Protein AF-A0A1D2I5P2-F1 (afdb_monomer_lite)

Foldseek 3Di:
DDDDDDDDDPDPDPDLDAAAAEAECLLALVDEQLVVLVLLLVLPHQAYEYEQDPSYQQLPDPCNVVSLLVVLVSCVVSNHAYEYEHLYQASPHVVGGVPPFLQDPDPVRNVVNLVSLLSSLVSCLSNVHLAYEDERAAHPPPDDLVSRLVSSLVSCVVSLVSCVVSVHAYAYEQPPRHSRNDPVSLVVSCVVNPNDPSYAHAAELQSCQADPPDASLVVLLVRLVRYRHYEYAAHEHNDPAGHQPPPHDHLQLSNLLSNSVSSDHHYHYYDDSPNNVVSSVSSSVRPVVNVVSPVVNVLVPPPDQLLRDDLVVLLVVLLVPADPQLNVLLVVLLVQLLVAAEDDDPAGSNNVVLVCQCVRSNPVSSLSSNLSSCLSSLYALVNLVVQLVVHDPSSLLSSLSNCNVRPPALSNVVSLLVLLPDLPLSSLLSSLAPSCVPHPDLVSNLSSCVSCQVSVNQCSSRPCLLVSLACQVVSLVVLVVVCVVCVVVVHDRDPSSVVSNVSNPHHDPDDDDDDDDPDDDDDDDDDDDDDDDDDDDDDDD

Radius of gyration: 32.84 Å; chains: 1; bounding box: 76×98×120 Å

Structure (mmCIF, N/CA/C/O backbone):
data_AF-A0A1D2I5P2-F1
#
_entry.id   AF-A0A1D2I5P2-F1
#
loop_
_atom_site.group_PDB
_atom_site.id
_atom_site.type_symbol
_atom_site.label_atom_id
_atom_site.label_alt_id
_atom_site.label_comp_id
_atom_site.label_asym_id
_atom_site.label_entity_id
_atom_site.label_seq_id
_atom_site.pdbx_PDB_ins_code
_atom_site.Cartn_x
_atom_site.Cartn_y
_atom_site.Cartn_z
_atom_site.occupancy
_atom_site.B_iso_or_equiv
_atom_site.auth_seq_id
_atom_site.auth_comp_id
_atom_site.auth_asym_id
_atom_site.auth_atom_id
_atom_site.pdbx_PDB_model_num
ATOM 1 N N . MET A 1 1 ? 30.745 -43.501 12.850 1.00 41.38 1 MET A N 1
ATOM 2 C CA . MET A 1 1 ? 29.811 -43.732 11.731 1.00 41.38 1 MET A CA 1
ATOM 3 C C . MET A 1 1 ? 28.472 -43.135 12.140 1.00 41.38 1 MET A C 1
ATOM 5 O O . MET A 1 1 ? 27.743 -43.776 12.873 1.00 41.38 1 MET A O 1
ATOM 9 N N . ASN A 1 2 ? 28.229 -41.867 11.802 1.00 30.00 2 ASN A N 1
ATOM 10 C CA . ASN A 1 2 ? 26.892 -41.270 11.752 1.00 30.00 2 ASN A CA 1
ATOM 11 C C . ASN A 1 2 ? 27.008 -39.972 10.952 1.00 30.00 2 ASN A C 1
ATOM 13 O O . ASN A 1 2 ? 27.636 -39.015 11.397 1.00 30.00 2 ASN A O 1
ATOM 17 N N . ARG A 1 3 ? 26.505 -40.022 9.717 1.00 31.83 3 ARG A N 1
ATOM 18 C CA . ARG A 1 3 ? 26.442 -38.900 8.782 1.00 31.83 3 ARG A CA 1
ATOM 19 C C . ARG A 1 3 ? 25.324 -37.964 9.238 1.00 31.83 3 ARG A C 1
ATOM 21 O O . ARG A 1 3 ? 24.196 -38.416 9.412 1.00 31.83 3 ARG A O 1
ATOM 28 N N . THR A 1 4 ? 25.634 -36.689 9.413 1.00 32.78 4 THR A N 1
ATOM 29 C CA . THR A 1 4 ? 24.643 -35.610 9.377 1.00 32.78 4 THR A CA 1
ATOM 30 C C . THR A 1 4 ? 24.091 -35.494 7.949 1.00 32.78 4 THR A C 1
ATOM 32 O O . THR A 1 4 ? 24.874 -35.638 7.006 1.00 32.78 4 THR A O 1
ATOM 35 N N . PRO A 1 5 ? 22.774 -35.304 7.753 1.00 38.53 5 PRO A N 1
ATOM 36 C CA . PRO A 1 5 ? 22.195 -35.197 6.423 1.00 38.53 5 PRO A CA 1
ATOM 37 C C . PRO A 1 5 ? 22.474 -33.816 5.821 1.00 38.53 5 PRO A C 1
ATOM 39 O O . PRO A 1 5 ? 22.460 -32.804 6.522 1.00 38.53 5 PRO A O 1
ATOM 42 N N . ASP A 1 6 ? 22.756 -33.835 4.520 1.00 35.59 6 ASP A N 1
ATOM 43 C CA . ASP A 1 6 ? 23.066 -32.701 3.656 1.00 35.59 6 ASP A CA 1
ATOM 44 C C . ASP A 1 6 ? 22.064 -31.550 3.773 1.00 35.59 6 ASP A C 1
ATOM 46 O O . ASP A 1 6 ? 20.845 -31.741 3.790 1.00 35.59 6 ASP A O 1
ATOM 50 N N . GLY A 1 7 ? 22.620 -30.337 3.788 1.00 33.53 7 GLY A N 1
ATOM 51 C CA . GLY A 1 7 ? 21.882 -29.095 3.641 1.00 33.53 7 GLY A CA 1
ATOM 52 C C . GLY A 1 7 ? 21.216 -29.030 2.272 1.00 33.53 7 GLY A C 1
ATOM 53 O O . GLY A 1 7 ? 21.883 -29.028 1.237 1.00 33.53 7 GLY A O 1
ATOM 54 N N . ALA A 1 8 ? 19.887 -28.954 2.279 1.00 30.64 8 ALA A N 1
ATOM 55 C CA . ALA A 1 8 ? 19.134 -28.538 1.111 1.00 30.64 8 ALA A CA 1
ATOM 56 C C . ALA A 1 8 ? 19.616 -27.138 0.673 1.00 30.64 8 ALA A C 1
ATOM 58 O O . ALA A 1 8 ? 19.864 -26.287 1.535 1.00 30.64 8 ALA A O 1
ATOM 59 N N . PRO A 1 9 ? 19.767 -26.878 -0.638 1.00 32.53 9 PRO A N 1
ATOM 60 C CA . PRO A 1 9 ? 20.081 -25.539 -1.117 1.00 32.53 9 PRO A CA 1
ATOM 61 C C . PRO A 1 9 ? 18.983 -24.568 -0.654 1.00 32.53 9 PRO A C 1
ATOM 63 O O . PRO A 1 9 ? 17.813 -24.964 -0.617 1.00 32.53 9 PRO A O 1
ATOM 66 N N . PRO A 1 10 ? 19.321 -23.316 -0.294 1.00 31.80 10 PRO A N 1
ATOM 67 C CA . PRO A 1 10 ? 18.310 -22.329 0.051 1.00 31.80 10 PRO A CA 1
ATOM 68 C C . PRO A 1 10 ? 17.340 -22.198 -1.124 1.00 31.80 10 PRO A C 1
ATOM 70 O O . PRO A 1 10 ? 17.752 -21.986 -2.268 1.00 31.80 10 PRO A O 1
ATOM 73 N N . LEU A 1 11 ? 16.052 -22.385 -0.835 1.00 28.47 11 LEU A N 1
ATOM 74 C CA . LEU A 1 11 ? 14.981 -22.157 -1.796 1.00 28.47 11 LEU A CA 1
ATOM 75 C C . LEU A 1 11 ? 15.104 -20.716 -2.322 1.00 28.47 11 LEU A C 1
ATOM 77 O O . LEU A 1 11 ? 15.433 -19.818 -1.540 1.00 28.47 11 LEU A O 1
ATOM 81 N N . PRO A 1 12 ? 14.875 -20.474 -3.625 1.00 30.97 12 PRO A N 1
ATOM 82 C CA . PRO A 1 12 ? 14.837 -19.115 -4.146 1.00 30.97 12 PRO A CA 1
ATOM 83 C C . PRO A 1 12 ? 13.832 -18.299 -3.328 1.00 30.97 12 PRO A C 1
ATOM 85 O O . PRO A 1 12 ? 12.730 -18.779 -3.052 1.00 30.97 12 PRO A O 1
ATOM 88 N N . LEU A 1 13 ? 14.231 -17.088 -2.920 1.00 31.64 13 LEU A N 1
ATOM 89 C CA . LEU A 1 13 ? 13.327 -16.134 -2.278 1.00 31.64 13 LEU A CA 1
ATOM 90 C C . LEU A 1 13 ? 12.063 -16.031 -3.148 1.00 31.64 13 LEU A C 1
ATOM 92 O O . LEU A 1 13 ? 12.204 -15.876 -4.368 1.00 31.64 13 LEU A O 1
ATOM 96 N N . PRO A 1 14 ? 10.854 -16.173 -2.575 1.00 30.97 14 PRO A N 1
ATOM 97 C CA . PRO A 1 14 ? 9.631 -16.052 -3.349 1.00 30.97 14 PRO A CA 1
ATOM 98 C C . PRO A 1 14 ? 9.646 -14.711 -4.084 1.00 30.97 14 PRO A C 1
ATOM 100 O O . PRO A 1 14 ? 10.043 -13.688 -3.520 1.00 30.97 14 PRO A O 1
ATOM 103 N N . LEU A 1 15 ? 9.254 -14.731 -5.361 1.00 37.06 15 LEU A N 1
ATOM 104 C CA . LEU A 1 15 ? 8.978 -13.502 -6.101 1.00 37.06 15 LEU A CA 1
ATOM 105 C C . LEU A 1 15 ? 8.035 -12.649 -5.238 1.00 37.06 15 LEU A C 1
ATOM 107 O O . LEU A 1 15 ? 7.106 -13.228 -4.666 1.00 37.06 15 LEU A O 1
ATOM 111 N N . PRO A 1 16 ? 8.261 -11.329 -5.102 1.00 48.78 16 PRO A N 1
ATOM 112 C CA . PRO A 1 16 ? 7.374 -10.491 -4.311 1.00 48.78 16 PRO A CA 1
ATOM 113 C C . PRO A 1 16 ? 5.952 -10.669 -4.845 1.00 48.78 16 PRO A C 1
ATOM 115 O O . PRO A 1 16 ? 5.682 -10.405 -6.019 1.00 48.78 16 PRO A O 1
ATOM 118 N N . LEU A 1 17 ? 5.075 -11.209 -3.997 1.00 56.72 17 LEU A N 1
ATOM 119 C CA . LEU A 1 17 ? 3.656 -11.322 -4.299 1.00 56.72 17 LEU A CA 1
ATOM 120 C C . LEU A 1 17 ? 3.100 -9.903 -4.502 1.00 56.72 17 LEU A C 1
ATOM 122 O O . LEU A 1 17 ? 3.583 -8.969 -3.852 1.00 56.72 17 LEU A O 1
ATOM 126 N N . PRO A 1 18 ? 2.136 -9.711 -5.417 1.00 79.88 18 PRO A N 1
ATOM 127 C CA . PRO A 1 18 ? 1.550 -8.396 -5.633 1.00 79.88 18 PRO A CA 1
ATOM 128 C C . PRO A 1 18 ? 0.927 -7.876 -4.330 1.00 79.88 18 PRO A C 1
ATOM 130 O O . PRO A 1 18 ? 0.287 -8.632 -3.599 1.00 79.88 18 PRO A O 1
ATOM 133 N N . LEU A 1 19 ? 1.140 -6.587 -4.042 1.00 93.06 19 LEU A N 1
ATOM 134 C CA . LEU A 1 19 ? 0.474 -5.900 -2.934 1.00 93.06 19 LEU A CA 1
ATOM 135 C C . LEU A 1 19 ? -1.043 -5.992 -3.107 1.00 93.06 19 LEU A C 1
ATOM 137 O O . LEU A 1 19 ? -1.537 -5.883 -4.229 1.00 93.06 19 LEU A O 1
ATOM 141 N N . ARG A 1 20 ? -1.756 -6.160 -1.992 1.00 97.25 20 ARG A N 1
ATOM 142 C CA . ARG A 1 20 ? -3.218 -6.220 -1.967 1.00 97.25 20 ARG A CA 1
ATOM 143 C C . ARG A 1 20 ? -3.782 -4.863 -1.583 1.00 97.25 20 ARG A C 1
ATOM 145 O O . ARG A 1 20 ? -3.451 -4.347 -0.514 1.00 97.25 20 ARG A O 1
ATOM 152 N N . PHE A 1 21 ? -4.644 -4.301 -2.416 1.00 98.62 21 PHE A N 1
ATOM 153 C CA . PHE A 1 21 ? -5.209 -2.973 -2.199 1.00 98.62 21 PHE A CA 1
ATOM 154 C C . PHE A 1 21 ? -6.645 -3.054 -1.693 1.00 98.62 21 PHE A C 1
ATOM 156 O O . PHE A 1 21 ? -7.462 -3.820 -2.199 1.00 98.62 21 PHE A O 1
ATOM 163 N N . GLY A 1 22 ? -6.963 -2.231 -0.698 1.00 98.62 22 GLY A N 1
ATOM 164 C CA . GLY A 1 22 ? -8.321 -2.046 -0.199 1.00 98.62 22 GLY A CA 1
ATOM 165 C C . GLY A 1 22 ? -8.721 -0.577 -0.152 1.00 98.62 22 GLY A C 1
ATOM 166 O O . GLY A 1 22 ? -7.915 0.311 -0.427 1.00 98.62 22 GLY A O 1
ATOM 167 N N . TYR A 1 23 ? -9.968 -0.317 0.223 1.00 98.81 23 TYR A N 1
ATOM 168 C CA . TYR A 1 23 ? -10.484 1.037 0.433 1.00 98.81 23 TYR A CA 1
ATOM 169 C C . TYR A 1 23 ? -11.239 1.109 1.763 1.00 98.81 23 TYR A C 1
ATOM 171 O O . TYR A 1 23 ? -11.976 0.181 2.105 1.00 98.81 23 TYR A O 1
ATOM 179 N N . GLY A 1 24 ? -11.034 2.181 2.526 1.00 98.25 24 GLY A N 1
ATOM 180 C CA . GLY A 1 24 ? -11.660 2.390 3.828 1.00 98.25 24 GLY A CA 1
ATOM 181 C C . GLY A 1 24 ? -13.121 2.808 3.686 1.00 98.25 24 GLY A C 1
ATOM 182 O O . GLY A 1 24 ? -13.454 3.741 2.949 1.00 98.25 24 GLY A O 1
ATOM 183 N N . THR A 1 25 ? -14.032 2.153 4.406 1.00 97.56 25 THR A N 1
ATOM 184 C CA . THR A 1 25 ? -15.457 2.504 4.354 1.00 97.56 25 THR A CA 1
ATOM 185 C C . THR A 1 25 ? -15.755 3.855 5.002 1.00 97.56 25 THR A C 1
ATOM 187 O O . THR A 1 25 ? -16.787 4.453 4.695 1.00 97.56 25 THR A O 1
ATOM 190 N N . ASN A 1 26 ? -14.836 4.400 5.808 1.00 94.50 26 ASN A N 1
ATOM 191 C CA . ASN A 1 26 ? -14.888 5.784 6.288 1.00 94.50 26 ASN A CA 1
ATOM 192 C C . ASN A 1 26 ? -14.965 6.825 5.146 1.00 94.50 26 ASN A C 1
ATOM 194 O O . ASN A 1 26 ? -15.550 7.895 5.327 1.00 94.50 26 ASN A O 1
ATOM 198 N N . GLY A 1 27 ? -14.444 6.502 3.957 1.00 96.75 27 GLY A N 1
ATOM 199 C CA . GLY A 1 27 ? -14.521 7.305 2.738 1.00 96.75 27 GLY A CA 1
ATOM 200 C C . GLY A 1 27 ? -15.720 6.968 1.846 1.00 96.75 27 GLY A C 1
ATOM 201 O O . GLY A 1 27 ? -15.792 7.473 0.730 1.00 96.75 27 GLY A O 1
ATOM 202 N N . LEU A 1 28 ? -16.641 6.114 2.308 1.00 97.25 28 LEU A N 1
ATOM 203 C CA . LEU A 1 28 ? -17.843 5.653 1.594 1.00 97.25 28 LEU A CA 1
ATOM 204 C C . LEU A 1 28 ? -19.098 5.689 2.488 1.00 97.25 28 LEU A C 1
ATOM 206 O O . LEU A 1 28 ? -20.070 4.979 2.230 1.00 97.25 28 LEU A O 1
ATOM 210 N N . ALA A 1 29 ? -19.090 6.484 3.559 1.00 93.88 29 ALA A N 1
ATOM 211 C CA . ALA A 1 29 ? -20.165 6.529 4.553 1.00 93.88 29 ALA A CA 1
ATOM 212 C C . ALA A 1 29 ? -21.526 6.999 3.994 1.00 93.88 29 ALA A C 1
ATOM 214 O O . ALA A 1 29 ? -22.563 6.671 4.566 1.00 93.88 29 ALA A O 1
ATOM 215 N N . ASP A 1 30 ? -21.541 7.716 2.865 1.00 95.06 30 ASP A N 1
ATOM 216 C CA . ASP A 1 30 ? -22.764 8.145 2.168 1.00 95.06 30 ASP A CA 1
ATOM 217 C C . ASP A 1 30 ? -23.422 7.016 1.349 1.00 95.06 30 ASP A C 1
ATOM 219 O O . ASP A 1 30 ? -24.547 7.168 0.866 1.00 95.06 30 ASP A O 1
ATOM 223 N N . LEU A 1 31 ? -22.754 5.865 1.206 1.00 96.62 31 LEU A N 1
ATOM 224 C CA . LEU A 1 31 ? -23.310 4.652 0.609 1.00 96.62 31 LEU A CA 1
ATOM 225 C C . LEU A 1 31 ? -23.798 3.681 1.685 1.00 96.62 31 LEU A C 1
ATOM 227 O O . LEU A 1 31 ? -23.223 3.568 2.770 1.00 96.62 31 LEU A O 1
ATOM 231 N N . ARG A 1 32 ? -24.813 2.879 1.343 1.00 97.38 32 ARG A N 1
ATOM 232 C CA . ARG A 1 32 ? -25.117 1.668 2.117 1.00 97.38 32 ARG A CA 1
ATOM 233 C C . ARG A 1 32 ? -23.941 0.703 2.003 1.00 97.38 32 ARG A C 1
ATOM 235 O O . ARG A 1 32 ? -23.307 0.629 0.953 1.00 97.38 32 ARG A O 1
ATOM 242 N N . LEU A 1 33 ? -23.699 -0.083 3.052 1.00 98.06 33 LEU A N 1
ATOM 243 C CA . LEU A 1 33 ? -22.562 -1.006 3.079 1.00 98.06 33 LEU A CA 1
ATOM 244 C C . LEU A 1 33 ? -22.569 -1.981 1.888 1.00 98.06 33 LEU A C 1
ATOM 246 O O . LEU A 1 33 ? -21.545 -2.136 1.239 1.00 98.06 33 LEU A O 1
ATOM 250 N N . ASP A 1 34 ? -23.713 -2.584 1.551 1.00 98.06 34 ASP A N 1
ATOM 251 C CA . ASP A 1 34 ? -23.788 -3.533 0.427 1.00 98.06 34 ASP A CA 1
ATOM 252 C C . ASP A 1 34 ? -23.456 -2.884 -0.929 1.00 98.06 34 ASP A C 1
ATOM 254 O O . ASP A 1 34 ? -22.823 -3.531 -1.766 1.00 98.06 34 ASP A O 1
ATOM 258 N N . ASP A 1 35 ? -23.839 -1.615 -1.123 1.00 98.44 35 ASP A N 1
ATOM 259 C CA . ASP A 1 35 ? -23.535 -0.846 -2.337 1.00 98.44 35 ASP A CA 1
ATOM 260 C C . ASP A 1 35 ? -22.041 -0.489 -2.388 1.00 98.44 35 ASP A C 1
ATOM 262 O O . ASP A 1 35 ? -21.407 -0.620 -3.433 1.00 98.44 35 ASP A O 1
ATOM 266 N N . ALA A 1 36 ? -21.455 -0.100 -1.249 1.00 98.50 36 ALA A N 1
ATOM 267 C CA . ALA A 1 36 ? -20.024 0.168 -1.129 1.00 98.50 36 ALA A CA 1
ATOM 268 C C . ALA A 1 36 ? -19.182 -1.088 -1.412 1.00 98.50 36 ALA A C 1
ATOM 270 O O . ALA A 1 36 ? -18.236 -1.027 -2.190 1.00 98.50 36 ALA A O 1
ATOM 271 N N . LEU A 1 37 ? -19.542 -2.237 -0.830 1.00 98.81 37 LEU A N 1
ATOM 272 C CA . LEU A 1 37 ? -18.826 -3.497 -1.050 1.00 98.81 37 LEU A CA 1
ATOM 273 C C . LEU A 1 37 ? -18.933 -3.967 -2.507 1.00 98.81 37 LEU A C 1
ATOM 275 O O . LEU A 1 37 ? -17.930 -4.374 -3.086 1.00 98.81 37 LEU A O 1
ATOM 279 N N . ALA A 1 38 ? -20.125 -3.884 -3.111 1.00 98.75 38 ALA A N 1
ATOM 280 C CA . ALA A 1 38 ? -20.313 -4.227 -4.521 1.00 98.75 38 ALA A CA 1
ATOM 281 C C . ALA A 1 38 ? -19.464 -3.334 -5.435 1.00 98.75 38 ALA A C 1
ATOM 283 O O . ALA A 1 38 ? -18.754 -3.843 -6.295 1.00 98.75 38 ALA A O 1
ATOM 284 N N . LEU A 1 39 ? -19.475 -2.020 -5.192 1.00 98.69 39 LEU A N 1
ATOM 285 C CA . LEU A 1 39 ? -18.666 -1.061 -5.937 1.00 98.69 39 LEU A CA 1
ATOM 286 C C . LEU A 1 39 ? -17.168 -1.388 -5.863 1.00 98.69 39 LEU A C 1
ATOM 288 O O . LEU A 1 39 ? -16.490 -1.370 -6.886 1.00 98.69 39 LEU A O 1
ATOM 292 N N . LEU A 1 40 ? -16.639 -1.676 -4.669 1.00 98.75 40 LEU A N 1
ATOM 293 C CA . LEU A 1 40 ? -15.218 -1.998 -4.503 1.00 98.75 40 LEU A CA 1
ATOM 294 C C . LEU A 1 40 ? -14.834 -3.295 -5.227 1.00 98.75 40 LEU A C 1
ATOM 296 O O . LEU A 1 40 ? -13.787 -3.338 -5.873 1.00 98.75 40 LEU A O 1
ATOM 300 N N . ALA A 1 41 ? -15.691 -4.317 -5.172 1.00 98.38 41 ALA A N 1
ATOM 301 C CA . ALA A 1 41 ? -15.485 -5.559 -5.911 1.00 98.38 41 ALA A CA 1
ATOM 302 C C . ALA A 1 41 ? -15.516 -5.336 -7.435 1.00 98.38 41 ALA A C 1
ATOM 304 O O . ALA A 1 41 ? -14.624 -5.810 -8.136 1.00 98.38 41 ALA A O 1
ATOM 305 N N . ASP A 1 42 ? -16.479 -4.559 -7.945 1.00 98.12 42 ASP A N 1
ATOM 306 C CA . ASP A 1 42 ? -16.599 -4.232 -9.374 1.00 98.12 42 ASP A CA 1
ATOM 307 C C . ASP A 1 42 ? -15.390 -3.434 -9.896 1.00 98.12 42 ASP A C 1
ATOM 309 O O . ASP A 1 42 ? -14.975 -3.603 -11.044 1.00 98.12 42 ASP A O 1
ATOM 313 N N . LEU A 1 43 ? -14.802 -2.577 -9.054 1.00 97.12 43 LEU A N 1
ATOM 314 C CA . LEU A 1 43 ? -13.583 -1.827 -9.370 1.00 97.12 43 LEU A CA 1
ATOM 315 C C . LEU A 1 43 ? -12.313 -2.693 -9.334 1.00 97.12 43 LEU A C 1
ATOM 317 O O . LEU A 1 43 ? -11.305 -2.291 -9.914 1.00 97.12 43 LEU A O 1
ATOM 321 N N . GLY A 1 44 ? -12.354 -3.866 -8.694 1.00 97.19 44 GLY A N 1
ATOM 322 C CA . GLY A 1 44 ? -11.231 -4.803 -8.607 1.00 97.19 44 GLY A CA 1
ATOM 323 C C . GLY A 1 44 ? -10.354 -4.658 -7.360 1.00 97.19 44 GLY A C 1
ATOM 324 O O . GLY A 1 44 ? -9.194 -5.060 -7.398 1.00 97.19 44 GLY A O 1
ATOM 325 N N . TYR A 1 45 ? -10.869 -4.085 -6.267 1.00 98.62 45 TYR A N 1
ATOM 326 C CA . TYR A 1 45 ? -10.163 -4.077 -4.980 1.00 98.62 45 TYR A CA 1
ATOM 327 C C . TYR A 1 45 ? -10.068 -5.485 -4.370 1.00 98.62 45 TYR A C 1
ATOM 329 O O . TYR A 1 45 ? -10.992 -6.286 -4.484 1.00 98.62 45 TYR A O 1
ATOM 337 N N . ASP A 1 46 ? -8.983 -5.761 -3.640 1.00 98.50 46 ASP A N 1
ATOM 338 C CA . ASP A 1 46 ? -8.749 -7.039 -2.949 1.00 98.50 46 ASP A CA 1
ATOM 339 C C . ASP A 1 46 ? -9.454 -7.136 -1.588 1.00 98.50 46 ASP A C 1
ATOM 341 O O . ASP A 1 46 ? -9.462 -8.198 -0.950 1.00 98.50 46 ASP A O 1
ATOM 345 N N . GLY A 1 47 ? -9.965 -6.017 -1.075 1.00 98.50 47 GLY A N 1
ATOM 346 C CA . GLY A 1 47 ? -10.577 -5.966 0.242 1.00 98.50 47 GLY A CA 1
ATOM 347 C C . GLY A 1 47 ? -11.022 -4.583 0.694 1.00 98.50 47 GLY A C 1
ATOM 348 O O . GLY A 1 47 ? -11.007 -3.608 -0.056 1.00 98.50 47 GLY A O 1
ATOM 349 N N . VAL A 1 48 ? -11.425 -4.510 1.959 1.00 98.75 48 VAL A N 1
ATOM 350 C CA . VAL A 1 48 ? -12.033 -3.325 2.562 1.00 98.75 48 VAL A CA 1
ATOM 351 C C . VAL A 1 48 ? -11.460 -3.034 3.950 1.00 98.75 48 VAL A C 1
ATOM 353 O O . VAL A 1 48 ? -11.230 -3.946 4.751 1.00 98.75 48 VAL A O 1
ATOM 356 N N . GLY A 1 49 ? -11.259 -1.748 4.236 1.00 98.62 49 GLY A N 1
ATOM 357 C CA . GLY A 1 49 ? -11.114 -1.249 5.599 1.00 98.62 49 GLY A CA 1
ATOM 358 C C . GLY A 1 49 ? -12.475 -0.995 6.212 1.00 98.62 49 GLY A C 1
ATOM 359 O O . GLY A 1 49 ? -13.082 0.037 5.949 1.00 98.62 49 GLY A O 1
ATOM 360 N N . LEU A 1 50 ? -13.021 -1.962 6.952 1.00 98.69 50 LEU A N 1
ATOM 361 C CA . LEU A 1 50 ? -14.373 -1.842 7.487 1.00 98.69 50 LEU A CA 1
ATOM 362 C C . LEU A 1 50 ? -14.357 -1.030 8.781 1.00 98.69 50 LEU A C 1
ATOM 364 O O . LEU A 1 50 ? -14.058 -1.552 9.857 1.00 98.69 50 LEU A O 1
ATOM 368 N N . THR A 1 51 ? -14.750 0.234 8.690 1.00 97.50 51 THR A N 1
ATOM 369 C CA . THR A 1 51 ? -14.942 1.085 9.860 1.00 97.50 51 THR A CA 1
ATOM 370 C C . THR A 1 51 ? -16.242 0.714 10.577 1.00 97.50 51 THR A C 1
ATOM 372 O O . THR A 1 51 ? -17.332 0.770 9.999 1.00 97.50 51 THR A O 1
ATOM 375 N N . LEU A 1 52 ? -16.147 0.346 11.859 1.00 97.88 52 LEU A N 1
ATOM 376 C CA . LEU A 1 52 ? -17.321 0.078 12.693 1.00 97.88 52 LEU A CA 1
ATOM 377 C C . LEU A 1 52 ? -18.022 1.388 13.053 1.00 97.88 52 LEU A C 1
ATOM 379 O O . LEU A 1 52 ? -17.589 2.110 13.951 1.00 97.88 52 LEU A O 1
ATOM 383 N N . ASP A 1 53 ? -19.116 1.678 12.356 1.00 94.88 53 ASP A N 1
ATOM 384 C CA . ASP A 1 53 ? -19.911 2.891 12.528 1.00 94.88 53 ASP A CA 1
ATOM 385 C C . ASP A 1 53 ? -21.411 2.610 12.356 1.00 94.88 53 ASP A C 1
ATOM 387 O O . ASP A 1 53 ? -21.813 1.647 11.697 1.00 94.88 53 ASP A O 1
ATOM 391 N N . HIS A 1 54 ? -22.248 3.497 12.897 1.00 91.88 54 HIS A N 1
ATOM 392 C CA . HIS A 1 54 ? -23.709 3.440 12.810 1.00 91.88 54 HIS A CA 1
ATOM 393 C C . HIS A 1 54 ? -24.230 3.321 11.366 1.00 91.88 54 HIS A C 1
ATOM 395 O O . HIS A 1 54 ? -25.262 2.687 11.139 1.00 91.88 54 HIS A O 1
ATOM 401 N N . MET A 1 55 ? -23.499 3.876 10.391 1.00 89.69 55 MET A N 1
ATOM 402 C CA . MET A 1 55 ? -23.851 3.838 8.966 1.00 89.69 55 MET A CA 1
ATOM 403 C C . MET A 1 55 ? -23.662 2.466 8.310 1.00 89.69 55 MET A C 1
ATOM 405 O O . MET A 1 55 ? -24.465 2.074 7.463 1.00 89.69 55 MET A O 1
ATOM 409 N N . HIS A 1 56 ? -22.629 1.712 8.691 1.00 94.81 56 HIS A N 1
ATOM 410 C CA . HIS A 1 56 ? -22.274 0.448 8.035 1.00 94.81 56 HIS A CA 1
ATOM 411 C C . HIS A 1 56 ? -22.497 -0.745 8.958 1.00 94.81 56 HIS A C 1
ATOM 413 O O . HIS A 1 56 ? -23.510 -1.446 8.842 1.00 94.81 56 HIS A O 1
ATOM 419 N N . LEU A 1 57 ? -21.582 -0.971 9.898 1.00 97.62 57 LEU A N 1
ATOM 420 C CA . LEU A 1 57 ? -21.680 -2.032 10.894 1.00 97.62 57 LEU A CA 1
ATOM 421 C C . LEU A 1 57 ? -21.617 -1.427 12.295 1.00 97.62 57 LEU A C 1
ATOM 423 O O . LEU A 1 57 ? -20.543 -1.250 12.858 1.00 97.62 57 LEU A O 1
ATOM 427 N N . ASP A 1 58 ? -22.796 -1.121 12.836 1.00 97.50 58 ASP A N 1
ATOM 428 C CA . ASP A 1 58 ? -22.941 -0.498 14.150 1.00 97.50 58 ASP A CA 1
ATOM 429 C C . ASP A 1 58 ? -22.544 -1.479 15.269 1.00 97.50 58 ASP A C 1
ATOM 431 O O . ASP A 1 58 ? -23.272 -2.453 15.505 1.00 97.50 58 ASP A O 1
ATOM 435 N N . PRO A 1 59 ? -21.442 -1.232 16.001 1.00 97.06 59 PRO A N 1
ATOM 436 C CA . PRO A 1 59 ? -20.990 -2.115 17.072 1.00 97.06 59 PRO A CA 1
ATOM 437 C C . PRO A 1 59 ? -21.888 -2.063 18.322 1.00 97.06 59 PRO A C 1
ATOM 439 O O . PRO A 1 59 ? -21.712 -2.863 19.246 1.00 97.06 59 PRO A O 1
ATOM 442 N N . LEU A 1 60 ? -22.844 -1.134 18.397 1.00 96.19 60 LEU A N 1
ATOM 443 C CA . LEU A 1 60 ? -23.782 -0.998 19.512 1.00 96.19 60 LEU A CA 1
ATOM 444 C C . LEU A 1 60 ? -25.177 -1.556 19.196 1.00 96.19 60 LEU A C 1
ATOM 446 O O . LEU A 1 60 ? -26.018 -1.626 20.095 1.00 96.19 60 LEU A O 1
ATOM 450 N N . ALA A 1 61 ? -25.423 -1.997 17.960 1.00 96.50 61 ALA A N 1
ATOM 451 C CA . ALA A 1 61 ? -26.715 -2.542 17.567 1.00 96.50 61 ALA A CA 1
ATOM 452 C C . ALA A 1 61 ? -27.032 -3.868 18.297 1.00 96.50 61 ALA A C 1
ATOM 454 O O . ALA A 1 61 ? -26.163 -4.739 18.414 1.00 96.50 61 ALA A O 1
ATOM 455 N N . PRO A 1 62 ? -28.288 -4.082 18.741 1.00 95.50 62 PRO A N 1
ATOM 456 C CA . PRO A 1 62 ? -28.679 -5.293 19.471 1.00 95.50 62 PRO A CA 1
ATOM 457 C C . PRO A 1 62 ? -28.581 -6.573 18.625 1.00 95.50 62 PRO A C 1
ATOM 459 O O . PRO A 1 62 ? -28.501 -7.670 19.173 1.00 95.50 62 PRO A O 1
ATOM 462 N N . ASP A 1 63 ? -28.576 -6.453 17.297 1.00 96.62 63 ASP A N 1
ATOM 463 C CA . ASP A 1 63 ? -28.478 -7.555 16.339 1.00 96.62 63 ASP A CA 1
ATOM 464 C C . ASP A 1 63 ? -27.080 -7.694 15.704 1.00 96.62 63 ASP A C 1
ATOM 466 O O . ASP A 1 63 ? -26.941 -8.376 14.682 1.00 96.62 63 ASP A O 1
ATOM 470 N N . LEU A 1 64 ? -26.041 -7.098 16.310 1.00 98.12 64 LEU A N 1
ATOM 471 C CA . LEU A 1 64 ? -24.667 -7.070 15.788 1.00 98.12 64 LEU A CA 1
ATOM 472 C C . LEU A 1 64 ? -24.199 -8.437 15.277 1.00 98.12 64 LEU A C 1
ATOM 474 O O . LEU A 1 64 ? -23.813 -8.540 14.122 1.00 98.12 64 LEU A O 1
ATOM 478 N N . ALA A 1 65 ? -24.318 -9.508 16.066 1.00 97.75 65 ALA A N 1
ATOM 479 C CA . ALA A 1 65 ? -23.854 -10.837 15.653 1.00 97.75 65 ALA A CA 1
ATOM 480 C C . ALA A 1 65 ? -24.526 -11.345 14.358 1.00 97.75 65 ALA A C 1
ATOM 482 O O . ALA A 1 65 ? -23.900 -12.008 13.530 1.00 97.75 65 ALA A O 1
ATOM 483 N N . ALA A 1 66 ? -25.812 -11.040 14.151 1.00 98.25 66 ALA A N 1
ATOM 484 C CA . ALA A 1 66 ? -26.512 -11.397 12.918 1.00 98.25 66 ALA A CA 1
ATOM 485 C C . ALA A 1 66 ? -26.081 -10.511 11.739 1.00 98.25 66 ALA A C 1
ATOM 487 O O . ALA A 1 66 ? -25.974 -11.006 10.614 1.00 98.25 66 ALA A O 1
ATOM 488 N N . ARG A 1 67 ? -25.811 -9.223 11.988 1.00 98.19 67 ARG A N 1
ATOM 489 C CA . ARG A 1 67 ? -25.262 -8.293 10.990 1.00 98.19 67 ARG A CA 1
ATOM 490 C C . ARG A 1 67 ? -23.846 -8.688 10.581 1.00 98.19 67 ARG A C 1
ATOM 492 O O . ARG A 1 67 ? -23.614 -8.815 9.386 1.00 98.19 67 ARG A O 1
ATOM 499 N N . THR A 1 68 ? -22.961 -8.998 11.524 1.00 98.75 68 THR A N 1
ATOM 500 C CA . THR A 1 68 ? -21.590 -9.456 11.260 1.00 98.75 68 THR A CA 1
ATOM 501 C C . THR A 1 68 ? -21.579 -10.707 10.386 1.00 98.75 68 THR A C 1
ATOM 503 O O . THR A 1 68 ? -20.942 -10.706 9.342 1.00 98.75 68 THR A O 1
ATOM 506 N N . ARG A 1 69 ? -22.391 -11.730 10.696 1.00 98.62 69 ARG A N 1
ATOM 507 C CA . ARG A 1 69 ? -22.516 -12.931 9.839 1.00 98.62 69 ARG A CA 1
ATOM 508 C C . ARG A 1 69 ? -23.052 -12.649 8.433 1.00 98.62 69 ARG A C 1
ATOM 510 O O . ARG A 1 69 ? -22.811 -13.419 7.506 1.00 98.62 69 ARG A O 1
ATOM 517 N N . ARG A 1 70 ? -23.862 -11.603 8.261 1.00 98.44 70 ARG A N 1
ATOM 518 C CA . ARG A 1 70 ? -24.335 -11.176 6.936 1.00 98.44 70 ARG A CA 1
ATOM 519 C C . ARG A 1 70 ? -23.206 -10.507 6.159 1.00 98.44 70 ARG A C 1
ATOM 521 O O . ARG A 1 70 ? -23.038 -10.833 4.993 1.00 98.44 70 ARG A O 1
ATOM 528 N N . VAL A 1 71 ? -22.441 -9.639 6.819 1.00 98.69 71 VAL A N 1
ATOM 529 C CA . VAL A 1 71 ? -21.274 -8.974 6.231 1.00 98.69 71 VAL A CA 1
ATOM 530 C C . VAL A 1 71 ? -20.197 -9.994 5.864 1.00 98.69 71 VAL A C 1
ATOM 532 O O . VAL A 1 71 ? -19.746 -9.961 4.731 1.00 98.69 71 VAL A O 1
ATOM 535 N N . ALA A 1 72 ? -19.876 -10.955 6.739 1.00 98.81 72 ALA A N 1
ATOM 536 C CA . ALA A 1 72 ? -18.931 -12.040 6.445 1.00 98.81 72 ALA A CA 1
ATOM 537 C C . ALA A 1 72 ? -19.299 -12.779 5.149 1.00 98.81 72 ALA A C 1
ATOM 539 O O . ALA A 1 72 ? -18.516 -12.809 4.209 1.00 98.81 72 ALA A O 1
ATOM 540 N N . ARG A 1 73 ? -20.549 -13.259 5.045 1.00 98.75 73 ARG A N 1
ATOM 541 C CA . ARG A 1 73 ? -21.040 -13.914 3.820 1.00 98.75 73 ARG A CA 1
ATOM 542 C C . ARG A 1 73 ? -20.946 -13.013 2.594 1.00 98.75 73 ARG A C 1
ATOM 544 O O . ARG A 1 73 ? -20.605 -13.484 1.520 1.00 98.75 73 ARG A O 1
ATOM 551 N N . ARG A 1 74 ? -21.253 -11.722 2.745 1.00 98.69 74 ARG A N 1
ATOM 552 C CA . ARG A 1 74 ? -21.190 -10.776 1.630 1.00 98.69 74 ARG A CA 1
ATOM 553 C C . ARG A 1 74 ? -19.754 -10.531 1.163 1.00 98.69 74 ARG A C 1
ATOM 555 O O . ARG A 1 74 ? -19.543 -10.424 -0.039 1.00 98.69 74 ARG A O 1
ATOM 562 N N . LEU A 1 75 ? -18.798 -10.442 2.085 1.00 98.75 75 LEU A N 1
ATOM 563 C CA . LEU A 1 75 ? -17.373 -10.331 1.772 1.00 98.75 75 LEU A CA 1
ATOM 564 C C . LEU A 1 75 ? -16.872 -11.591 1.058 1.00 98.75 75 LEU A C 1
ATOM 566 O O . LEU A 1 75 ? -16.230 -11.464 0.019 1.00 98.75 75 LEU A O 1
ATOM 570 N N . ASP A 1 76 ? -17.250 -12.778 1.544 1.00 98.38 76 ASP A N 1
ATOM 571 C CA . ASP A 1 76 ? -16.919 -14.063 0.915 1.00 98.38 76 ASP A CA 1
ATOM 572 C C . ASP A 1 76 ? -17.482 -14.163 -0.511 1.00 98.38 76 ASP A C 1
ATOM 574 O O . ASP A 1 76 ? -16.749 -14.489 -1.444 1.00 98.38 76 ASP A O 1
ATOM 578 N N . ASP A 1 77 ? -18.764 -13.824 -0.701 1.00 98.56 77 ASP A N 1
ATOM 579 C CA . ASP A 1 77 ? -19.435 -13.841 -2.010 1.00 98.56 77 ASP A CA 1
ATOM 580 C C . ASP A 1 77 ? -18.763 -12.895 -3.024 1.00 98.56 77 ASP A C 1
ATOM 582 O O . ASP A 1 77 ? -18.817 -13.136 -4.230 1.00 98.56 77 ASP A O 1
ATOM 586 N N . LEU A 1 78 ? -18.154 -11.807 -2.541 1.00 98.31 78 LEU A N 1
ATOM 587 C CA . LEU A 1 78 ? -17.456 -10.807 -3.352 1.00 98.31 78 LEU A CA 1
ATOM 588 C C . LEU A 1 78 ? -15.944 -11.059 -3.465 1.00 98.31 78 LEU A C 1
ATOM 590 O O . LEU A 1 78 ? -15.279 -10.370 -4.233 1.00 98.31 78 LEU A O 1
ATOM 594 N N . GLY A 1 79 ? -15.391 -12.017 -2.715 1.00 97.94 79 GLY A N 1
ATOM 595 C CA . GLY A 1 79 ? -13.951 -12.276 -2.662 1.00 97.94 79 GLY A CA 1
ATOM 596 C C . GLY A 1 79 ? -13.128 -11.162 -2.002 1.00 97.94 79 GLY A C 1
ATOM 597 O O . GLY A 1 79 ? -11.943 -11.029 -2.302 1.00 97.94 79 GLY A O 1
ATOM 598 N N . LEU A 1 80 ? -13.729 -10.361 -1.116 1.00 98.56 80 LEU A N 1
ATOM 599 C CA . LEU A 1 80 ? -13.072 -9.225 -0.464 1.00 98.56 80 LEU A CA 1
ATOM 600 C C . LEU A 1 80 ? -12.454 -9.628 0.882 1.00 98.56 80 LEU A C 1
ATOM 602 O O . LEU A 1 80 ? -13.148 -10.085 1.788 1.00 98.56 80 LEU A O 1
ATOM 606 N N . GLY A 1 81 ? -11.153 -9.381 1.054 1.00 98.56 81 GLY A N 1
ATOM 607 C CA . GLY A 1 81 ? -10.511 -9.418 2.370 1.00 98.56 81 GLY A CA 1
ATOM 608 C C . GLY A 1 81 ? -10.949 -8.252 3.262 1.00 98.56 81 GLY A C 1
ATOM 609 O O . GLY A 1 81 ? -11.496 -7.260 2.782 1.00 98.56 81 GLY A O 1
ATOM 610 N N . VAL A 1 82 ? -10.660 -8.324 4.564 1.00 98.81 82 VAL A N 1
ATOM 611 C CA . VAL A 1 82 ? -11.088 -7.284 5.514 1.00 98.81 82 VAL A CA 1
ATOM 612 C C . VAL A 1 82 ? -10.036 -6.972 6.583 1.00 98.81 82 VAL A C 1
ATOM 614 O O . VAL A 1 82 ? -9.304 -7.850 7.052 1.00 98.81 82 VAL A O 1
ATOM 617 N N . THR A 1 83 ? -9.936 -5.692 6.940 1.00 98.75 83 THR A N 1
ATOM 618 C CA . THR A 1 83 ? -9.448 -5.201 8.241 1.00 98.75 83 THR A CA 1
ATOM 619 C C . THR A 1 83 ? -10.623 -4.547 8.963 1.00 98.75 83 THR A C 1
ATOM 621 O O . THR A 1 83 ? -11.540 -4.044 8.308 1.00 98.75 83 THR A O 1
ATOM 624 N N . VAL A 1 84 ? -10.616 -4.541 10.292 1.00 98.81 84 VAL A N 1
ATOM 625 C CA . VAL A 1 84 ? -11.623 -3.817 11.078 1.00 98.81 84 VAL A CA 1
ATOM 626 C C . VAL A 1 84 ? -11.000 -2.559 11.657 1.00 98.81 84 VAL A C 1
ATOM 628 O O . VAL A 1 84 ? -9.977 -2.629 12.330 1.00 98.81 84 VAL A O 1
ATOM 631 N N . GLU A 1 85 ? -11.647 -1.418 11.449 1.00 98.19 85 GLU A N 1
ATOM 632 C CA . GLU A 1 85 ? -11.196 -0.113 11.930 1.00 98.19 85 GLU A CA 1
ATOM 633 C C . GLU A 1 85 ? -12.166 0.460 12.966 1.00 98.19 85 GLU A C 1
ATOM 635 O O . GLU A 1 85 ? -13.386 0.291 12.884 1.00 98.19 85 GLU A O 1
ATOM 640 N N . THR A 1 86 ? -11.626 1.192 13.942 1.00 97.12 86 THR A N 1
ATOM 641 C CA . THR A 1 86 ? -12.394 1.742 15.076 1.00 97.12 86 THR A CA 1
ATOM 642 C C . THR A 1 86 ? -12.415 3.276 15.114 1.00 97.12 86 THR A C 1
ATOM 644 O O . THR A 1 86 ? -12.715 3.881 16.147 1.00 97.12 86 THR A O 1
ATOM 647 N N . GLY A 1 87 ? -12.146 3.909 13.964 1.00 91.81 87 GLY A N 1
ATOM 648 C CA . GLY A 1 87 ? -12.056 5.364 13.782 1.00 91.81 87 GLY A CA 1
ATOM 649 C C . GLY A 1 87 ? -13.369 6.117 13.552 1.00 91.81 87 GLY A C 1
ATOM 650 O O . GLY A 1 87 ? -13.352 7.276 13.138 1.00 91.81 87 GLY A O 1
ATOM 651 N N . ALA A 1 88 ? -14.523 5.503 13.823 1.00 93.62 88 ALA A N 1
ATOM 652 C CA . ALA A 1 88 ? -15.811 6.181 13.698 1.00 93.62 88 ALA A CA 1
ATOM 653 C C . ALA A 1 88 ? -15.913 7.408 14.623 1.00 93.62 88 ALA A C 1
ATOM 655 O O . ALA A 1 88 ? -15.603 7.360 15.819 1.00 93.62 88 ALA A O 1
ATOM 656 N N . ARG A 1 89 ? -16.401 8.528 14.072 1.00 92.56 89 ARG A N 1
ATOM 657 C CA . ARG A 1 89 ? -16.345 9.840 14.740 1.00 92.56 89 ARG A CA 1
ATOM 658 C C . ARG A 1 89 ? -17.199 9.929 15.996 1.00 92.56 89 ARG A C 1
ATOM 660 O O . ARG A 1 89 ? -16.753 10.530 16.964 1.00 92.56 89 ARG A O 1
ATOM 667 N N . TYR A 1 90 ? -18.401 9.366 15.983 1.00 94.50 90 TYR A N 1
ATOM 668 C CA . TYR A 1 90 ? -19.421 9.632 17.006 1.00 94.50 90 TYR A CA 1
ATOM 669 C C . TYR A 1 90 ? -20.070 8.358 17.559 1.00 94.50 90 TYR A C 1
ATOM 671 O O . TYR A 1 90 ? -21.166 8.407 18.108 1.00 94.50 90 TYR A O 1
ATOM 679 N N . VAL A 1 91 ? -19.391 7.214 17.424 1.00 95.44 91 VAL A N 1
ATOM 680 C CA . VAL A 1 91 ? -19.948 5.896 17.771 1.00 95.44 91 VAL A CA 1
ATOM 681 C C . VAL A 1 91 ? -20.294 5.756 19.259 1.00 95.44 91 VAL A C 1
ATOM 683 O O . VAL A 1 91 ? -21.298 5.137 19.592 1.00 95.44 91 VAL A O 1
ATOM 686 N N . LEU A 1 92 ? -19.509 6.355 20.164 1.00 96.31 92 LEU A N 1
ATOM 687 C CA . LEU A 1 92 ? -19.779 6.314 21.610 1.00 96.31 92 LEU A CA 1
ATOM 688 C C . LEU A 1 92 ? -20.395 7.607 22.161 1.00 96.31 92 LEU A C 1
ATOM 690 O O . LEU A 1 92 ? -21.073 7.561 23.189 1.00 96.31 92 LEU A O 1
ATOM 694 N N . ASP A 1 93 ? -20.153 8.755 21.533 1.00 95.12 93 ASP A N 1
ATOM 695 C CA . ASP A 1 93 ? -20.674 10.046 21.983 1.00 95.12 93 ASP A CA 1
ATOM 696 C C . ASP A 1 93 ? -21.037 10.930 20.775 1.00 95.12 93 ASP A C 1
ATOM 698 O O . ASP A 1 93 ? -20.151 11.295 19.999 1.00 95.12 93 ASP A O 1
ATOM 702 N N . PRO A 1 94 ? -22.312 11.338 20.615 1.00 94.88 94 PRO A N 1
ATOM 703 C CA . PRO A 1 94 ? -22.742 12.192 19.508 1.00 94.88 94 PRO A CA 1
ATOM 704 C C . PRO A 1 94 ? -22.217 13.636 19.583 1.00 94.88 94 PRO A C 1
ATOM 706 O O . PRO A 1 94 ? -22.362 14.392 18.625 1.00 94.88 94 PRO A O 1
ATOM 709 N N . ARG A 1 95 ? -21.647 14.061 20.717 1.00 95.38 95 ARG A N 1
ATOM 710 C CA . ARG A 1 95 ? -21.133 15.423 20.946 1.00 95.38 95 ARG A CA 1
ATOM 711 C C . ARG A 1 95 ? -19.612 15.500 20.936 1.00 95.38 95 ARG A C 1
ATOM 713 O O . ARG A 1 95 ? -19.069 16.572 20.675 1.00 95.38 95 ARG A O 1
ATOM 720 N N . ARG A 1 96 ? -18.918 14.400 21.229 1.00 93.75 96 ARG A N 1
ATOM 721 C CA . ARG A 1 96 ? -17.453 14.356 21.332 1.00 93.75 96 ARG A CA 1
ATOM 722 C C . ARG A 1 96 ? -16.882 13.458 20.241 1.00 93.75 96 ARG A C 1
ATOM 724 O O . ARG A 1 96 ? -16.961 12.239 20.337 1.00 93.75 96 ARG A O 1
ATOM 731 N N . LYS A 1 97 ? -16.257 14.065 19.225 1.00 92.94 97 LYS A N 1
ATOM 732 C CA . LYS A 1 97 ? -15.540 13.321 18.177 1.00 92.94 97 LYS A CA 1
ATOM 733 C C . LYS A 1 97 ? -14.494 12.401 18.826 1.00 92.94 97 LYS A C 1
ATOM 735 O O . LYS A 1 97 ? -13.673 12.878 19.603 1.00 92.94 97 LYS A O 1
ATOM 740 N N . HIS A 1 98 ? -14.535 11.110 18.500 1.00 93.44 98 HIS A N 1
ATOM 741 C CA . HIS A 1 98 ? -13.690 10.036 19.038 1.00 93.44 98 HIS A CA 1
ATOM 742 C C . HIS A 1 98 ? -13.747 9.891 20.571 1.00 93.44 98 HIS A C 1
ATOM 744 O O . HIS A 1 98 ? -12.920 9.190 21.150 1.00 93.44 98 HIS A O 1
ATOM 750 N N . GLY A 1 99 ? -14.713 10.522 21.242 1.00 92.50 99 GLY A N 1
ATOM 751 C CA . GLY A 1 99 ? -14.884 10.444 22.688 1.00 92.50 99 GLY A CA 1
ATOM 752 C C . GLY A 1 99 ? -15.884 9.355 23.098 1.00 92.50 99 GLY A C 1
ATOM 753 O O . GLY A 1 99 ? -16.816 9.079 22.342 1.00 92.50 99 GLY A O 1
ATOM 754 N N . PRO A 1 100 ? -15.728 8.756 24.291 1.00 95.81 100 PRO A N 1
ATOM 755 C CA . PRO A 1 100 ? -14.523 8.773 25.121 1.00 95.81 100 PRO A CA 1
ATOM 756 C C . PRO A 1 100 ? -13.364 7.981 24.483 1.00 95.81 100 PRO A C 1
ATOM 758 O O . PRO A 1 100 ? -13.557 7.177 23.566 1.00 95.81 100 PRO A O 1
ATOM 761 N N . SER A 1 101 ? -12.155 8.233 24.969 1.00 95.25 101 SER A N 1
ATOM 762 C CA . SER A 1 101 ? -10.866 7.684 24.541 1.00 95.25 101 SER A CA 1
ATOM 763 C C . SER A 1 101 ? -10.257 6.765 25.609 1.00 95.25 101 SER A C 1
ATOM 765 O O . SER A 1 101 ? -10.749 6.675 26.733 1.00 95.25 101 SER A O 1
ATOM 767 N N . LEU A 1 102 ? -9.131 6.122 25.285 1.00 97.31 102 LEU A N 1
ATOM 768 C CA . LEU A 1 102 ? -8.359 5.303 26.232 1.00 97.31 102 LEU A CA 1
ATOM 769 C C . LEU A 1 102 ? -7.661 6.139 27.321 1.00 97.31 102 LEU A C 1
ATOM 771 O O . LEU A 1 102 ? -7.106 5.586 28.268 1.00 97.31 102 LEU A O 1
ATOM 775 N N . LEU A 1 103 ? -7.677 7.468 27.191 1.00 97.31 103 LEU A N 1
ATOM 776 C CA . LEU A 1 103 ? -6.924 8.399 28.032 1.00 97.31 103 LEU A CA 1
ATOM 777 C C . LEU A 1 103 ? -7.820 9.247 28.942 1.00 97.31 103 LEU A C 1
ATOM 779 O O . LEU A 1 103 ? -7.293 9.980 29.789 1.00 97.31 103 LEU A O 1
ATOM 783 N N . ASP A 1 104 ? -9.147 9.153 28.777 1.00 96.31 104 ASP A N 1
ATOM 784 C CA . ASP A 1 104 ? -10.115 9.975 29.506 1.00 96.31 104 ASP A CA 1
ATOM 785 C C . ASP A 1 104 ? -9.890 9.893 31.027 1.00 96.31 104 ASP A C 1
ATOM 787 O O . ASP A 1 104 ? -9.533 8.827 31.536 1.00 96.31 104 ASP A O 1
ATOM 791 N N . PRO A 1 105 ? -10.051 10.993 31.788 1.00 95.31 105 PRO A N 1
ATOM 792 C CA . PRO A 1 105 ? -9.788 10.983 33.228 1.00 95.31 105 PRO A CA 1
ATOM 793 C C . PRO A 1 105 ? -10.751 10.077 34.000 1.00 95.31 105 PRO A C 1
ATOM 795 O O . PRO A 1 105 ? -10.342 9.411 34.955 1.00 95.31 105 PRO A O 1
ATOM 798 N N . ASP A 1 106 ? -12.006 10.022 33.555 1.00 96.38 106 ASP A N 1
ATOM 799 C CA . ASP A 1 106 ? -13.043 9.183 34.141 1.00 96.38 106 ASP A CA 1
ATOM 800 C C . ASP A 1 106 ? -12.802 7.699 33.775 1.00 96.38 106 ASP A C 1
ATOM 802 O O . ASP A 1 106 ? -12.717 7.364 32.587 1.00 96.38 106 ASP A O 1
ATOM 806 N N . PRO A 1 107 ? -12.623 6.801 34.767 1.00 97.00 107 PRO A N 1
ATOM 807 C CA . PRO A 1 107 ? -12.447 5.372 34.515 1.00 97.00 107 PRO A CA 1
ATOM 808 C C . PRO A 1 107 ? -13.619 4.721 33.777 1.00 97.00 107 PRO A C 1
ATOM 810 O O . PRO A 1 107 ? -13.366 3.808 32.991 1.00 97.00 107 PRO A O 1
ATOM 813 N N . ASP A 1 108 ? -14.854 5.186 33.967 1.00 98.06 108 ASP A N 1
ATOM 814 C CA . ASP A 1 108 ? -16.026 4.606 33.304 1.00 98.06 108 ASP A CA 1
ATOM 815 C C . ASP A 1 108 ? -16.026 4.947 31.807 1.00 98.06 108 ASP A C 1
ATOM 817 O O . ASP A 1 108 ? -16.329 4.104 30.961 1.00 98.06 108 ASP A O 1
ATOM 821 N N . ASP A 1 109 ? -15.588 6.155 31.447 1.00 97.56 109 ASP A N 1
ATOM 822 C CA . ASP A 1 109 ? -15.408 6.556 30.049 1.00 97.56 109 ASP A CA 1
ATOM 823 C C . ASP A 1 109 ? -14.297 5.752 29.360 1.00 97.56 109 ASP A C 1
ATOM 825 O O . ASP A 1 109 ? -14.480 5.297 28.224 1.00 97.56 109 ASP A O 1
ATOM 829 N N . ARG A 1 110 ? -13.175 5.495 30.050 1.00 97.69 110 ARG A N 1
ATOM 830 C CA . ARG A 1 110 ? -12.137 4.588 29.528 1.00 97.69 110 ARG A CA 1
ATOM 831 C C . ARG A 1 110 ? -12.680 3.174 29.347 1.00 97.69 110 ARG A C 1
ATOM 833 O O . ARG A 1 110 ? -12.448 2.577 28.298 1.00 97.69 110 ARG A O 1
ATOM 840 N N . ALA A 1 111 ? -13.434 2.659 30.320 1.00 98.44 111 ALA A N 1
ATOM 841 C CA . ALA A 1 111 ? -14.037 1.330 30.248 1.00 98.44 111 ALA A CA 1
ATOM 842 C C . ALA A 1 111 ? -14.965 1.192 29.030 1.00 98.44 111 ALA A C 1
ATOM 844 O O . ALA A 1 111 ? -14.857 0.222 28.288 1.00 98.44 111 ALA A O 1
ATOM 845 N N . ARG A 1 112 ? -15.784 2.209 28.725 1.00 98.25 112 ARG A N 1
ATOM 846 C CA . ARG A 1 112 ? -16.637 2.225 27.521 1.00 98.25 112 ARG A CA 1
ATOM 847 C C . ARG A 1 112 ? -15.842 2.121 26.217 1.00 98.25 112 ARG A C 1
ATOM 849 O O . ARG A 1 112 ? -16.282 1.447 25.284 1.00 98.25 112 ARG A O 1
ATOM 856 N N . ARG A 1 113 ? -14.686 2.789 26.123 1.00 98.31 113 ARG A N 1
ATOM 857 C CA . ARG A 1 113 ? -13.797 2.675 24.954 1.00 98.31 113 ARG A CA 1
ATOM 858 C C . ARG A 1 113 ? -13.149 1.294 24.881 1.00 98.31 113 ARG A C 1
ATOM 860 O O . ARG A 1 113 ? -13.084 0.727 23.794 1.00 98.31 113 ARG A O 1
ATOM 867 N N . VAL A 1 114 ? -12.704 0.747 26.009 1.00 98.75 114 VAL A N 1
ATOM 868 C CA . VAL A 1 114 ? -12.160 -0.617 26.083 1.00 98.75 114 VAL A CA 1
ATOM 869 C C . VAL A 1 114 ? -13.203 -1.644 25.637 1.00 98.75 114 VAL A C 1
ATOM 871 O O . VAL A 1 114 ? -12.901 -2.468 24.778 1.00 98.75 114 VAL A O 1
ATOM 874 N N . ASP A 1 115 ? -14.441 -1.545 26.122 1.00 98.62 115 ASP A N 1
ATOM 875 C CA . ASP A 1 115 ? -15.542 -2.442 25.750 1.00 98.62 115 ASP A CA 1
ATOM 876 C C . ASP A 1 115 ? -15.841 -2.404 24.245 1.00 98.62 115 ASP A C 1
ATOM 878 O O . ASP A 1 115 ? -16.093 -3.445 23.631 1.00 98.62 115 ASP A O 1
ATOM 882 N N . LEU A 1 116 ? -15.778 -1.217 23.627 1.00 98.56 116 LEU A N 1
ATOM 883 C CA . LEU A 1 116 ? -15.893 -1.073 22.175 1.00 98.56 116 LEU A CA 1
ATOM 884 C C . LEU A 1 116 ? -14.777 -1.834 21.450 1.00 98.56 116 LEU A C 1
ATOM 886 O O . LEU A 1 116 ? -15.067 -2.560 20.502 1.00 98.56 116 LEU A O 1
ATOM 890 N N . LEU A 1 117 ? -13.521 -1.682 21.880 1.00 98.75 117 LEU A N 1
ATOM 891 C CA . LEU A 1 117 ? -12.381 -2.346 21.241 1.00 98.75 117 LEU A CA 1
ATOM 892 C C . LEU A 1 117 ? -12.426 -3.867 21.436 1.00 98.75 117 LEU A C 1
ATOM 894 O O . LEU A 1 117 ? -12.227 -4.603 20.476 1.00 98.75 117 LEU A O 1
ATOM 898 N N . VAL A 1 118 ? -12.774 -4.356 22.629 1.00 98.75 118 VAL A N 1
ATOM 899 C CA . VAL A 1 118 ? -12.967 -5.796 22.892 1.00 98.75 118 VAL A CA 1
ATOM 900 C C . VAL A 1 118 ? -14.083 -6.366 22.013 1.00 98.75 118 VAL A C 1
ATOM 902 O O . VAL A 1 118 ? -13.952 -7.455 21.453 1.00 98.75 118 VAL A O 1
ATOM 905 N N . ARG A 1 119 ? -15.179 -5.623 21.826 1.00 98.56 119 ARG A N 1
ATOM 906 C CA . ARG A 1 119 ? -16.237 -6.014 20.887 1.00 98.56 119 ARG A CA 1
ATOM 907 C C . ARG A 1 119 ? -15.755 -5.998 19.439 1.00 98.56 119 ARG A C 1
ATOM 909 O O . ARG A 1 119 ? -16.108 -6.898 18.684 1.00 98.56 119 ARG A O 1
ATOM 916 N N . ALA A 1 120 ? -14.946 -5.015 19.059 1.00 98.75 120 ALA A N 1
ATOM 917 C CA . ALA A 1 120 ? -14.362 -4.933 17.727 1.00 98.75 120 ALA A CA 1
ATOM 918 C C . ALA A 1 120 ? -13.409 -6.105 17.440 1.00 98.75 120 ALA A C 1
ATOM 920 O O . ALA A 1 120 ? -13.424 -6.609 16.323 1.00 98.75 120 ALA A O 1
ATOM 921 N N . VAL A 1 121 ? -12.670 -6.611 18.440 1.00 98.81 121 VAL A N 1
ATOM 922 C CA . VAL A 1 121 ? -11.869 -7.847 18.316 1.00 98.81 121 VAL A CA 1
ATOM 923 C C . VAL A 1 121 ? -12.759 -9.032 17.938 1.00 98.81 121 VAL A C 1
ATOM 925 O O . VAL A 1 121 ? -12.433 -9.775 17.017 1.00 98.81 121 VAL A O 1
ATOM 928 N N . GLN A 1 122 ? -13.901 -9.200 18.611 1.00 98.44 122 GLN A N 1
ATOM 929 C CA . GLN A 1 122 ? -14.838 -10.286 18.298 1.00 98.44 122 GLN A CA 1
ATOM 930 C C . GLN A 1 122 ? -15.431 -10.141 16.892 1.00 98.44 122 GLN A C 1
ATOM 932 O O . GLN A 1 122 ? -15.509 -11.115 16.150 1.00 98.44 122 GLN A O 1
ATOM 937 N N . VAL A 1 123 ? -15.794 -8.918 16.490 1.00 98.81 123 VAL A N 1
ATOM 938 C CA . VAL A 1 123 ? -16.261 -8.645 15.121 1.00 98.81 123 VAL A CA 1
ATOM 939 C C . VAL A 1 123 ? -15.170 -8.961 14.097 1.00 98.81 123 VAL A C 1
ATOM 941 O O . VAL A 1 123 ? -15.457 -9.594 13.088 1.00 98.81 123 VAL A O 1
ATOM 944 N N . ALA A 1 124 ? -13.922 -8.571 14.355 1.00 98.81 124 ALA A N 1
ATOM 945 C CA . ALA A 1 124 ? -12.784 -8.874 13.494 1.00 98.81 124 ALA A CA 1
ATOM 946 C C . ALA A 1 124 ? -12.572 -10.387 13.340 1.00 98.81 124 ALA A C 1
ATOM 948 O O . ALA A 1 124 ? -12.382 -10.861 12.222 1.00 98.81 124 ALA A O 1
ATOM 949 N N . ALA A 1 125 ? -12.687 -11.150 14.429 1.00 98.62 125 ALA A N 1
ATOM 950 C CA . ALA A 1 125 ? -12.594 -12.607 14.401 1.00 98.62 125 ALA A CA 1
ATOM 951 C C . ALA A 1 125 ? -13.727 -13.245 13.579 1.00 98.62 125 ALA A C 1
ATOM 953 O O . ALA A 1 125 ? -13.463 -14.059 12.697 1.00 98.62 125 ALA A O 1
ATOM 954 N N . ASP A 1 126 ? -14.976 -12.824 13.806 1.00 98.50 126 ASP A N 1
ATOM 955 C CA . ASP A 1 126 ? -16.156 -13.316 13.080 1.00 98.50 126 ASP A CA 1
ATOM 956 C C . ASP A 1 126 ? -16.114 -12.998 11.572 1.00 98.50 126 ASP A C 1
ATOM 958 O O . ASP A 1 126 ? -16.723 -13.710 10.772 1.00 98.50 126 ASP A O 1
ATOM 962 N N . LEU A 1 127 ? -15.425 -11.921 11.183 1.00 98.69 127 LEU A N 1
ATOM 963 C CA . LEU A 1 127 ? -15.226 -11.519 9.788 1.00 98.69 127 LEU A CA 1
ATOM 964 C C . LEU A 1 127 ? -13.978 -12.145 9.144 1.00 98.69 127 LEU A C 1
ATOM 966 O O . LEU A 1 127 ? -13.784 -11.980 7.943 1.00 98.69 127 LEU A O 1
ATOM 970 N N . GLY A 1 128 ? -13.112 -12.816 9.912 1.00 98.12 128 GLY A N 1
ATOM 971 C CA . GLY A 1 128 ? -11.819 -13.299 9.416 1.00 98.12 128 GLY A CA 1
ATOM 972 C C . GLY A 1 128 ? -10.842 -12.171 9.060 1.00 98.12 128 GLY A C 1
ATOM 973 O O . GLY A 1 128 ? -10.048 -12.304 8.127 1.00 98.12 128 GLY A O 1
ATOM 974 N N . ALA A 1 129 ? -10.912 -11.041 9.766 1.00 98.62 129 ALA A N 1
ATOM 975 C CA . ALA A 1 129 ? -10.056 -9.891 9.513 1.00 98.62 129 ALA A CA 1
ATOM 976 C C . ALA A 1 129 ? -8.588 -10.184 9.850 1.00 98.62 129 ALA A C 1
ATOM 978 O O . ALA A 1 129 ? -8.276 -10.812 10.860 1.00 98.62 129 ALA A O 1
ATOM 979 N N . HIS A 1 130 ? -7.670 -9.672 9.026 1.00 98.00 130 HIS A N 1
ATOM 980 C CA . HIS A 1 130 ? -6.232 -9.874 9.248 1.00 98.00 130 HIS A CA 1
ATOM 981 C C . HIS A 1 130 ? -5.670 -9.051 10.419 1.00 98.00 130 HIS A C 1
ATOM 983 O O . HIS A 1 130 ? -4.600 -9.377 10.932 1.00 98.00 130 HIS A O 1
ATOM 989 N N . ALA A 1 131 ? -6.375 -7.990 10.824 1.00 98.50 131 ALA A N 1
ATOM 990 C CA . ALA A 1 131 ? -6.030 -7.139 11.953 1.00 98.50 131 ALA A CA 1
ATOM 991 C C . ALA A 1 131 ? -7.256 -6.356 12.459 1.00 98.50 131 ALA A C 1
ATOM 993 O O . ALA A 1 131 ? -8.219 -6.125 11.718 1.00 98.50 131 ALA A O 1
ATOM 994 N N . LEU A 1 132 ? -7.183 -5.922 13.719 1.00 98.75 132 LEU A N 1
ATOM 995 C CA . LEU A 1 132 ? -8.010 -4.861 14.288 1.00 98.75 132 LEU A CA 1
ATOM 996 C C . LEU A 1 132 ? -7.166 -3.592 14.427 1.00 98.75 132 LEU A C 1
ATOM 998 O O . LEU A 1 132 ? -6.172 -3.595 15.148 1.00 98.75 132 LEU A O 1
ATOM 1002 N N . HIS A 1 133 ? -7.597 -2.504 13.807 1.00 98.44 133 HIS A N 1
ATOM 1003 C CA . HIS A 1 133 ? -6.970 -1.193 13.904 1.00 98.44 133 HIS A CA 1
ATOM 1004 C C . HIS A 1 133 ? -7.566 -0.343 15.046 1.00 98.44 133 HIS A C 1
ATOM 1006 O O . HIS A 1 133 ? -8.793 -0.262 15.213 1.00 98.44 133 HIS A O 1
ATOM 1012 N N . CYS A 1 134 ? -6.706 0.359 15.795 1.00 98.19 134 CYS A N 1
ATOM 1013 C CA . CYS A 1 134 ? -7.101 1.400 16.751 1.00 98.19 134 CYS A CA 1
ATOM 1014 C C . CYS A 1 134 ? -6.008 2.464 16.965 1.00 98.19 134 CYS A C 1
ATOM 1016 O O . CYS A 1 134 ? -4.843 2.239 16.659 1.00 98.19 134 CYS A O 1
ATOM 1018 N N . PHE A 1 135 ? -6.360 3.564 17.632 1.00 97.44 135 PHE A N 1
ATOM 1019 C CA . PHE A 1 135 ? -5.442 4.645 18.020 1.00 97.44 135 PHE A CA 1
ATOM 1020 C C . PHE A 1 135 ? -5.558 4.993 19.513 1.00 97.44 135 PHE A C 1
ATOM 1022 O O . PHE A 1 135 ? -6.543 4.654 20.174 1.00 97.44 135 PHE A O 1
ATOM 1029 N N . SER A 1 136 ? -4.572 5.714 20.063 1.00 97.50 136 SER A N 1
ATOM 1030 C CA . SER A 1 136 ? -4.547 6.055 21.497 1.00 97.50 136 SER A CA 1
ATOM 1031 C C . SER A 1 136 ? -5.603 7.086 21.914 1.00 97.50 136 SER A C 1
ATOM 1033 O O . SER A 1 136 ? -6.114 7.037 23.033 1.00 97.50 136 SER A O 1
ATOM 1035 N N . GLY A 1 137 ? -5.918 8.036 21.031 1.00 95.81 137 GLY A N 1
ATOM 1036 C CA . GLY A 1 137 ? -6.668 9.249 21.357 1.00 95.81 137 GLY A CA 1
ATOM 1037 C C . GLY A 1 137 ? -5.767 10.403 21.810 1.00 95.81 137 GLY A C 1
ATOM 1038 O O . GLY A 1 137 ? -4.557 10.238 22.007 1.00 95.81 137 GLY A O 1
ATOM 1039 N N . THR A 1 138 ? -6.375 11.581 21.969 1.00 95.12 138 THR A N 1
ATOM 1040 C CA . THR A 1 138 ? -5.718 12.808 22.438 1.00 95.12 138 THR A CA 1
ATOM 1041 C C . THR A 1 138 ? -5.571 12.810 23.959 1.00 95.12 138 THR A C 1
ATOM 1043 O O . THR A 1 138 ? -6.468 12.379 24.686 1.00 95.12 138 THR A O 1
ATOM 1046 N N . ALA A 1 139 ? -4.446 13.319 24.463 1.00 94.12 139 ALA A N 1
ATOM 1047 C CA . ALA A 1 139 ? -4.272 13.506 25.899 1.00 94.12 139 ALA A CA 1
ATOM 1048 C C . ALA A 1 139 ? -5.246 14.594 26.408 1.00 94.12 139 ALA A C 1
ATOM 1050 O O . ALA A 1 139 ? -5.221 15.718 25.892 1.00 94.12 139 ALA A O 1
ATOM 1051 N N . PRO A 1 140 ? -6.106 14.309 27.407 1.00 93.94 140 PRO A N 1
ATOM 1052 C CA . PRO A 1 140 ? -7.001 15.319 27.962 1.00 93.94 140 PRO A CA 1
ATOM 1053 C C . PRO A 1 140 ? -6.219 16.471 28.596 1.00 93.94 140 PRO A C 1
ATOM 1055 O O . PRO A 1 140 ? -5.200 16.250 29.256 1.00 93.94 140 PRO A O 1
ATOM 1058 N N . VAL A 1 141 ? -6.733 17.697 28.456 1.00 92.00 141 VAL A N 1
ATOM 1059 C CA . VAL A 1 141 ? -6.119 18.905 29.030 1.00 92.00 141 VAL A CA 1
ATOM 1060 C C . VAL A 1 141 ? -5.841 18.708 30.524 1.00 92.00 141 VAL A C 1
ATOM 1062 O O . VAL A 1 141 ? -6.723 18.306 31.280 1.00 92.00 141 VAL A O 1
ATOM 1065 N N . GLY A 1 142 ? -4.610 19.003 30.946 1.00 92.44 142 GLY A N 1
ATOM 1066 C CA . GLY A 1 142 ? -4.174 18.865 32.338 1.00 92.44 142 GLY A CA 1
ATOM 1067 C C . GLY A 1 142 ? -3.737 17.455 32.750 1.00 92.44 142 GLY A C 1
ATOM 1068 O O . GLY A 1 142 ? -3.377 17.268 33.908 1.00 92.44 142 GLY A O 1
ATOM 1069 N N . THR A 1 143 ? -3.740 16.477 31.838 1.00 95.12 143 THR A N 1
ATOM 1070 C CA . THR A 1 143 ? -3.130 15.159 32.080 1.00 95.12 143 THR A CA 1
ATOM 1071 C C . THR A 1 143 ? -1.636 15.237 31.781 1.00 95.12 143 THR A C 1
ATOM 1073 O O . THR A 1 143 ? -1.253 15.610 30.673 1.00 95.12 143 THR A O 1
ATOM 1076 N N . ASP A 1 144 ? -0.794 14.901 32.757 1.00 96.56 144 ASP A N 1
ATOM 1077 C CA . ASP A 1 144 ? 0.646 14.774 32.538 1.00 96.56 144 ASP A CA 1
ATOM 1078 C C . ASP A 1 144 ? 0.980 13.532 31.697 1.00 96.56 144 ASP A C 1
ATOM 1080 O O . ASP A 1 144 ? 0.203 12.579 31.602 1.00 96.56 144 ASP A O 1
ATOM 1084 N N . GLU A 1 145 ? 2.153 13.557 31.071 1.00 95.12 145 GLU A N 1
ATOM 1085 C CA . GLU A 1 145 ? 2.578 12.539 30.115 1.00 95.12 145 GLU A CA 1
ATOM 1086 C C . GLU A 1 145 ? 2.667 11.134 30.735 1.00 95.12 145 GLU A C 1
ATOM 1088 O O . GLU A 1 145 ? 2.173 10.174 30.140 1.00 95.12 145 GLU A O 1
ATOM 1093 N N . ASP A 1 146 ? 3.223 11.001 31.942 1.00 96.69 146 ASP A N 1
ATOM 1094 C CA . ASP A 1 146 ? 3.367 9.705 32.614 1.00 96.69 146 ASP A CA 1
ATOM 1095 C C . ASP A 1 146 ? 2.001 9.096 32.940 1.00 96.69 146 ASP A C 1
ATOM 1097 O O . ASP A 1 146 ? 1.763 7.908 32.694 1.00 96.69 146 ASP A O 1
ATOM 1101 N N . THR A 1 147 ? 1.064 9.915 33.423 1.00 97.62 147 THR A N 1
ATOM 1102 C CA . THR A 1 147 ? -0.323 9.497 33.638 1.00 97.62 147 THR A CA 1
ATOM 1103 C C . THR A 1 147 ? -0.994 9.072 32.332 1.00 97.62 147 THR A C 1
ATOM 1105 O O . THR A 1 147 ? -1.692 8.055 32.312 1.00 97.62 147 THR A O 1
ATOM 1108 N N . ALA A 1 148 ? -0.797 9.811 31.237 1.00 98.06 148 ALA A N 1
ATOM 1109 C CA . ALA A 1 148 ? -1.393 9.486 29.942 1.00 98.06 148 ALA A CA 1
ATOM 1110 C C . ALA A 1 148 ? -0.882 8.133 29.413 1.00 98.06 148 ALA A C 1
ATOM 1112 O O . ALA A 1 148 ? -1.680 7.266 29.052 1.00 98.06 148 ALA A O 1
ATOM 1113 N N . TRP A 1 149 ? 0.433 7.909 29.453 1.00 98.31 149 TRP A N 1
ATOM 1114 C CA . TRP A 1 149 ? 1.051 6.647 29.039 1.00 98.31 149 TRP A CA 1
ATOM 1115 C C . TRP A 1 149 ? 0.639 5.467 29.916 1.00 98.31 149 TRP A C 1
ATOM 1117 O O . TRP A 1 149 ? 0.362 4.384 29.398 1.00 98.31 149 TRP A O 1
ATOM 1127 N N . LYS A 1 150 ? 0.541 5.679 31.232 1.00 97.81 150 LYS A N 1
ATOM 1128 C CA . LYS A 1 150 ? 0.044 4.664 32.163 1.00 97.81 150 LYS A CA 1
ATOM 1129 C C . LYS A 1 150 ? -1.396 4.263 31.836 1.00 97.81 150 LYS A C 1
ATOM 1131 O O . LYS A 1 150 ? -1.675 3.073 31.725 1.00 97.81 150 LYS A O 1
ATOM 1136 N N . ARG A 1 151 ? -2.291 5.236 31.624 1.00 98.12 151 ARG A N 1
ATOM 1137 C CA . ARG A 1 151 ? -3.691 4.968 31.245 1.00 98.12 151 ARG A CA 1
ATOM 1138 C C . ARG A 1 151 ? -3.787 4.206 29.930 1.00 98.12 151 ARG A C 1
ATOM 1140 O O . ARG A 1 151 ? -4.558 3.256 29.859 1.00 98.12 151 ARG A O 1
ATOM 1147 N N . LEU A 1 152 ? -2.994 4.585 28.923 1.00 98.56 152 LEU A N 1
ATOM 1148 C CA . LEU A 1 152 ? -2.969 3.889 27.636 1.00 98.56 152 LEU A CA 1
ATOM 1149 C C . LEU A 1 152 ? -2.608 2.408 27.805 1.00 98.56 152 LEU A C 1
ATOM 1151 O O . LEU A 1 152 ? -3.317 1.542 27.298 1.00 98.56 152 LEU A O 1
ATOM 1155 N N . ALA A 1 153 ? -1.530 2.120 28.538 1.00 98.19 153 ALA A N 1
ATOM 1156 C CA . ALA A 1 153 ? -1.074 0.754 28.777 1.00 98.19 153 ALA A CA 1
ATOM 1157 C C . ALA A 1 153 ? -2.107 -0.071 29.571 1.00 98.19 153 ALA A C 1
ATOM 1159 O O . ALA A 1 153 ? -2.448 -1.191 29.183 1.00 98.19 153 ALA A O 1
ATOM 1160 N N . GLU A 1 154 ? -2.661 0.498 30.645 1.00 98.19 154 GLU A N 1
ATOM 1161 C CA . GLU A 1 154 ? -3.698 -0.153 31.456 1.00 98.19 154 GLU A CA 1
ATOM 1162 C C . GLU A 1 154 ? -4.965 -0.439 30.636 1.00 98.19 154 GLU A C 1
ATOM 1164 O O . GLU A 1 154 ? -5.518 -1.534 30.723 1.00 98.19 154 GLU A O 1
ATOM 1169 N N . ALA A 1 155 ? -5.403 0.505 29.797 1.00 98.38 155 ALA A N 1
ATOM 1170 C CA . ALA A 1 155 ? -6.607 0.355 28.985 1.00 98.38 155 ALA A CA 1
ATOM 1171 C C . ALA A 1 155 ? -6.432 -0.639 27.822 1.00 98.38 155 ALA A C 1
ATOM 1173 O O . ALA A 1 155 ? -7.384 -1.328 27.463 1.00 98.38 155 ALA A O 1
ATOM 1174 N N . LEU A 1 156 ? -5.232 -0.757 27.244 1.00 98.38 156 LEU A N 1
ATOM 1175 C CA . LEU A 1 156 ? -4.970 -1.707 26.156 1.00 98.38 156 LEU A CA 1
ATOM 1176 C C . LEU A 1 156 ? -4.781 -3.151 26.629 1.00 98.38 156 LEU A C 1
ATOM 1178 O O . LEU A 1 156 ? -5.033 -4.062 25.846 1.00 98.38 156 LEU A O 1
ATOM 1182 N N . THR A 1 157 ? -4.393 -3.377 27.888 1.00 98.00 157 THR A N 1
ATOM 1183 C CA . THR A 1 157 ? -4.213 -4.729 28.460 1.00 98.00 157 THR A CA 1
ATOM 1184 C C . THR A 1 157 ? -5.409 -5.666 28.192 1.00 98.00 157 THR A C 1
ATOM 1186 O O . THR A 1 157 ? -5.217 -6.680 27.522 1.00 98.00 157 THR A O 1
ATOM 1189 N N . PRO A 1 158 ? -6.656 -5.340 28.593 1.00 98.31 158 PRO A N 1
ATOM 1190 C CA . PRO A 1 158 ? -7.807 -6.214 28.331 1.00 98.31 158 PRO A CA 1
ATOM 1191 C C . PRO A 1 158 ? -8.132 -6.385 26.837 1.00 98.31 158 PRO A C 1
ATOM 1193 O O . PRO A 1 158 ? -8.679 -7.412 26.435 1.00 98.31 158 PRO A O 1
ATOM 1196 N N . VAL A 1 159 ? -7.794 -5.403 25.994 1.00 98.69 159 VAL A N 1
ATOM 1197 C CA . VAL A 1 159 ? -7.979 -5.500 24.536 1.00 98.69 159 VAL A CA 1
ATOM 1198 C C . VAL A 1 159 ? -6.982 -6.494 23.939 1.00 98.69 159 VAL A C 1
ATOM 1200 O O . VAL A 1 159 ? -7.354 -7.300 23.091 1.00 98.69 159 VAL A O 1
ATOM 1203 N N . LEU A 1 160 ? -5.734 -6.480 24.413 1.00 98.56 160 LEU A N 1
ATOM 1204 C CA . LEU A 1 160 ? -4.696 -7.429 24.011 1.00 98.56 160 LEU A CA 1
ATOM 1205 C C . LEU A 1 160 ? -5.002 -8.854 24.478 1.00 98.56 160 LEU A C 1
ATOM 1207 O O . LEU A 1 160 ? -4.784 -9.797 23.717 1.00 98.56 160 LEU A O 1
ATOM 1211 N N . ASP A 1 161 ? -5.562 -9.027 25.674 1.00 98.25 161 ASP A N 1
ATOM 1212 C CA . ASP A 1 161 ? -6.016 -10.338 26.155 1.00 98.25 161 ASP A CA 1
ATOM 1213 C C . ASP A 1 161 ? -7.120 -10.910 25.248 1.00 98.25 161 ASP A C 1
ATOM 1215 O O . ASP A 1 161 ? -7.090 -12.089 24.869 1.00 98.25 161 ASP A O 1
ATOM 1219 N N . ALA A 1 162 ? -8.071 -10.064 24.836 1.00 98.50 162 ALA A N 1
ATOM 1220 C CA . ALA A 1 162 ? -9.112 -10.439 23.884 1.00 98.50 162 ALA A CA 1
ATOM 1221 C C . ALA A 1 162 ? -8.527 -10.770 22.500 1.00 98.50 162 ALA A C 1
ATOM 1223 O O . ALA A 1 162 ? -8.875 -11.800 21.923 1.00 98.50 162 ALA A O 1
ATOM 1224 N N . ALA A 1 163 ? -7.615 -9.935 21.991 1.00 98.44 163 ALA A N 1
ATOM 1225 C CA . ALA A 1 163 ? -6.923 -10.121 20.713 1.00 98.44 163 ALA A CA 1
ATOM 1226 C C . ALA A 1 163 ? -6.150 -11.451 20.674 1.00 98.44 163 ALA A C 1
ATOM 1228 O O . ALA A 1 163 ? -6.300 -12.235 19.736 1.00 98.44 163 ALA A O 1
ATOM 1229 N N . THR A 1 164 ? -5.414 -11.756 21.749 1.00 97.88 164 THR A N 1
ATOM 1230 C CA . THR A 1 164 ? -4.713 -13.036 21.948 1.00 97.88 164 THR A CA 1
ATOM 1231 C C . THR A 1 164 ? -5.685 -14.208 21.888 1.00 97.88 164 THR A C 1
ATOM 1233 O O . THR A 1 164 ? -5.459 -15.172 21.161 1.00 97.88 164 THR A O 1
ATOM 1236 N N . SER A 1 165 ? -6.783 -14.122 22.643 1.00 97.88 165 SER A N 1
ATOM 1237 C CA . SER A 1 165 ? -7.776 -15.197 22.742 1.00 97.88 165 SER A CA 1
ATOM 1238 C C . SER A 1 165 ? -8.489 -15.459 21.413 1.00 97.88 165 SER A C 1
ATOM 1240 O O . SER A 1 165 ? -8.838 -16.600 21.119 1.00 97.88 165 SER A O 1
ATOM 1242 N N . ALA A 1 166 ? -8.699 -14.411 20.615 1.00 97.75 166 ALA A N 1
ATOM 1243 C CA . ALA A 1 166 ? -9.347 -14.482 19.311 1.00 97.75 166 ALA A CA 1
ATOM 1244 C C . ALA A 1 166 ? -8.387 -14.829 18.159 1.00 97.75 166 ALA A C 1
ATOM 1246 O O . ALA A 1 166 ? -8.847 -15.164 17.070 1.00 97.75 166 ALA A O 1
ATOM 1247 N N . GLY A 1 167 ? -7.069 -14.743 18.372 1.00 97.44 167 GLY A N 1
ATOM 1248 C CA . GLY A 1 167 ? -6.071 -14.915 17.313 1.00 97.44 167 GLY A CA 1
ATOM 1249 C C . GLY A 1 167 ? -6.066 -13.780 16.282 1.00 97.44 167 GLY A C 1
ATOM 1250 O O . GLY A 1 167 ? -5.666 -13.998 15.141 1.00 97.44 167 GLY A O 1
ATOM 1251 N N . VAL A 1 168 ? -6.516 -12.581 16.667 1.00 98.06 168 VAL A N 1
ATOM 1252 C CA . VAL A 1 168 ? -6.565 -11.393 15.801 1.00 98.06 168 VAL A CA 1
ATOM 1253 C C . VAL A 1 168 ? -5.511 -10.391 16.275 1.00 98.06 168 VAL A C 1
ATOM 1255 O O . VAL A 1 168 ? -5.596 -9.949 17.419 1.00 98.06 168 VAL A O 1
ATOM 1258 N N . PRO A 1 169 ? -4.540 -9.987 15.439 1.00 98.06 169 PRO A N 1
ATOM 1259 C CA . PRO A 1 169 ? -3.570 -8.960 15.810 1.00 98.06 169 PRO A CA 1
ATOM 1260 C C . PRO A 1 169 ? -4.234 -7.607 16.100 1.00 98.06 169 PRO A C 1
ATOM 1262 O O . PRO A 1 169 ? -5.099 -7.157 15.344 1.00 98.06 169 PRO A O 1
ATOM 1265 N N . LEU A 1 170 ? -3.779 -6.928 17.155 1.00 98.75 170 LEU A N 1
ATOM 1266 C CA . LEU A 1 170 ? -4.141 -5.543 17.453 1.00 98.75 170 LEU A CA 1
ATOM 1267 C C . LEU A 1 170 ? -3.098 -4.608 16.834 1.00 98.75 170 LEU A C 1
ATOM 1269 O O . LEU A 1 170 ? -1.947 -4.578 17.268 1.00 98.75 170 LEU A O 1
ATOM 1273 N N . ALA A 1 171 ? -3.500 -3.838 15.831 1.00 98.62 171 ALA A N 1
ATOM 1274 C CA . ALA A 1 171 ? -2.659 -2.910 15.095 1.00 98.62 171 ALA A CA 1
ATOM 1275 C C . ALA A 1 171 ? -2.894 -1.473 15.589 1.00 98.62 171 ALA A C 1
ATOM 1277 O O . ALA A 1 171 ? -3.877 -0.827 15.220 1.00 98.62 171 ALA A O 1
ATOM 1278 N N . VAL A 1 172 ? -1.994 -0.967 16.434 1.00 98.62 172 VAL A N 1
ATOM 1279 C CA . VAL A 1 172 ? -2.079 0.409 16.941 1.00 98.62 172 VAL A CA 1
ATOM 1280 C C . VAL A 1 172 ? -1.467 1.367 15.928 1.00 98.62 172 VAL A C 1
ATOM 1282 O O . VAL A 1 172 ? -0.376 1.121 15.416 1.00 98.62 172 VAL A O 1
ATOM 1285 N N . GLU A 1 173 ? -2.168 2.453 15.649 1.00 98.56 173 GLU A N 1
ATOM 1286 C CA . GLU A 1 173 ? -1.748 3.495 14.724 1.00 98.56 173 GLU A CA 1
ATOM 1287 C C . GLU A 1 173 ? -1.117 4.690 15.466 1.00 98.56 173 GLU A C 1
ATOM 1289 O O . GLU A 1 173 ? -1.713 5.206 16.424 1.00 98.56 173 GLU A O 1
ATOM 1294 N N . PRO A 1 174 ? 0.078 5.146 15.051 1.00 98.50 174 PRO A N 1
ATOM 1295 C CA . PRO A 1 174 ? 0.569 6.486 15.344 1.00 98.50 174 PRO A CA 1
ATOM 1296 C C . PRO A 1 174 ? -0.231 7.545 14.578 1.00 98.50 174 PRO A C 1
ATOM 1298 O O . PRO A 1 174 ? -0.141 7.628 13.360 1.00 98.50 174 PRO A O 1
ATOM 1301 N N . GLU A 1 175 ? -0.981 8.368 15.311 1.00 96.81 175 GLU A N 1
ATOM 1302 C CA . GLU A 1 175 ? -1.952 9.322 14.753 1.00 96.81 175 GLU A CA 1
ATOM 1303 C C . GLU A 1 175 ? -1.549 10.768 15.104 1.00 96.81 175 GLU A C 1
ATOM 1305 O O . GLU A 1 175 ? -1.325 11.083 16.285 1.00 96.81 175 GLU A O 1
ATOM 1310 N N . PRO A 1 176 ? -1.456 11.693 14.130 1.00 96.38 176 PRO A N 1
ATOM 1311 C CA . PRO A 1 176 ? -1.097 13.071 14.413 1.00 96.38 176 PRO A CA 1
ATOM 1312 C C . PRO A 1 176 ? -2.033 13.763 15.410 1.00 96.38 176 PRO A C 1
ATOM 1314 O O . PRO A 1 176 ? -3.254 13.792 15.283 1.00 96.38 176 PRO A O 1
ATOM 1317 N N . GLY A 1 177 ? -1.433 14.361 16.442 1.00 94.50 177 GLY A N 1
ATOM 1318 C CA . GLY A 1 177 ? -2.162 15.024 17.528 1.00 94.50 177 GLY A CA 1
ATOM 1319 C C . GLY A 1 177 ? -2.645 14.092 18.646 1.00 94.50 177 GLY A C 1
ATOM 1320 O O . GLY A 1 177 ? -3.191 14.583 19.637 1.00 94.50 177 GLY A O 1
ATOM 1321 N N . HIS A 1 178 ? -2.436 12.777 18.542 1.00 97.12 178 HIS A N 1
ATOM 1322 C CA . HIS A 1 178 ? -2.674 11.826 19.630 1.00 97.12 178 HIS A CA 1
ATOM 1323 C C . HIS A 1 178 ? -1.464 11.693 20.573 1.00 97.12 178 HIS A C 1
ATOM 1325 O O . HIS A 1 178 ? -0.394 12.238 20.317 1.00 97.12 178 HIS A O 1
ATOM 1331 N N . LEU A 1 179 ? -1.643 10.992 21.704 1.00 98.00 179 LEU A N 1
ATOM 1332 C CA . LEU A 1 179 ? -0.534 10.674 22.621 1.00 98.00 179 LEU A CA 1
ATOM 1333 C C . LEU A 1 179 ? 0.543 9.823 21.932 1.00 98.00 179 LEU A C 1
ATOM 1335 O O . LEU A 1 179 ? 1.730 10.063 22.122 1.00 98.00 179 LEU A O 1
ATOM 1339 N N . LEU A 1 180 ? 0.111 8.814 21.172 1.00 98.31 180 LEU A N 1
ATOM 1340 C CA . LEU A 1 180 ? 0.968 7.984 20.339 1.00 98.31 180 LEU A CA 1
ATOM 1341 C C . LEU A 1 180 ? 0.863 8.522 18.911 1.00 98.31 180 LEU A C 1
ATOM 1343 O O . LEU A 1 180 ? -0.122 8.251 18.228 1.00 98.31 180 LEU A O 1
ATOM 1347 N N . ALA A 1 181 ? 1.853 9.317 18.501 1.00 97.75 181 ALA A N 1
ATOM 1348 C CA . ALA A 1 181 ? 1.839 10.034 17.223 1.00 97.75 181 ALA A CA 1
ATOM 1349 C C . ALA A 1 181 ? 2.979 9.623 16.280 1.00 97.75 181 ALA A C 1
ATOM 1351 O O . ALA A 1 181 ? 2.932 9.936 15.096 1.00 97.75 181 ALA A O 1
ATOM 1352 N N . THR A 1 182 ? 4.002 8.933 16.793 1.00 98.25 182 THR A N 1
ATOM 1353 C CA . THR A 1 182 ? 5.183 8.518 16.020 1.00 98.25 182 THR A CA 1
ATOM 1354 C C . THR A 1 182 ? 5.523 7.033 16.194 1.00 98.25 182 THR A C 1
ATOM 1356 O O . THR A 1 182 ? 5.087 6.367 17.140 1.00 98.25 182 THR A O 1
ATOM 1359 N N . LEU A 1 183 ? 6.385 6.501 15.328 1.00 97.62 183 LEU A N 1
ATOM 1360 C CA . LEU A 1 183 ? 6.981 5.166 15.444 1.00 97.62 183 LEU A CA 1
ATOM 1361 C C . LEU A 1 183 ? 7.788 5.007 16.743 1.00 97.62 183 LEU A C 1
ATOM 1363 O O . LEU A 1 183 ? 7.829 3.924 17.337 1.00 97.62 183 LEU A O 1
ATOM 1367 N N . ALA A 1 184 ? 8.410 6.088 17.225 1.00 97.94 184 ALA A N 1
ATOM 1368 C CA . ALA A 1 184 ? 9.103 6.089 18.511 1.00 97.94 184 ALA A CA 1
ATOM 1369 C C . ALA A 1 184 ? 8.126 5.866 19.679 1.00 97.94 184 ALA A C 1
ATOM 1371 O O . ALA A 1 184 ? 8.423 5.087 20.594 1.00 97.94 184 ALA A O 1
ATOM 1372 N N . ASP A 1 185 ? 6.94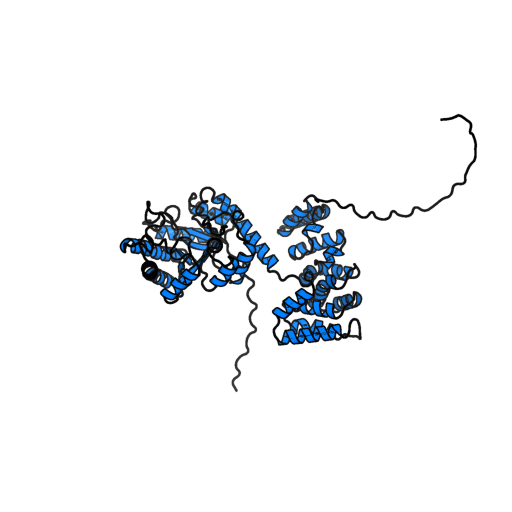2 6.479 19.614 1.00 98.44 185 ASP A N 1
ATOM 1373 C CA . ASP A 1 185 ? 5.874 6.296 20.599 1.00 98.44 185 ASP A CA 1
ATOM 1374 C C . ASP A 1 185 ? 5.307 4.874 20.550 1.00 98.44 185 ASP A C 1
ATOM 1376 O O . ASP A 1 185 ? 5.120 4.249 21.597 1.00 98.44 185 ASP A O 1
ATOM 1380 N N . PHE A 1 186 ? 5.135 4.296 19.357 1.00 98.50 186 PHE A N 1
ATOM 1381 C CA . PHE A 1 186 ? 4.784 2.880 19.222 1.00 98.50 186 PHE A CA 1
ATOM 1382 C C . PHE A 1 186 ? 5.792 1.973 19.949 1.00 98.50 186 PHE A C 1
ATOM 1384 O O . PHE A 1 186 ? 5.412 1.088 20.720 1.00 98.50 186 PHE A O 1
ATOM 1391 N N . HIS A 1 187 ? 7.096 2.213 19.790 1.00 98.06 187 HIS A N 1
ATOM 1392 C CA . HIS A 1 187 ? 8.118 1.457 20.519 1.00 98.06 187 HIS A CA 1
ATOM 1393 C C . HIS A 1 187 ? 8.129 1.717 22.026 1.00 98.06 187 HIS A C 1
ATOM 1395 O O . HIS A 1 187 ? 8.555 0.842 22.788 1.00 98.06 187 HIS A O 1
ATOM 1401 N N . ARG A 1 188 ? 7.708 2.897 22.486 1.00 98.31 188 ARG A N 1
ATOM 1402 C CA . ARG A 1 188 ? 7.497 3.163 23.913 1.00 98.31 188 ARG A CA 1
ATOM 1403 C C . ARG A 1 188 ? 6.335 2.331 24.448 1.00 98.31 188 ARG A C 1
ATOM 1405 O O . ARG A 1 188 ? 6.534 1.643 25.447 1.00 98.31 188 ARG A O 1
ATOM 1412 N N . LEU A 1 189 ? 5.191 2.323 23.758 1.00 98.44 189 LEU A N 1
ATOM 1413 C CA . LEU A 1 189 ? 4.026 1.511 24.123 1.00 98.44 189 LEU A CA 1
ATOM 1414 C C . LEU A 1 189 ? 4.391 0.028 24.214 1.00 98.44 189 LEU A C 1
ATOM 1416 O O . LEU A 1 189 ? 4.175 -0.615 25.238 1.00 98.44 189 LEU A O 1
ATOM 1420 N N . ARG A 1 190 ? 4.992 -0.494 23.141 1.00 97.75 190 ARG A N 1
ATOM 1421 C CA . ARG A 1 190 ? 5.354 -1.905 23.005 1.00 97.75 190 ARG A CA 1
ATOM 1422 C C . ARG A 1 190 ? 6.238 -2.377 24.161 1.00 97.75 190 ARG A C 1
ATOM 1424 O O . ARG A 1 190 ? 5.944 -3.395 24.779 1.00 97.75 190 ARG A O 1
ATOM 1431 N N . ARG A 1 191 ? 7.271 -1.600 24.508 1.00 97.62 191 ARG A N 1
ATOM 1432 C CA . ARG A 1 191 ? 8.166 -1.904 25.638 1.00 97.62 191 ARG A CA 1
ATOM 1433 C C . ARG A 1 191 ? 7.466 -1.792 26.990 1.00 97.62 191 ARG A C 1
ATOM 1435 O O . ARG A 1 191 ? 7.713 -2.622 27.857 1.00 97.62 191 ARG A O 1
ATOM 1442 N N . ALA A 1 192 ? 6.595 -0.798 27.173 1.00 97.06 192 ALA A N 1
ATOM 1443 C CA . ALA A 1 192 ? 5.831 -0.634 28.412 1.00 97.06 192 ALA A CA 1
ATOM 1444 C C . ALA A 1 192 ? 4.890 -1.821 28.682 1.00 97.06 192 ALA A C 1
ATOM 1446 O O . ALA A 1 192 ? 4.658 -2.166 29.837 1.00 97.06 192 ALA A O 1
ATOM 1447 N N . LEU A 1 193 ? 4.397 -2.466 27.622 1.00 97.12 193 LEU A N 1
ATOM 1448 C CA . LEU A 1 193 ? 3.539 -3.651 27.685 1.00 97.12 193 LEU A CA 1
ATOM 1449 C C . LEU A 1 193 ? 4.311 -4.983 27.676 1.00 97.12 193 LEU A C 1
ATOM 1451 O O . LEU A 1 193 ? 3.690 -6.039 27.731 1.00 97.12 193 LEU A O 1
ATOM 1455 N N . GLY A 1 194 ? 5.647 -4.957 27.616 1.00 96.88 194 GLY A N 1
ATOM 1456 C CA . GLY A 1 194 ? 6.474 -6.168 27.630 1.00 96.88 194 GLY A CA 1
ATOM 1457 C C . GLY A 1 194 ? 6.533 -6.924 26.299 1.00 96.88 194 GLY A C 1
ATOM 1458 O O . GLY A 1 194 ? 6.664 -8.144 26.308 1.00 96.88 194 GLY A O 1
ATOM 1459 N N . ASP A 1 195 ? 6.442 -6.215 25.170 1.00 94.38 195 ASP A N 1
ATOM 1460 C CA . ASP A 1 195 ? 6.559 -6.768 23.812 1.00 94.38 195 ASP A CA 1
ATOM 1461 C C . ASP A 1 195 ? 5.566 -7.910 23.481 1.00 94.38 195 ASP A C 1
ATOM 1463 O O . ASP A 1 195 ? 5.980 -8.960 22.981 1.00 94.38 195 ASP A O 1
ATOM 1467 N N . PRO A 1 196 ? 4.252 -7.736 23.730 1.00 95.75 196 PRO A N 1
ATOM 1468 C CA . PRO A 1 196 ? 3.271 -8.784 23.464 1.00 95.75 196 PRO A CA 1
ATOM 1469 C C . PRO A 1 196 ? 3.157 -9.067 21.957 1.00 95.75 196 PRO A C 1
ATOM 1471 O O . PRO A 1 196 ? 3.010 -8.145 21.160 1.00 95.75 196 PRO A O 1
ATOM 1474 N N . GLU A 1 197 ? 3.186 -10.344 21.566 1.00 93.06 197 GLU A N 1
ATOM 1475 C CA . GLU A 1 197 ? 3.157 -10.776 20.153 1.00 93.06 197 GLU A CA 1
ATOM 1476 C C . GLU A 1 197 ? 1.941 -10.265 19.344 1.00 93.06 197 GLU A C 1
ATOM 1478 O O . GLU A 1 197 ? 2.144 -9.828 18.202 1.00 93.06 197 GLU A O 1
ATOM 1483 N N . PRO A 1 198 ? 0.711 -10.223 19.904 1.00 93.88 198 PRO A N 1
ATOM 1484 C CA . PRO A 1 198 ? -0.458 -9.729 19.176 1.00 93.88 198 PRO A CA 1
ATOM 1485 C C . PRO A 1 198 ? -0.425 -8.225 18.897 1.00 93.88 198 PRO A C 1
ATOM 1487 O O . PRO A 1 198 ? -1.189 -7.758 18.052 1.00 93.88 198 PRO A O 1
ATOM 1490 N N . LEU A 1 199 ? 0.414 -7.456 19.603 1.00 98.31 199 LEU A N 1
ATOM 1491 C CA . LEU A 1 199 ? 0.546 -6.021 19.384 1.00 98.31 199 LEU A CA 1
ATOM 1492 C C . LEU A 1 199 ? 1.415 -5.763 18.155 1.00 98.31 199 LEU A C 1
ATOM 1494 O O . LEU A 1 199 ? 2.608 -6.070 18.125 1.00 98.31 199 LEU A O 1
ATOM 1498 N N . GLY A 1 200 ? 0.825 -5.117 17.164 1.00 98.19 200 GLY A N 1
ATOM 1499 C CA . GLY A 1 200 ? 1.525 -4.620 15.997 1.00 98.19 200 GLY A CA 1
ATOM 1500 C C . GLY A 1 200 ? 1.125 -3.200 15.641 1.00 98.19 200 GLY A C 1
ATOM 1501 O O . GLY A 1 200 ? 0.485 -2.490 16.417 1.00 98.19 200 GLY A O 1
ATOM 1502 N N . LEU A 1 201 ? 1.538 -2.799 14.449 1.00 98.44 201 LEU A N 1
ATOM 1503 C CA . LEU A 1 201 ? 1.438 -1.446 13.939 1.00 98.44 201 LEU A CA 1
ATOM 1504 C C . LEU A 1 201 ? 0.437 -1.389 12.780 1.00 98.44 201 LEU A C 1
ATOM 1506 O O . LEU A 1 201 ? 0.526 -2.203 11.849 1.00 98.44 201 LEU A O 1
ATOM 1510 N N . THR A 1 202 ? -0.464 -0.406 12.827 1.00 98.75 202 THR A N 1
ATOM 1511 C CA . THR A 1 202 ? -1.027 0.160 11.596 1.00 98.75 202 THR A CA 1
ATOM 1512 C C . THR A 1 202 ? -0.084 1.259 11.135 1.00 98.75 202 THR A C 1
ATOM 1514 O O . THR A 1 202 ? 0.121 2.229 11.862 1.00 98.75 202 THR A O 1
ATOM 1517 N N . LEU A 1 203 ? 0.534 1.083 9.971 1.00 98.69 203 LEU A N 1
ATOM 1518 C CA . LEU A 1 203 ? 1.373 2.113 9.372 1.00 98.69 203 LEU A CA 1
ATOM 1519 C C . LEU A 1 203 ? 0.539 2.923 8.382 1.00 98.69 203 LEU A C 1
ATOM 1521 O O . LEU A 1 203 ? 0.279 2.449 7.277 1.00 98.69 203 LEU A O 1
ATOM 1525 N N . ASP A 1 204 ? 0.152 4.129 8.772 1.00 98.69 204 ASP A N 1
ATOM 1526 C CA . ASP A 1 204 ? -0.392 5.126 7.854 1.00 98.69 204 ASP A CA 1
ATOM 1527 C C . ASP A 1 204 ? 0.773 5.846 7.141 1.00 98.69 204 ASP A C 1
ATOM 1529 O O . ASP A 1 204 ? 1.702 6.384 7.764 1.00 98.69 204 ASP A O 1
ATOM 1533 N N . ILE A 1 205 ? 0.779 5.777 5.807 1.00 98.62 205 ILE A N 1
ATOM 1534 C CA . ILE A 1 205 ? 1.846 6.328 4.963 1.00 98.62 205 ILE A CA 1
ATOM 1535 C C . ILE A 1 205 ? 1.821 7.863 4.947 1.00 98.62 205 ILE A C 1
ATOM 1537 O O . ILE A 1 205 ? 2.891 8.488 4.953 1.00 98.62 205 ILE A O 1
ATOM 1541 N N . GLY A 1 206 ? 0.646 8.485 4.955 1.00 97.94 206 GLY A N 1
ATOM 1542 C CA . GLY A 1 206 ? 0.483 9.929 5.033 1.00 97.94 206 GLY A CA 1
ATOM 1543 C C . GLY A 1 206 ? 0.950 10.486 6.368 1.00 97.94 206 GLY A C 1
ATOM 1544 O O . GLY A 1 206 ? 1.675 11.481 6.393 1.00 97.94 206 GLY A O 1
ATOM 1545 N N . HIS A 1 207 ? 0.665 9.813 7.477 1.00 98.50 207 HIS A N 1
ATOM 1546 C CA . HIS A 1 207 ? 1.128 10.189 8.813 1.00 98.50 207 HIS A CA 1
ATOM 1547 C C . HIS A 1 207 ? 2.649 10.106 8.928 1.00 98.50 207 HIS A C 1
ATOM 1549 O O . HIS A 1 207 ? 3.269 11.002 9.514 1.00 98.50 207 HIS A O 1
ATOM 1555 N N . CYS A 1 208 ? 3.276 9.126 8.268 1.00 97.19 208 CYS A N 1
ATOM 1556 C CA . CYS A 1 208 ? 4.729 9.111 8.103 1.00 97.19 208 CYS A CA 1
ATOM 1557 C C . CYS A 1 208 ? 5.223 10.369 7.370 1.00 97.19 208 CYS A C 1
ATOM 1559 O O . CYS A 1 208 ? 6.166 11.016 7.822 1.00 97.19 208 CYS A O 1
ATOM 1561 N N . GLN A 1 209 ? 4.581 10.771 6.269 1.00 96.50 209 GLN A N 1
ATOM 1562 C CA . GLN A 1 209 ? 4.953 12.006 5.567 1.00 96.50 209 GLN A CA 1
ATOM 1563 C C . GLN A 1 209 ? 4.715 13.263 6.418 1.00 96.50 209 GLN A C 1
ATOM 1565 O O . GLN A 1 209 ? 5.505 14.210 6.361 1.00 96.50 209 GLN A O 1
ATOM 1570 N N . CYS A 1 210 ? 3.645 13.286 7.209 1.00 94.88 210 CYS A N 1
ATOM 1571 C CA . CYS A 1 210 ? 3.269 14.425 8.031 1.00 94.88 210 CYS A CA 1
ATOM 1572 C C . CYS A 1 210 ? 4.236 14.641 9.197 1.00 94.88 210 CYS A C 1
ATOM 1574 O O . CYS A 1 210 ? 4.692 15.772 9.393 1.00 94.88 210 CYS A O 1
ATOM 1576 N N . LEU A 1 211 ? 4.540 13.588 9.966 1.00 93.69 211 LEU A N 1
ATOM 1577 C CA . LEU A 1 211 ? 5.220 13.701 11.260 1.00 93.69 211 LEU A CA 1
ATOM 1578 C C . LEU A 1 211 ? 6.604 13.061 11.327 1.00 93.69 211 LEU A C 1
ATOM 1580 O O . LEU A 1 211 ? 7.469 13.596 12.024 1.00 93.69 211 LEU A O 1
ATOM 1584 N N . GLU A 1 212 ? 6.841 11.943 10.639 1.00 91.88 212 GLU A N 1
ATOM 1585 C CA . 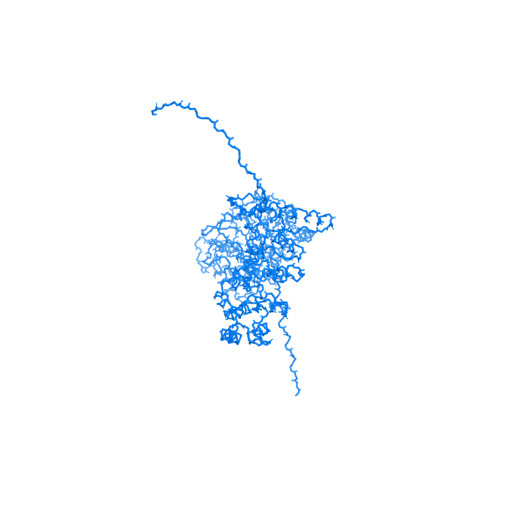GLU A 1 212 ? 8.117 11.241 10.776 1.00 91.88 212 GLU A CA 1
ATOM 1586 C C . GLU A 1 212 ? 9.251 12.042 10.118 1.00 91.88 212 GLU A C 1
ATOM 1588 O O . GLU A 1 212 ? 9.086 12.592 9.022 1.00 91.88 212 GLU A O 1
ATOM 1593 N N . PRO A 1 213 ? 10.437 12.120 10.748 1.00 83.25 213 PRO A N 1
ATOM 1594 C CA . PRO A 1 213 ? 11.598 12.767 10.143 1.00 83.25 213 PRO A CA 1
ATOM 1595 C C . PRO A 1 213 ? 12.159 11.954 8.969 1.00 83.25 213 PRO A C 1
ATOM 1597 O O . PRO A 1 213 ? 12.869 12.497 8.123 1.00 83.25 213 PRO A O 1
ATOM 1600 N N . LEU A 1 214 ? 11.867 10.652 8.938 1.00 81.19 214 LEU A N 1
ATOM 1601 C CA . LEU A 1 214 ? 12.250 9.756 7.860 1.00 81.19 214 LEU A CA 1
ATOM 1602 C C . LEU A 1 214 ? 11.286 9.900 6.670 1.00 81.19 214 LEU A C 1
ATOM 1604 O O . LEU A 1 214 ? 10.095 10.149 6.863 1.00 81.19 214 LEU A O 1
ATOM 1608 N N . PRO A 1 215 ? 11.767 9.705 5.431 1.00 83.62 215 PRO A N 1
ATOM 1609 C CA . PRO A 1 215 ? 10.888 9.533 4.281 1.00 83.62 215 PRO A CA 1
ATOM 1610 C C . PRO A 1 215 ? 9.959 8.318 4.463 1.00 83.62 215 PRO A C 1
ATOM 1612 O O . PRO A 1 215 ? 10.397 7.309 5.026 1.00 83.62 215 PRO A O 1
ATOM 1615 N N . PRO A 1 216 ? 8.730 8.324 3.909 1.00 93.25 216 PRO A N 1
ATOM 1616 C CA . PRO A 1 216 ? 7.770 7.235 4.120 1.00 93.25 216 PRO A CA 1
ATOM 1617 C C . PRO A 1 216 ? 8.293 5.836 3.748 1.00 93.25 216 PRO A C 1
ATOM 1619 O O . PRO A 1 216 ? 8.030 4.863 4.450 1.00 93.25 216 PRO A O 1
ATOM 1622 N N . ALA A 1 217 ? 9.112 5.713 2.697 1.00 89.00 217 ALA A N 1
ATOM 1623 C CA . ALA A 1 217 ? 9.716 4.432 2.317 1.00 89.00 217 ALA A CA 1
ATOM 1624 C C . ALA A 1 217 ? 10.690 3.881 3.381 1.00 89.00 217 ALA A C 1
ATOM 1626 O O . ALA A 1 217 ? 10.815 2.665 3.537 1.00 89.00 217 ALA A O 1
ATOM 1627 N N . ASP A 1 218 ? 11.377 4.754 4.121 1.00 83.31 218 ASP A N 1
ATOM 1628 C CA . ASP A 1 218 ? 12.247 4.358 5.232 1.00 83.31 218 ASP A CA 1
ATOM 1629 C C . ASP A 1 218 ? 11.437 4.029 6.487 1.00 83.31 218 ASP A C 1
ATOM 1631 O O . ASP A 1 218 ? 11.772 3.069 7.185 1.00 83.31 218 ASP A O 1
ATOM 1635 N N . CYS A 1 219 ? 10.325 4.733 6.724 1.00 96.00 219 CYS A N 1
ATOM 1636 C CA . CYS A 1 219 ? 9.353 4.366 7.754 1.00 96.00 219 CYS A CA 1
ATOM 1637 C C . CYS A 1 219 ? 8.817 2.947 7.531 1.00 96.00 219 CYS A C 1
ATOM 1639 O O . CYS A 1 219 ? 8.820 2.147 8.463 1.00 96.00 219 CYS A O 1
ATOM 1641 N N . VAL A 1 220 ? 8.460 2.589 6.290 1.00 96.62 220 VAL A N 1
ATOM 1642 C CA . VAL A 1 220 ? 8.038 1.222 5.930 1.00 96.62 220 VAL A CA 1
ATOM 1643 C C . VAL A 1 220 ? 9.108 0.189 6.293 1.00 96.62 220 VAL A C 1
ATOM 1645 O O . VAL A 1 220 ? 8.800 -0.831 6.910 1.00 96.62 220 VAL A O 1
ATOM 1648 N N . ARG A 1 221 ? 10.379 0.447 5.958 1.00 90.69 221 ARG A N 1
ATOM 1649 C CA . ARG A 1 221 ? 11.489 -0.470 6.284 1.00 90.69 221 ARG A CA 1
ATOM 1650 C C . ARG A 1 221 ? 11.689 -0.612 7.789 1.00 90.69 221 ARG A C 1
ATOM 1652 O O . ARG A 1 221 ? 11.919 -1.722 8.263 1.00 90.69 221 ARG A O 1
ATOM 1659 N N . ALA A 1 222 ? 11.600 0.492 8.527 1.00 89.38 222 ALA A N 1
ATOM 1660 C CA . ALA A 1 222 ? 11.728 0.494 9.979 1.00 89.38 222 ALA A CA 1
ATOM 1661 C C . ALA A 1 222 ? 10.566 -0.251 10.653 1.00 89.38 222 ALA A C 1
ATOM 1663 O O . ALA A 1 222 ? 10.787 -0.999 11.598 1.00 89.38 222 ALA A O 1
ATOM 1664 N N . ALA A 1 223 ? 9.346 -0.092 10.142 1.00 96.50 223 ALA A N 1
ATOM 1665 C CA . ALA A 1 223 ? 8.132 -0.690 10.684 1.00 96.50 223 ALA A CA 1
ATOM 1666 C C . ALA A 1 223 ? 7.944 -2.177 10.337 1.00 96.50 223 ALA A C 1
ATOM 1668 O O . ALA A 1 223 ? 7.174 -2.858 11.016 1.00 96.50 223 ALA A O 1
ATOM 1669 N N . ALA A 1 224 ? 8.639 -2.686 9.312 1.00 93.56 224 ALA A N 1
ATOM 1670 C CA . ALA A 1 224 ? 8.428 -4.014 8.731 1.00 93.56 224 ALA A CA 1
ATOM 1671 C C . ALA A 1 224 ? 8.241 -5.166 9.746 1.00 93.56 224 ALA A C 1
ATOM 1673 O O . ALA A 1 224 ? 7.320 -5.959 9.550 1.00 93.56 224 ALA A O 1
ATOM 1674 N N . PRO A 1 225 ? 9.019 -5.275 10.847 1.00 93.94 225 PRO A N 1
ATOM 1675 C CA . PRO A 1 225 ? 8.863 -6.377 11.803 1.00 93.94 225 PRO A CA 1
ATOM 1676 C C . PRO A 1 225 ? 7.549 -6.374 12.595 1.00 93.94 225 PRO A C 1
ATOM 1678 O O . PRO A 1 225 ? 7.177 -7.403 13.154 1.00 93.94 225 PRO A O 1
ATOM 1681 N N . TRP A 1 226 ? 6.867 -5.231 12.684 1.00 97.62 226 TRP A N 1
ATOM 1682 C CA . TRP A 1 226 ? 5.653 -5.053 13.489 1.00 97.62 226 TRP A CA 1
ATOM 1683 C C . TRP A 1 226 ? 4.415 -4.774 12.642 1.00 97.62 226 TRP A C 1
ATOM 1685 O O . TRP A 1 226 ? 3.338 -4.548 13.190 1.00 97.62 226 TRP A O 1
ATOM 1695 N N . LEU A 1 227 ? 4.559 -4.766 11.318 1.00 97.44 227 LEU A N 1
ATOM 1696 C CA . LEU A 1 227 ? 3.506 -4.349 10.413 1.00 97.44 227 LEU A CA 1
ATOM 1697 C C . LEU A 1 227 ? 2.358 -5.367 10.395 1.00 97.44 227 LEU A C 1
ATOM 1699 O O . LEU A 1 227 ? 2.546 -6.526 10.023 1.00 97.44 227 LEU A O 1
ATOM 1703 N N . ARG A 1 228 ? 1.161 -4.928 10.792 1.00 98.12 228 ARG A N 1
ATOM 1704 C CA . ARG A 1 228 ? -0.067 -5.743 10.756 1.00 98.12 228 ARG A CA 1
ATOM 1705 C C . ARG A 1 228 ? -1.120 -5.155 9.830 1.00 98.12 228 ARG A C 1
ATOM 1707 O O . ARG A 1 228 ? -1.877 -5.922 9.249 1.00 98.12 228 ARG A O 1
ATOM 1714 N N . HIS A 1 229 ? -1.135 -3.833 9.677 1.00 98.62 229 HIS A N 1
ATOM 1715 C CA . HIS A 1 229 ? -2.047 -3.131 8.787 1.00 98.62 229 HIS A CA 1
ATOM 1716 C C . HIS A 1 229 ? -1.367 -1.911 8.133 1.00 98.62 229 HIS A C 1
ATOM 1718 O O . HIS A 1 229 ? -0.406 -1.378 8.692 1.00 98.62 229 HIS A O 1
ATOM 1724 N N . VAL A 1 230 ? -1.834 -1.476 6.957 1.00 98.81 230 VAL A N 1
ATOM 1725 C CA . VAL A 1 230 ? -1.317 -0.294 6.244 1.00 98.81 230 VAL A CA 1
ATOM 1726 C C . VAL A 1 230 ? -2.481 0.554 5.749 1.00 98.81 230 VAL A C 1
ATOM 1728 O O . VAL A 1 230 ? -3.350 0.031 5.048 1.00 98.81 230 VAL A O 1
ATOM 1731 N N . GLN A 1 231 ? -2.429 1.850 6.040 1.00 98.75 231 GLN A N 1
ATOM 1732 C CA . GLN A 1 231 ? -3.292 2.876 5.454 1.00 98.75 231 GLN A CA 1
ATOM 1733 C C . GLN A 1 231 ? -2.479 3.740 4.482 1.00 98.75 231 GLN A C 1
ATOM 1735 O O . GLN A 1 231 ? -1.261 3.878 4.635 1.00 98.75 231 GLN A O 1
ATOM 1740 N N . ILE A 1 232 ? -3.113 4.207 3.406 1.00 98.75 232 ILE A N 1
ATOM 1741 C CA . ILE A 1 232 ? -2.437 4.949 2.343 1.00 98.75 232 ILE A CA 1
ATOM 1742 C C . ILE A 1 232 ? -3.319 6.027 1.703 1.00 98.75 232 ILE A C 1
ATOM 1744 O O . ILE A 1 232 ? -4.394 5.787 1.161 1.00 98.75 232 ILE A O 1
ATOM 1748 N N . GLU A 1 233 ? -2.781 7.228 1.657 1.00 98.50 233 GLU A N 1
ATOM 1749 C CA . GLU A 1 233 ? -3.364 8.429 1.076 1.00 98.50 233 GLU A CA 1
ATOM 1750 C C . GLU A 1 233 ? -2.211 9.369 0.734 1.00 98.50 233 GLU A C 1
ATOM 1752 O O . GLU A 1 233 ? -1.040 9.049 0.957 1.00 98.50 233 GLU A O 1
ATOM 1757 N N . ASP A 1 234 ? -2.516 10.508 0.127 1.00 97.06 234 ASP A N 1
ATOM 1758 C CA . ASP A 1 234 ? -1.520 11.553 -0.042 1.00 97.06 234 ASP A CA 1
ATOM 1759 C C . ASP A 1 234 ? -1.571 12.523 1.135 1.00 97.06 234 ASP A C 1
ATOM 1761 O O . ASP A 1 234 ? -2.616 12.737 1.754 1.00 97.06 234 ASP A O 1
ATOM 1765 N N . MET A 1 235 ? -0.431 13.123 1.455 1.00 94.44 235 MET A N 1
ATOM 1766 C CA . MET A 1 235 ? -0.323 14.059 2.567 1.00 94.44 235 MET A CA 1
ATOM 1767 C C . MET A 1 235 ? 0.853 15.010 2.352 1.00 94.44 235 MET A C 1
ATOM 1769 O O . MET A 1 235 ? 1.789 14.726 1.600 1.00 94.44 235 MET A O 1
ATOM 1773 N N . ARG A 1 236 ? 0.808 16.164 3.020 1.00 89.25 236 ARG A N 1
ATOM 1774 C CA . ARG A 1 236 ? 1.881 17.166 3.002 1.00 89.25 236 ARG A CA 1
ATOM 1775 C C . ARG A 1 236 ? 2.635 17.165 4.318 1.00 89.25 236 ARG A C 1
ATOM 1777 O O . ARG A 1 236 ? 2.071 16.888 5.379 1.00 89.25 236 ARG A O 1
ATOM 1784 N N . ARG A 1 237 ? 3.917 17.520 4.273 1.00 90.44 237 ARG A N 1
ATOM 1785 C CA . ARG A 1 237 ? 4.740 17.572 5.482 1.00 90.44 237 ARG A CA 1
ATOM 1786 C C . ARG A 1 237 ? 4.202 18.600 6.480 1.00 90.44 237 ARG A C 1
ATOM 1788 O O . ARG A 1 237 ? 3.993 19.761 6.141 1.00 90.44 237 ARG A O 1
ATOM 1795 N N . GLY A 1 238 ? 4.020 18.178 7.731 1.00 91.00 238 GLY A N 1
ATOM 1796 C CA . GLY A 1 238 ? 3.548 19.035 8.820 1.00 91.00 238 GLY A CA 1
ATOM 1797 C C . GLY A 1 238 ? 2.074 19.451 8.746 1.00 91.00 238 GLY A C 1
ATOM 1798 O O . GLY A 1 238 ? 1.652 20.264 9.569 1.00 91.00 238 GLY A O 1
ATOM 1799 N N . VAL A 1 239 ? 1.288 18.922 7.800 1.00 93.00 239 VAL A N 1
ATOM 1800 C CA . VAL A 1 239 ? -0.146 19.215 7.665 1.00 93.00 239 VAL A CA 1
ATOM 1801 C C . VAL A 1 239 ? -0.933 17.910 7.705 1.00 93.00 239 VAL A C 1
ATOM 1803 O O . VAL A 1 239 ? -0.881 17.122 6.765 1.00 93.00 239 VAL A O 1
ATOM 1806 N N . HIS A 1 240 ? -1.695 17.706 8.784 1.00 96.00 240 HIS A N 1
ATOM 1807 C CA . HIS A 1 240 ? -2.564 16.536 8.934 1.00 96.00 240 HIS A CA 1
ATOM 1808 C C . HIS A 1 240 ? -3.853 16.704 8.124 1.00 96.00 240 HIS A C 1
ATOM 1810 O O . HIS A 1 240 ? -4.894 17.142 8.624 1.00 96.00 240 HIS A O 1
ATOM 1816 N N . GLU A 1 241 ? -3.754 16.393 6.837 1.00 94.94 241 GLU A N 1
ATOM 1817 C CA . GLU A 1 241 ? -4.851 16.414 5.878 1.00 94.94 241 GLU A CA 1
ATOM 1818 C C . GLU A 1 241 ? -4.720 15.211 4.939 1.00 94.94 241 GLU A C 1
ATOM 1820 O O . GLU A 1 241 ? -3.764 15.127 4.176 1.00 94.94 241 GLU A O 1
ATOM 1825 N N . HIS A 1 242 ? -5.684 14.289 4.998 1.00 96.75 242 HIS A N 1
ATOM 1826 C CA . HIS A 1 242 ? -5.754 13.150 4.079 1.00 96.75 242 HIS A CA 1
ATOM 1827 C C . HIS A 1 242 ? -6.206 13.658 2.711 1.00 96.75 242 HIS A C 1
ATOM 1829 O O . HIS A 1 242 ? -7.342 14.130 2.583 1.00 96.75 242 HIS A O 1
ATOM 1835 N N . LEU A 1 243 ? -5.337 13.570 1.710 1.00 96.69 243 LEU A N 1
ATOM 1836 C CA . LEU A 1 243 ? -5.559 14.076 0.361 1.00 96.69 243 LEU A CA 1
ATOM 1837 C C . LEU A 1 243 ? -5.696 12.922 -0.645 1.00 96.69 243 LEU A C 1
ATOM 1839 O O . LEU A 1 243 ? -5.067 11.872 -0.480 1.00 96.69 243 LEU A O 1
ATOM 1843 N N . PRO A 1 244 ? -6.492 13.099 -1.714 1.00 95.56 244 PRO A N 1
ATOM 1844 C CA . PRO A 1 244 ? -6.458 12.201 -2.861 1.00 95.56 244 PRO A CA 1
ATOM 1845 C C . PRO A 1 244 ? -5.049 12.101 -3.463 1.00 95.56 244 PRO A C 1
ATOM 1847 O O . PRO A 1 244 ? -4.258 13.043 -3.404 1.00 95.56 244 PRO A O 1
ATOM 1850 N N . PHE A 1 245 ? -4.743 10.961 -4.081 1.00 94.50 245 PHE A N 1
ATOM 1851 C CA . PHE A 1 245 ? -3.441 10.734 -4.707 1.00 94.50 245 PHE A CA 1
ATOM 1852 C C . PHE A 1 245 ? -3.112 11.771 -5.785 1.00 94.50 245 PHE A C 1
ATOM 1854 O O . PHE A 1 245 ? -3.866 11.931 -6.745 1.00 94.50 245 PHE A O 1
ATOM 1861 N N . GLY A 1 246 ? -1.951 12.417 -5.649 1.00 85.00 246 GLY A N 1
ATOM 1862 C CA . GLY A 1 246 ? -1.456 13.449 -6.560 1.00 85.00 246 GLY A CA 1
ATOM 1863 C C . GLY A 1 246 ? -1.646 14.880 -6.051 1.00 85.00 246 GLY A C 1
ATOM 1864 O O . GLY A 1 246 ? -1.046 15.791 -6.619 1.00 85.00 246 GLY A O 1
ATOM 1865 N N . ASP A 1 247 ? -2.422 15.082 -4.983 1.00 88.06 247 ASP A N 1
ATOM 1866 C CA . ASP A 1 247 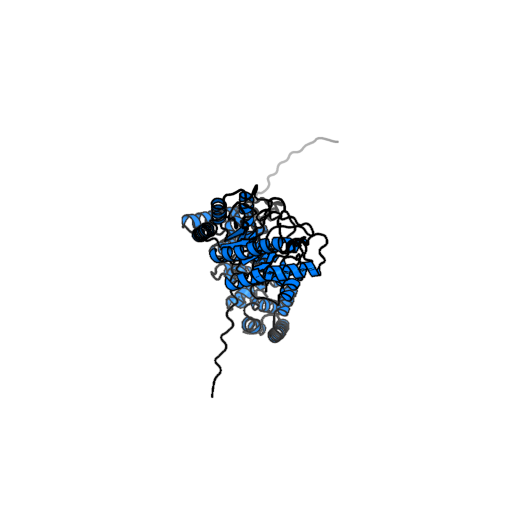? -2.675 16.408 -4.401 1.00 88.0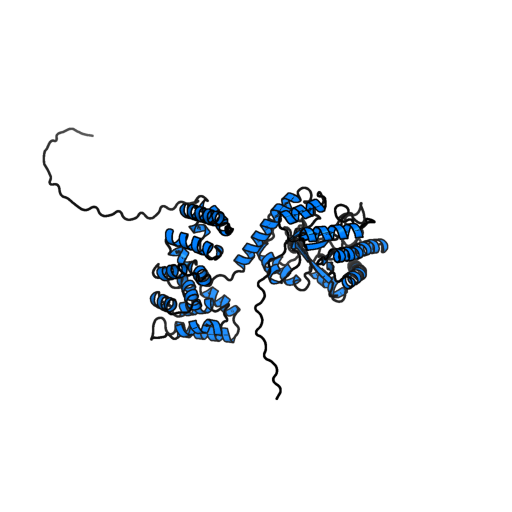6 247 ASP A CA 1
ATOM 1867 C C . ASP A 1 247 ? -1.721 16.755 -3.236 1.00 88.06 247 ASP A C 1
ATOM 1869 O O . ASP A 1 247 ? -1.668 17.912 -2.780 1.00 88.06 247 ASP A O 1
ATOM 1873 N N . GLY A 1 248 ? -0.973 15.764 -2.741 1.00 90.44 248 GLY A N 1
ATOM 1874 C CA . GLY A 1 248 ? 0.021 15.906 -1.679 1.00 90.44 248 GLY A CA 1
ATOM 1875 C C . GLY A 1 248 ? 1.463 15.881 -2.197 1.00 90.44 248 GLY A C 1
ATOM 1876 O O . GLY A 1 248 ? 1.772 16.419 -3.260 1.00 90.44 248 GLY A O 1
ATOM 1877 N N . GLU A 1 249 ? 2.373 15.347 -1.384 1.00 86.62 249 GLU A N 1
ATOM 1878 C CA . GLU A 1 249 ? 3.828 15.406 -1.605 1.00 86.62 249 GLU A CA 1
ATOM 1879 C C . GLU A 1 249 ? 4.495 14.023 -1.647 1.00 86.62 249 GLU A C 1
ATOM 1881 O O . GLU A 1 249 ? 5.723 13.936 -1.743 1.00 86.62 249 GLU A O 1
ATOM 1886 N N . ILE A 1 250 ? 3.729 12.936 -1.530 1.00 85.75 250 ILE A N 1
ATOM 1887 C CA . ILE A 1 250 ? 4.300 11.598 -1.362 1.00 85.75 250 ILE A CA 1
ATOM 1888 C C . ILE A 1 250 ? 4.766 11.026 -2.705 1.00 85.75 250 ILE A C 1
ATOM 1890 O O . ILE A 1 250 ? 4.014 10.921 -3.671 1.00 85.75 250 ILE A O 1
ATOM 1894 N N . ASP A 1 251 ? 6.020 10.568 -2.742 1.00 84.12 251 ASP A N 1
ATOM 1895 C CA . ASP A 1 251 ? 6.548 9.754 -3.840 1.00 84.12 251 ASP A CA 1
ATOM 1896 C C . ASP A 1 251 ? 6.196 8.273 -3.609 1.00 84.12 251 ASP A C 1
ATOM 1898 O O . ASP A 1 251 ? 6.864 7.560 -2.857 1.00 84.12 251 ASP A O 1
ATOM 1902 N N . PHE A 1 252 ? 5.102 7.805 -4.215 1.00 93.12 252 PHE A N 1
ATOM 1903 C CA . PHE A 1 252 ? 4.527 6.477 -3.952 1.00 93.12 252 PHE A CA 1
ATOM 1904 C C . PHE A 1 252 ? 5.338 5.274 -4.466 1.00 93.12 252 PHE A C 1
ATOM 1906 O O . PHE A 1 252 ? 5.426 4.283 -3.736 1.00 93.12 252 PHE A O 1
ATOM 1913 N N . PRO A 1 253 ? 5.938 5.279 -5.676 1.00 89.50 253 PRO A N 1
ATOM 1914 C CA . PRO A 1 253 ? 6.719 4.142 -6.163 1.00 89.50 253 PRO A CA 1
ATOM 1915 C C . PRO A 1 253 ? 7.770 3.596 -5.172 1.00 89.50 253 PRO A C 1
ATOM 1917 O O . PRO A 1 253 ? 7.742 2.391 -4.903 1.00 89.50 253 PRO A O 1
ATOM 1920 N N . PRO A 1 254 ? 8.666 4.401 -4.560 1.00 82.62 254 PRO A N 1
ATOM 1921 C CA . PRO A 1 254 ? 9.622 3.870 -3.586 1.00 82.62 254 PRO A CA 1
ATOM 1922 C C . PRO A 1 254 ? 8.960 3.332 -2.308 1.00 82.62 254 PRO A C 1
ATOM 1924 O O . PRO A 1 254 ? 9.497 2.398 -1.710 1.00 82.62 254 PRO A O 1
ATOM 1927 N N . VAL A 1 255 ? 7.804 3.868 -1.903 1.00 95.19 255 VAL A N 1
ATOM 1928 C CA . VAL A 1 255 ? 7.025 3.371 -0.755 1.00 95.19 255 VAL A CA 1
ATOM 1929 C C . VAL A 1 255 ? 6.468 1.982 -1.049 1.00 95.19 255 VAL A C 1
ATOM 1931 O O . VAL A 1 255 ? 6.682 1.054 -0.270 1.00 95.19 255 VAL A O 1
ATOM 1934 N N . LEU A 1 256 ? 5.823 1.804 -2.204 1.00 95.56 256 LEU A N 1
ATOM 1935 C CA . LEU A 1 256 ? 5.253 0.518 -2.610 1.00 95.56 256 LEU A CA 1
ATOM 1936 C C . LEU A 1 256 ? 6.345 -0.533 -2.867 1.00 95.56 256 LEU A C 1
ATOM 1938 O O . LEU A 1 256 ? 6.173 -1.691 -2.491 1.00 95.56 256 LEU A O 1
ATOM 1942 N N . ALA A 1 257 ? 7.501 -0.143 -3.420 1.00 85.88 257 ALA A N 1
ATOM 1943 C CA . ALA A 1 257 ? 8.668 -1.029 -3.506 1.00 85.88 257 ALA A CA 1
ATOM 1944 C C . ALA A 1 257 ? 9.164 -1.463 -2.121 1.00 85.88 257 ALA A C 1
ATOM 1946 O O . ALA A 1 257 ? 9.454 -2.642 -1.916 1.00 85.88 257 ALA A O 1
ATOM 1947 N N . ALA A 1 258 ? 9.280 -0.523 -1.175 1.00 86.81 258 ALA A N 1
ATOM 1948 C CA . ALA A 1 258 ? 9.701 -0.834 0.185 1.00 86.81 258 ALA A CA 1
ATOM 1949 C C . ALA A 1 258 ? 8.718 -1.798 0.854 1.00 86.81 258 ALA A C 1
ATOM 1951 O O . ALA A 1 258 ? 9.158 -2.774 1.456 1.00 86.81 258 ALA A O 1
ATOM 1952 N N . LEU A 1 259 ? 7.412 -1.573 0.685 1.00 94.88 259 LEU A N 1
ATOM 1953 C CA . LEU A 1 259 ? 6.369 -2.417 1.258 1.00 94.88 259 LEU A CA 1
ATOM 1954 C C . LEU A 1 259 ? 6.382 -3.823 0.656 1.00 94.88 259 LEU A C 1
ATOM 1956 O O . LEU A 1 259 ? 6.388 -4.797 1.403 1.00 94.88 259 LEU A O 1
ATOM 1960 N N . ALA A 1 260 ? 6.477 -3.944 -0.670 1.00 89.94 260 ALA A N 1
ATOM 1961 C CA . ALA A 1 260 ? 6.586 -5.240 -1.338 1.00 89.94 260 ALA A CA 1
ATOM 1962 C C . ALA A 1 260 ? 7.836 -6.015 -0.881 1.00 89.94 260 ALA A C 1
ATOM 1964 O O . ALA A 1 260 ? 7.781 -7.229 -0.682 1.00 89.94 260 ALA A O 1
ATOM 1965 N N . ALA A 1 261 ? 8.954 -5.318 -0.649 1.00 85.88 261 ALA A N 1
ATOM 1966 C CA . ALA A 1 261 ? 10.196 -5.921 -0.173 1.00 85.88 261 ALA A CA 1
ATOM 1967 C C . ALA A 1 261 ? 10.125 -6.441 1.276 1.00 85.88 261 ALA A C 1
ATOM 1969 O O . ALA A 1 261 ? 10.949 -7.278 1.645 1.00 85.88 261 ALA A O 1
ATOM 1970 N N . THR A 1 262 ? 9.159 -5.994 2.091 1.00 87.50 262 THR A N 1
ATOM 1971 C CA . THR A 1 262 ? 8.940 -6.563 3.437 1.00 87.50 262 THR A CA 1
ATOM 1972 C C . THR A 1 262 ? 8.256 -7.930 3.388 1.00 87.50 262 THR A C 1
ATOM 1974 O O . THR A 1 262 ? 8.312 -8.678 4.362 1.00 87.50 262 THR A O 1
ATOM 1977 N N . GLY A 1 263 ? 7.610 -8.267 2.265 1.00 86.75 263 GLY A N 1
ATOM 1978 C CA . GLY A 1 263 ? 6.768 -9.453 2.143 1.00 86.75 263 GLY A CA 1
ATOM 1979 C C . GLY A 1 263 ? 5.391 -9.308 2.796 1.00 86.75 263 GLY A C 1
ATOM 1980 O O . GLY A 1 263 ? 4.714 -10.320 2.962 1.00 86.75 263 GLY A O 1
ATOM 1981 N N . TYR A 1 264 ? 4.958 -8.095 3.154 1.00 93.88 264 TYR A N 1
ATOM 1982 C CA . TYR A 1 264 ? 3.628 -7.829 3.712 1.00 93.88 264 TYR A CA 1
ATOM 1983 C C . TYR A 1 264 ? 2.499 -8.382 2.820 1.00 93.88 264 TYR A C 1
ATOM 1985 O O . TYR A 1 264 ? 2.481 -8.148 1.615 1.00 93.88 264 TYR A O 1
ATOM 1993 N N . GLN A 1 265 ? 1.565 -9.129 3.424 1.00 91.81 265 GLN A N 1
ATOM 1994 C CA . GLN A 1 265 ? 0.447 -9.808 2.736 1.00 91.81 265 GLN A CA 1
ATOM 1995 C C . GLN A 1 265 ? -0.944 -9.310 3.175 1.00 91.81 265 GLN A C 1
ATOM 1997 O O . GLN A 1 265 ? -1.968 -9.809 2.694 1.00 91.81 265 GLN A O 1
ATOM 2002 N N . GLY A 1 266 ? -0.992 -8.374 4.130 1.00 95.38 266 GLY A N 1
ATOM 2003 C CA . GLY A 1 266 ? -2.236 -7.733 4.555 1.00 95.38 266 GLY A CA 1
ATOM 2004 C C . GLY A 1 266 ? -2.740 -6.732 3.514 1.00 95.38 266 GLY A C 1
ATOM 2005 O O . GLY A 1 266 ? -2.161 -6.587 2.437 1.00 95.38 266 GLY A O 1
ATOM 2006 N N . LEU A 1 267 ? -3.830 -6.035 3.834 1.00 98.12 267 LEU A N 1
ATOM 2007 C CA . LEU A 1 267 ? -4.364 -4.998 2.948 1.00 98.12 267 LEU A CA 1
ATOM 2008 C C . LEU A 1 267 ? -3.583 -3.690 3.115 1.00 98.12 267 LEU A C 1
ATOM 2010 O O . LEU A 1 267 ? -3.242 -3.306 4.235 1.00 98.12 267 LEU A O 1
ATOM 2014 N N . THR A 1 268 ? -3.344 -3.002 2.004 1.00 98.62 268 THR A N 1
ATOM 2015 C CA . THR A 1 268 ? -2.962 -1.588 1.941 1.00 98.62 268 THR A CA 1
ATOM 2016 C C . THR A 1 268 ? -4.222 -0.795 1.601 1.00 98.62 268 THR A C 1
ATOM 2018 O O . THR A 1 268 ? -4.693 -0.835 0.463 1.00 98.62 268 THR A O 1
ATOM 2021 N N . VAL A 1 269 ? -4.822 -0.159 2.605 1.00 98.81 269 VAL A N 1
ATOM 2022 C CA . VAL A 1 269 ? -6.171 0.414 2.532 1.00 98.81 269 VAL A CA 1
ATOM 2023 C C . VAL A 1 269 ? -6.114 1.912 2.276 1.00 98.81 269 VAL A C 1
ATOM 2025 O O . VAL A 1 269 ? -5.449 2.639 2.998 1.00 98.81 269 VAL A O 1
ATOM 2028 N N . VAL A 1 270 ? -6.838 2.379 1.261 1.00 98.81 270 VAL A N 1
ATOM 2029 C CA . VAL A 1 270 ? -6.956 3.812 0.979 1.00 98.81 270 VAL A CA 1
ATOM 2030 C C . VAL A 1 270 ? -7.803 4.502 2.045 1.00 98.81 270 VAL A C 1
ATOM 2032 O O . VAL A 1 270 ? -8.964 4.123 2.222 1.00 98.81 270 VAL A O 1
ATOM 2035 N N . GLU A 1 271 ? -7.269 5.532 2.702 1.00 97.38 271 GLU A N 1
ATOM 2036 C CA . GLU A 1 271 ? -7.961 6.252 3.775 1.00 97.38 271 GLU A CA 1
ATOM 2037 C C . GLU A 1 271 ? -8.305 7.703 3.393 1.00 97.38 271 GLU A C 1
ATOM 2039 O O . GLU A 1 271 ? -7.489 8.620 3.421 1.00 97.38 271 GLU A O 1
ATOM 2044 N N . LEU A 1 272 ? -9.580 7.938 3.060 1.00 97.38 272 LEU A N 1
ATOM 2045 C CA . LEU A 1 272 ? -10.095 9.265 2.689 1.00 97.38 272 LEU A CA 1
ATOM 2046 C C . LEU A 1 272 ? -11.374 9.635 3.474 1.00 97.38 272 LEU A C 1
ATOM 2048 O O . LEU A 1 272 ? -12.424 9.910 2.879 1.00 97.38 272 LEU A O 1
ATOM 2052 N N . PRO A 1 273 ? -11.319 9.740 4.817 1.00 93.31 273 PRO A N 1
ATOM 2053 C CA . PRO A 1 273 ? -12.492 9.856 5.696 1.00 93.31 273 PRO A CA 1
ATOM 2054 C C . PRO A 1 273 ? -13.257 11.185 5.569 1.00 93.31 273 PRO A C 1
ATOM 2056 O O . PRO A 1 273 ? -14.291 11.395 6.209 1.00 93.31 273 PRO A O 1
ATOM 2059 N N . ARG A 1 274 ? -12.735 12.154 4.808 1.00 93.62 274 ARG A N 1
ATOM 2060 C CA . ARG A 1 274 ? -13.378 13.456 4.538 1.00 93.62 274 ARG A CA 1
ATOM 2061 C C . ARG A 1 274 ? -13.970 13.551 3.129 1.00 93.62 274 ARG A C 1
ATOM 2063 O O . ARG A 1 274 ? -14.615 14.547 2.809 1.00 93.62 274 ARG A O 1
ATOM 2070 N N . HIS A 1 275 ? -13.831 12.496 2.332 1.00 95.69 275 HIS A N 1
ATOM 2071 C CA . HIS A 1 275 ? -14.202 12.480 0.920 1.00 95.69 275 HIS A CA 1
ATOM 2072 C C . HIS A 1 275 ? -15.418 11.604 0.603 1.00 95.69 275 HIS A C 1
ATOM 2074 O O . HIS A 1 275 ? -15.729 11.404 -0.566 1.00 95.69 275 HIS A O 1
ATOM 2080 N N . SER A 1 276 ? -16.154 11.149 1.626 1.00 94.69 276 SER A N 1
ATOM 2081 C CA . SER A 1 276 ? -17.368 10.332 1.459 1.00 94.69 276 SER A CA 1
ATOM 2082 C C . SER A 1 276 ? -18.374 10.913 0.457 1.00 94.69 276 SER A C 1
ATOM 2084 O O . SER A 1 276 ? -18.911 10.176 -0.368 1.00 94.69 276 SER A O 1
ATOM 2086 N N . HIS A 1 277 ? -18.531 12.241 0.439 1.00 95.69 277 HIS A N 1
ATOM 2087 C CA . HIS A 1 277 ? -19.434 12.946 -0.478 1.00 95.69 277 HIS A CA 1
ATOM 2088 C C . HIS A 1 277 ? -19.147 12.680 -1.970 1.00 95.69 277 HIS A C 1
ATOM 2090 O O . HIS A 1 277 ? -20.028 12.847 -2.810 1.00 95.69 277 HIS A O 1
ATOM 2096 N N . ALA A 1 278 ? -17.919 12.275 -2.303 1.00 96.75 278 ALA A N 1
ATOM 2097 C CA . ALA A 1 278 ? -17.474 11.882 -3.637 1.00 96.75 278 ALA A CA 1
ATOM 2098 C C . ALA A 1 278 ? -16.793 10.498 -3.615 1.00 96.75 278 ALA A C 1
ATOM 2100 O O . ALA A 1 278 ? -15.956 10.187 -4.462 1.00 96.75 278 ALA A O 1
ATOM 2101 N N . GLY A 1 279 ? -17.168 9.647 -2.657 1.00 97.38 279 GLY A N 1
ATOM 2102 C CA . GLY A 1 279 ? -16.538 8.357 -2.391 1.00 97.38 279 GLY A CA 1
ATOM 2103 C C . GLY A 1 279 ? -16.372 7.456 -3.625 1.00 97.38 279 GLY A C 1
ATOM 2104 O O . GLY A 1 279 ? -15.247 7.033 -3.894 1.00 97.38 279 GLY A O 1
ATOM 2105 N N . PRO A 1 280 ? -17.423 7.218 -4.443 1.00 98.31 280 PRO A N 1
ATOM 2106 C CA . PRO A 1 280 ? -17.293 6.407 -5.655 1.00 98.31 280 PRO A CA 1
ATOM 2107 C C . PRO A 1 280 ? -16.277 6.937 -6.665 1.00 98.31 280 PRO A C 1
ATOM 2109 O O . PRO A 1 280 ? -15.598 6.157 -7.329 1.00 98.31 280 PRO A O 1
ATOM 2112 N N . HIS A 1 281 ? -16.166 8.263 -6.781 1.00 97.69 281 HIS A N 1
ATOM 2113 C CA . HIS A 1 281 ? -15.202 8.889 -7.674 1.00 97.69 281 HIS A CA 1
ATOM 2114 C C . HIS A 1 281 ? -13.776 8.594 -7.204 1.00 97.69 281 HIS A C 1
ATOM 2116 O O . HIS A 1 281 ? -12.971 8.112 -7.998 1.00 97.69 281 HIS A O 1
ATOM 2122 N N . PHE A 1 282 ? -13.473 8.815 -5.923 1.00 97.88 282 PHE A N 1
ATOM 2123 C CA . PHE A 1 282 ? -12.128 8.582 -5.400 1.00 97.88 282 PHE A CA 1
ATOM 2124 C C . PHE A 1 282 ? -11.748 7.102 -5.385 1.00 97.88 282 PHE A C 1
ATOM 2126 O O . PHE A 1 282 ? -10.656 6.774 -5.835 1.00 97.88 282 PHE A O 1
ATOM 2133 N N . ALA A 1 283 ? -12.661 6.196 -5.022 1.00 97.94 283 ALA A N 1
ATOM 2134 C CA . ALA A 1 283 ? -12.418 4.756 -5.143 1.00 97.94 283 ALA A CA 1
ATOM 2135 C C . ALA A 1 283 ? -12.055 4.348 -6.587 1.00 97.94 283 ALA A C 1
ATOM 2137 O O . ALA A 1 283 ? -11.097 3.611 -6.807 1.00 97.94 283 ALA A O 1
ATOM 2138 N N . ALA A 1 284 ? -12.748 4.882 -7.599 1.00 95.75 284 ALA A N 1
ATOM 2139 C CA . ALA A 1 284 ? -12.445 4.575 -8.999 1.00 95.75 284 ALA A CA 1
ATOM 2140 C C . ALA A 1 284 ? -11.087 5.126 -9.482 1.00 95.75 284 ALA A C 1
ATOM 2142 O O . ALA A 1 284 ? -10.487 4.556 -10.393 1.00 95.75 284 ALA A O 1
ATOM 2143 N N . HIS A 1 285 ? -10.592 6.221 -8.894 1.00 94.50 285 HIS A N 1
ATOM 2144 C CA . HIS A 1 285 ? -9.314 6.840 -9.278 1.00 94.50 285 HIS A CA 1
ATOM 2145 C C . HIS A 1 285 ? -8.122 6.279 -8.494 1.00 94.50 285 HIS A C 1
ATOM 2147 O O . HIS A 1 285 ? -7.016 6.185 -9.033 1.00 94.50 285 HIS A O 1
ATOM 2153 N N . SER A 1 286 ? -8.335 5.872 -7.243 1.00 97.69 286 SER A N 1
ATOM 2154 C CA . SER A 1 286 ? -7.268 5.433 -6.350 1.00 97.69 286 SER A CA 1
ATOM 2155 C C . SER A 1 286 ? -6.615 4.122 -6.787 1.00 97.69 286 SER A C 1
ATOM 2157 O O . SER A 1 286 ? -5.389 4.019 -6.778 1.00 97.69 286 SER A O 1
ATOM 2159 N N . LEU A 1 287 ? -7.396 3.122 -7.205 1.00 96.44 287 LEU A N 1
ATOM 2160 C CA . LEU A 1 287 ? -6.840 1.813 -7.564 1.00 96.44 287 LEU A CA 1
ATOM 2161 C C . LEU A 1 287 ? -5.939 1.853 -8.822 1.00 96.44 287 LEU A C 1
ATOM 2163 O O . LEU A 1 287 ? -4.805 1.367 -8.748 1.00 96.44 287 LEU A O 1
ATOM 2167 N N . PRO A 1 288 ? -6.341 2.479 -9.952 1.00 90.69 288 PRO A N 1
ATOM 2168 C CA . PRO A 1 288 ? -5.457 2.626 -11.114 1.00 90.69 288 PRO A CA 1
ATOM 2169 C C . PRO A 1 288 ? -4.164 3.394 -10.812 1.00 90.69 288 PRO A C 1
ATOM 2171 O O . PRO A 1 288 ? -3.103 3.063 -11.360 1.00 90.69 288 PRO A O 1
ATOM 2174 N N . PHE A 1 289 ? -4.232 4.400 -9.932 1.00 93.81 289 PHE A N 1
ATOM 2175 C CA . PHE A 1 289 ? -3.056 5.136 -9.470 1.00 93.81 289 PHE A CA 1
ATOM 2176 C C . PHE A 1 289 ? -2.076 4.204 -8.748 1.00 93.81 289 PHE A C 1
ATOM 2178 O O . PHE A 1 289 ? -0.909 4.123 -9.137 1.00 93.81 289 PHE A O 1
ATOM 2185 N N . LEU A 1 290 ? -2.554 3.440 -7.760 1.00 96.56 290 LEU A N 1
ATOM 2186 C CA . LEU A 1 290 ? -1.731 2.515 -6.975 1.00 96.56 290 LEU A CA 1
ATOM 2187 C C . LEU A 1 290 ? -1.099 1.422 -7.843 1.00 96.56 290 LEU A C 1
ATOM 2189 O O . LEU A 1 290 ? 0.097 1.153 -7.717 1.00 96.56 290 LEU A O 1
ATOM 2193 N N . HIS A 1 291 ? -1.846 0.849 -8.791 1.00 92.25 291 HIS A N 1
ATOM 2194 C CA . HIS A 1 291 ? -1.282 -0.107 -9.748 1.00 92.25 291 HIS A CA 1
ATOM 2195 C C . HIS A 1 291 ? -0.205 0.518 -10.638 1.00 92.25 291 HIS A C 1
ATOM 2197 O O . HIS A 1 291 ? 0.821 -0.106 -10.912 1.00 92.25 291 HIS A O 1
ATOM 2203 N N . THR A 1 292 ? -0.400 1.757 -11.089 1.00 86.12 292 THR A N 1
ATOM 2204 C CA . THR A 1 292 ? 0.606 2.465 -11.890 1.00 86.12 292 THR A CA 1
ATOM 2205 C C . THR A 1 292 ? 1.858 2.756 -11.070 1.00 86.12 292 THR A C 1
ATOM 2207 O O . THR A 1 292 ? 2.961 2.470 -11.534 1.00 86.12 292 THR A O 1
ATOM 2210 N N . ALA A 1 293 ? 1.713 3.228 -9.833 1.00 85.94 293 ALA A N 1
ATOM 2211 C CA . ALA A 1 293 ? 2.831 3.464 -8.927 1.00 85.94 293 ALA A CA 1
ATOM 2212 C C . ALA A 1 293 ? 3.594 2.166 -8.601 1.00 85.94 293 ALA A C 1
ATOM 2214 O O . ALA A 1 293 ? 4.823 2.146 -8.676 1.00 85.94 293 ALA A O 1
ATOM 2215 N N . ALA A 1 294 ? 2.889 1.061 -8.331 1.00 87.38 294 ALA A N 1
ATOM 2216 C CA . ALA A 1 294 ? 3.491 -0.248 -8.072 1.00 87.38 294 ALA A CA 1
ATOM 2217 C C . ALA A 1 294 ? 4.254 -0.796 -9.291 1.00 87.38 294 ALA A C 1
ATOM 2219 O O . ALA A 1 294 ? 5.344 -1.354 -9.147 1.00 87.38 294 ALA A O 1
ATOM 2220 N N . ARG A 1 295 ? 3.736 -0.600 -10.511 1.00 82.50 295 ARG A N 1
ATOM 2221 C CA . ARG A 1 295 ? 4.464 -0.954 -11.741 1.00 82.50 295 ARG A CA 1
ATOM 2222 C C . ARG A 1 295 ? 5.714 -0.101 -11.917 1.00 82.50 295 ARG A C 1
ATOM 2224 O O . ARG A 1 295 ? 6.782 -0.658 -12.153 1.00 82.50 295 ARG A O 1
ATOM 2231 N N . THR A 1 296 ? 5.618 1.214 -11.721 1.00 74.31 296 THR A N 1
ATOM 2232 C CA . THR A 1 296 ? 6.778 2.120 -11.761 1.00 74.31 296 THR A CA 1
ATOM 2233 C C . THR A 1 296 ? 7.848 1.700 -10.749 1.00 74.31 296 THR A C 1
ATOM 2235 O O . THR A 1 296 ? 9.044 1.699 -11.056 1.00 74.31 296 THR A O 1
ATOM 2238 N N . ALA A 1 297 ? 7.429 1.262 -9.561 1.00 71.06 297 ALA A N 1
ATOM 2239 C CA . ALA A 1 297 ? 8.294 0.713 -8.522 1.00 71.06 297 ALA A CA 1
ATOM 2240 C C . ALA A 1 297 ? 9.003 -0.577 -8.979 1.00 71.06 297 ALA A C 1
ATOM 2242 O O . ALA A 1 297 ? 10.211 -0.740 -8.796 1.00 71.06 297 ALA A O 1
ATOM 2243 N N . ALA A 1 298 ? 8.283 -1.482 -9.645 1.00 64.75 298 ALA A N 1
ATOM 2244 C CA . ALA A 1 298 ? 8.856 -2.698 -10.218 1.00 64.75 298 ALA A CA 1
ATOM 2245 C C . ALA A 1 298 ? 9.841 -2.390 -11.363 1.00 64.75 298 ALA A C 1
ATOM 2247 O O . ALA A 1 298 ? 10.869 -3.054 -11.484 1.00 64.75 298 ALA A O 1
ATOM 2248 N N . THR A 1 299 ? 9.590 -1.350 -12.166 1.00 56.09 299 THR A N 1
ATOM 2249 C CA . THR A 1 299 ? 10.497 -0.933 -13.251 1.00 56.09 299 THR A CA 1
ATOM 2250 C C . THR A 1 299 ? 11.745 -0.206 -12.756 1.00 56.09 299 THR A C 1
ATOM 2252 O O . THR A 1 299 ? 12.812 -0.374 -13.337 1.00 56.09 299 THR A O 1
ATOM 2255 N N . THR A 1 300 ? 11.643 0.572 -11.674 1.00 48.06 300 THR A N 1
ATOM 2256 C CA . THR A 1 300 ? 12.778 1.295 -11.065 1.00 48.06 300 THR A CA 1
ATOM 2257 C C . THR A 1 300 ? 13.620 0.407 -10.147 1.00 48.06 300 THR A C 1
ATOM 2259 O O . THR A 1 300 ? 14.822 0.627 -10.020 1.00 48.06 300 THR A O 1
ATOM 2262 N N . SER A 1 301 ? 13.021 -0.626 -9.545 1.00 42.22 301 SER A N 1
ATOM 2263 C CA . SER A 1 301 ? 13.730 -1.674 -8.793 1.00 42.22 301 SER A CA 1
ATOM 2264 C C . SER A 1 301 ? 14.243 -2.821 -9.670 1.00 42.22 301 SER A C 1
ATOM 2266 O O . SER A 1 301 ? 15.076 -3.612 -9.215 1.00 42.22 301 SER A O 1
ATOM 2268 N N . ALA A 1 302 ? 13.808 -2.908 -10.934 1.00 43.56 302 ALA A N 1
ATOM 2269 C CA . ALA A 1 302 ? 14.444 -3.784 -11.904 1.00 43.56 302 ALA A CA 1
ATOM 2270 C C . ALA A 1 302 ? 15.927 -3.390 -11.993 1.00 43.56 302 ALA A C 1
ATOM 2272 O O . ALA A 1 302 ? 16.232 -2.214 -12.204 1.00 43.56 302 ALA A O 1
ATOM 2273 N N . PRO A 1 303 ? 16.872 -4.334 -11.831 1.00 48.38 303 PRO A N 1
ATOM 2274 C CA . PRO A 1 303 ? 18.285 -4.002 -11.893 1.00 48.38 303 PRO A CA 1
ATOM 2275 C C . PRO A 1 303 ? 18.559 -3.296 -13.220 1.00 48.38 303 PRO A C 1
ATOM 2277 O O . PRO A 1 303 ? 18.214 -3.825 -14.285 1.00 48.38 303 PRO A O 1
ATOM 2280 N N . ALA A 1 304 ? 19.137 -2.092 -13.141 1.00 58.66 304 ALA A N 1
ATOM 2281 C CA . ALA A 1 304 ? 19.599 -1.361 -14.309 1.00 58.66 304 ALA A CA 1
ATOM 2282 C C . ALA A 1 304 ? 20.434 -2.323 -15.158 1.00 58.66 304 ALA A C 1
ATOM 2284 O O . ALA A 1 304 ? 21.410 -2.910 -14.683 1.00 58.66 304 ALA A O 1
ATOM 2285 N N . THR A 1 305 ? 19.986 -2.567 -16.388 1.00 74.94 305 THR A N 1
ATOM 2286 C CA . THR A 1 305 ? 20.619 -3.551 -17.264 1.00 74.94 305 THR A CA 1
ATOM 2287 C C . THR A 1 305 ? 22.087 -3.163 -17.463 1.00 74.94 305 THR A C 1
ATOM 2289 O O . THR A 1 305 ? 22.346 -1.980 -17.695 1.00 74.94 305 THR A O 1
ATOM 2292 N N . PRO A 1 306 ? 23.053 -4.106 -17.441 1.00 85.88 306 PRO A N 1
ATOM 2293 C CA . PRO A 1 306 ? 24.479 -3.788 -17.601 1.00 85.88 306 PRO A CA 1
ATOM 2294 C C . PRO A 1 306 ? 24.802 -2.931 -18.838 1.00 85.88 306 PRO A C 1
ATOM 2296 O O . PRO A 1 306 ? 25.779 -2.191 -18.855 1.00 85.88 306 PRO A O 1
ATOM 2299 N N . ALA A 1 307 ? 23.948 -2.992 -19.862 1.00 86.38 307 ALA A N 1
ATOM 2300 C CA . ALA A 1 307 ? 24.023 -2.197 -21.085 1.00 86.38 307 ALA A CA 1
ATOM 2301 C C . ALA A 1 307 ? 23.769 -0.685 -20.912 1.00 86.38 307 ALA A C 1
ATOM 2303 O O . ALA A 1 307 ? 24.176 0.094 -21.768 1.00 86.38 307 ALA A O 1
ATOM 2304 N N . ALA A 1 308 ? 23.055 -0.270 -19.862 1.00 84.06 308 ALA A N 1
ATOM 2305 C CA . ALA A 1 308 ? 22.604 1.111 -19.663 1.00 84.06 308 ALA A CA 1
ATOM 2306 C C . ALA A 1 308 ? 23.493 1.917 -18.698 1.00 84.06 308 ALA A C 1
ATOM 2308 O O . ALA A 1 308 ? 23.397 3.140 -18.658 1.00 84.06 308 ALA A O 1
ATOM 2309 N N . LEU A 1 309 ? 24.349 1.248 -17.921 1.00 85.69 309 LEU A N 1
ATOM 2310 C CA . LEU A 1 309 ? 25.221 1.887 -16.936 1.00 85.69 309 LEU A CA 1
ATOM 2311 C C . LEU A 1 309 ? 26.631 2.101 -17.497 1.00 85.69 309 LEU A C 1
ATOM 2313 O O . LEU A 1 309 ? 27.163 1.179 -18.115 1.00 85.69 309 LEU A O 1
ATOM 2317 N N . PRO A 1 310 ? 27.290 3.242 -17.219 1.00 90.62 310 PRO A N 1
ATOM 2318 C CA . PRO A 1 310 ? 28.725 3.378 -17.446 1.00 90.62 310 PRO A CA 1
ATOM 2319 C C . PRO A 1 310 ? 29.497 2.238 -16.769 1.00 90.62 310 PRO A C 1
ATOM 2321 O O . PRO A 1 310 ? 29.170 1.838 -15.650 1.00 90.62 310 PRO A O 1
ATOM 2324 N N . THR A 1 311 ? 30.543 1.721 -17.416 1.00 91.62 311 THR A N 1
ATOM 2325 C CA . THR A 1 311 ? 31.285 0.543 -16.927 1.00 91.62 311 THR A CA 1
ATOM 2326 C C . THR A 1 311 ? 31.936 0.767 -15.559 1.00 91.62 311 THR A C 1
ATOM 2328 O O . THR A 1 311 ? 32.000 -0.159 -14.752 1.00 91.62 311 THR A O 1
ATOM 2331 N N . THR A 1 312 ? 32.339 2.000 -15.243 1.00 90.19 312 THR A N 1
ATOM 2332 C CA . THR A 1 312 ? 32.845 2.394 -13.917 1.00 90.19 312 THR A CA 1
ATOM 2333 C C . THR A 1 312 ? 31.793 2.234 -12.819 1.00 90.19 312 THR A C 1
ATOM 2335 O O . THR A 1 312 ? 32.077 1.682 -11.755 1.00 90.19 312 THR A O 1
ATOM 2338 N N . GLU A 1 313 ? 30.561 2.660 -13.090 1.00 86.12 313 GLU A N 1
ATOM 2339 C CA . GLU A 1 313 ? 29.437 2.545 -12.163 1.00 86.12 313 GLU A CA 1
ATOM 2340 C C . GLU A 1 313 ? 28.964 1.093 -12.035 1.00 86.12 313 GLU A C 1
ATOM 2342 O O . GLU A 1 313 ? 28.709 0.612 -10.930 1.00 86.12 313 GLU A O 1
ATOM 2347 N N . LEU A 1 314 ? 28.935 0.358 -13.150 1.00 90.56 314 LEU A N 1
ATOM 2348 C CA . LEU A 1 314 ? 28.648 -1.074 -13.164 1.00 90.56 314 LEU A CA 1
ATOM 2349 C C . LEU A 1 314 ? 29.643 -1.853 -12.291 1.00 90.56 314 LEU A C 1
ATOM 2351 O O . LEU A 1 314 ? 29.228 -2.693 -11.492 1.00 90.56 314 LEU A O 1
ATOM 2355 N N . HIS A 1 315 ? 30.940 -1.548 -12.396 1.00 92.69 315 HIS A N 1
ATOM 2356 C CA . HIS A 1 315 ? 31.978 -2.150 -11.561 1.00 92.69 315 HIS A CA 1
ATOM 2357 C C . HIS A 1 315 ? 31.771 -1.820 -10.078 1.00 92.69 315 HIS A C 1
ATOM 2359 O O . HIS A 1 315 ? 31.731 -2.728 -9.250 1.00 92.69 315 HIS A O 1
ATOM 2365 N N . ARG A 1 316 ? 31.544 -0.545 -9.733 1.00 90.62 316 ARG A N 1
ATOM 2366 C CA . ARG A 1 316 ? 31.288 -0.111 -8.349 1.00 90.62 316 ARG A CA 1
ATOM 2367 C C . ARG A 1 316 ? 30.093 -0.843 -7.727 1.00 90.62 316 ARG A C 1
ATOM 2369 O O . ARG A 1 316 ? 30.189 -1.359 -6.611 1.00 90.62 316 ARG A O 1
ATOM 2376 N N . LEU A 1 317 ? 28.972 -0.894 -8.446 1.00 84.75 317 LEU A N 1
ATOM 2377 C CA . LEU A 1 317 ? 27.730 -1.526 -7.996 1.00 84.75 317 LEU A CA 1
ATOM 2378 C C . LEU A 1 317 ? 27.847 -3.045 -7.864 1.00 84.75 317 LEU A C 1
ATOM 2380 O O . LEU A 1 317 ? 27.216 -3.621 -6.973 1.00 84.75 317 LEU A O 1
ATOM 2384 N N . LEU A 1 318 ? 28.617 -3.685 -8.744 1.00 89.44 318 LEU A N 1
ATOM 2385 C CA . LEU A 1 318 ? 28.886 -5.115 -8.684 1.00 89.44 318 LEU A CA 1
ATOM 2386 C C . LEU A 1 318 ? 29.778 -5.448 -7.484 1.00 89.44 318 LEU A C 1
ATOM 2388 O O . LEU A 1 318 ? 29.414 -6.292 -6.669 1.00 89.44 318 LEU A O 1
ATOM 2392 N N . THR A 1 319 ? 30.895 -4.742 -7.319 1.00 89.38 319 THR A N 1
ATOM 2393 C CA . THR A 1 319 ? 31.839 -4.957 -6.213 1.00 89.38 319 THR A CA 1
ATOM 2394 C C . THR A 1 319 ? 31.165 -4.791 -4.850 1.00 89.38 319 THR A C 1
ATOM 2396 O O . THR A 1 319 ? 31.416 -5.584 -3.948 1.00 89.38 319 THR A O 1
ATOM 2399 N N . ALA A 1 320 ? 30.238 -3.839 -4.702 1.00 84.31 320 ALA A N 1
ATOM 2400 C CA . ALA A 1 320 ? 29.472 -3.659 -3.465 1.00 84.31 320 ALA A CA 1
ATOM 2401 C C . ALA A 1 320 ? 28.569 -4.858 -3.094 1.00 84.31 320 ALA A C 1
ATOM 2403 O O . ALA A 1 320 ? 28.199 -4.999 -1.931 1.00 84.31 320 ALA A O 1
ATOM 2404 N N . ARG A 1 321 ? 28.203 -5.709 -4.063 1.00 85.81 321 ARG A N 1
ATOM 2405 C CA . ARG A 1 321 ? 27.288 -6.853 -3.883 1.00 85.81 321 ARG A CA 1
ATOM 2406 C C . ARG A 1 321 ? 27.989 -8.206 -3.790 1.00 85.81 321 ARG A C 1
ATOM 2408 O O . ARG A 1 321 ? 27.373 -9.179 -3.364 1.00 85.81 321 ARG A O 1
ATOM 2415 N N . LEU A 1 322 ? 29.248 -8.288 -4.209 1.00 84.88 322 LEU A N 1
ATOM 2416 C CA . LEU A 1 322 ? 30.017 -9.529 -4.204 1.00 84.88 322 LEU A CA 1
ATOM 2417 C C . LEU A 1 322 ? 30.672 -9.785 -2.837 1.00 84.88 322 LEU A C 1
ATOM 2419 O O . LEU A 1 322 ? 31.169 -8.874 -2.167 1.00 84.88 322 LEU A O 1
ATOM 2423 N N . ASP A 1 323 ? 30.741 -11.056 -2.439 1.00 87.94 323 ASP A N 1
ATOM 2424 C CA . ASP A 1 323 ? 31.541 -11.467 -1.286 1.00 87.94 323 ASP A CA 1
ATOM 2425 C C . ASP A 1 323 ? 33.053 -11.303 -1.550 1.00 87.94 323 ASP A C 1
ATOM 2427 O O . ASP A 1 323 ? 33.487 -10.959 -2.652 1.00 87.94 323 ASP A O 1
ATOM 2431 N N . GLY A 1 324 ? 33.881 -11.504 -0.521 1.00 90.56 324 GLY A N 1
ATOM 2432 C CA . GLY A 1 324 ? 35.327 -11.286 -0.630 1.00 90.56 324 GLY A CA 1
ATOM 2433 C C . GLY A 1 324 ? 36.028 -12.196 -1.648 1.00 90.56 324 GLY A C 1
ATOM 2434 O O . GLY A 1 324 ? 36.957 -11.750 -2.318 1.00 90.56 324 GLY A O 1
ATOM 2435 N N . ALA A 1 325 ? 35.578 -13.445 -1.803 1.00 94.12 325 ALA A N 1
ATOM 2436 C CA . ALA A 1 325 ? 36.186 -14.397 -2.730 1.00 94.12 325 ALA A CA 1
ATOM 2437 C C . ALA A 1 325 ? 35.786 -14.098 -4.182 1.00 94.12 325 ALA A C 1
ATOM 2439 O O . ALA A 1 325 ? 36.631 -14.124 -5.079 1.00 94.12 325 ALA A O 1
ATOM 2440 N N . ALA A 1 326 ? 34.514 -13.768 -4.409 1.00 92.44 326 ALA A N 1
ATOM 2441 C CA . ALA A 1 326 ? 33.991 -13.368 -5.706 1.00 92.44 326 ALA A CA 1
ATOM 2442 C C . ALA A 1 326 ? 34.594 -12.037 -6.179 1.00 92.44 326 ALA A C 1
ATOM 2444 O O . ALA A 1 326 ? 34.928 -11.917 -7.357 1.00 92.44 326 ALA A O 1
ATOM 2445 N N . ARG A 1 327 ? 34.797 -11.069 -5.271 1.00 96.25 327 ARG A N 1
ATOM 2446 C CA . ARG A 1 327 ? 35.515 -9.816 -5.567 1.00 96.25 327 ARG A CA 1
ATOM 2447 C C . ARG A 1 327 ? 36.954 -10.068 -5.997 1.00 96.25 327 ARG A C 1
ATOM 2449 O O . ARG A 1 327 ? 37.339 -9.634 -7.072 1.00 96.25 327 ARG A O 1
ATOM 2456 N N . ALA A 1 328 ? 37.712 -10.839 -5.216 1.00 95.75 328 ALA A N 1
ATOM 2457 C CA . ALA A 1 328 ? 39.100 -11.149 -5.551 1.00 95.75 328 ALA A CA 1
ATOM 2458 C C . ALA A 1 328 ? 39.230 -11.893 -6.893 1.00 95.75 328 ALA A C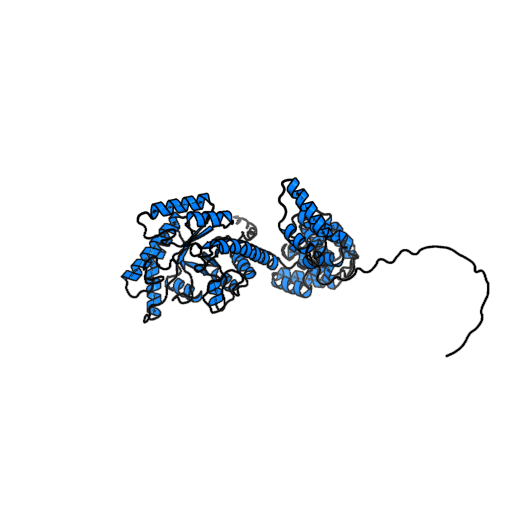 1
ATOM 2460 O O . ALA A 1 328 ? 40.159 -11.637 -7.656 1.00 95.75 328 ALA A O 1
ATOM 2461 N N . TRP A 1 329 ? 38.295 -12.801 -7.202 1.00 97.38 329 TRP A N 1
ATOM 2462 C CA . TRP A 1 329 ? 38.249 -13.451 -8.513 1.00 97.38 329 TRP A CA 1
ATOM 2463 C C . TRP A 1 329 ? 37.937 -12.457 -9.636 1.00 97.38 329 TRP A C 1
ATOM 2465 O O . TRP A 1 329 ? 38.573 -12.530 -10.686 1.00 97.38 329 TRP A O 1
ATOM 2475 N N . LEU A 1 330 ? 36.984 -11.541 -9.429 1.00 97.19 330 LEU A N 1
ATOM 2476 C CA . LEU A 1 330 ? 36.632 -10.529 -10.422 1.00 97.19 330 LEU A CA 1
ATOM 2477 C C . LEU A 1 330 ? 37.839 -9.640 -10.733 1.00 97.19 330 LEU A C 1
ATOM 2479 O O . LEU A 1 330 ? 38.170 -9.492 -11.903 1.00 97.19 330 LEU A O 1
ATOM 2483 N N . ASP A 1 331 ? 38.534 -9.132 -9.715 1.00 96.69 331 ASP A N 1
ATOM 2484 C CA . ASP A 1 331 ? 39.724 -8.291 -9.895 1.00 96.69 331 ASP A CA 1
ATOM 2485 C C . ASP A 1 331 ? 40.797 -9.021 -10.725 1.00 96.69 331 ASP A C 1
ATOM 2487 O O . ASP A 1 331 ? 41.254 -8.513 -11.747 1.00 96.69 331 ASP A O 1
ATOM 2491 N N . GLN A 1 332 ? 41.098 -10.281 -10.384 1.00 94.81 332 GLN A N 1
ATOM 2492 C CA . GLN A 1 332 ? 42.034 -11.115 -11.152 1.00 94.81 332 GLN A CA 1
ATOM 2493 C C . GLN A 1 332 ? 41.572 -11.373 -12.592 1.00 94.81 332 GLN A C 1
ATOM 2495 O O . GLN A 1 332 ? 42.394 -11.455 -13.507 1.00 94.81 332 GLN A O 1
ATOM 2500 N N . ALA A 1 333 ? 40.268 -11.556 -12.808 1.00 95.06 333 ALA A N 1
ATOM 2501 C CA . ALA A 1 333 ? 39.707 -11.773 -14.134 1.00 95.06 333 ALA A CA 1
ATOM 2502 C C . ALA A 1 333 ? 39.822 -10.515 -15.006 1.00 95.06 333 ALA A C 1
ATOM 2504 O O . ALA A 1 333 ? 40.158 -10.634 -16.186 1.00 95.06 333 ALA A O 1
ATOM 2505 N N . LEU A 1 334 ? 39.584 -9.333 -14.430 1.00 95.81 334 LEU A N 1
ATOM 2506 C CA . LEU A 1 334 ? 39.725 -8.048 -15.116 1.00 95.81 334 LEU A CA 1
ATOM 2507 C C . LEU A 1 334 ? 41.191 -7.739 -15.432 1.00 95.81 334 LEU A C 1
ATOM 2509 O O . LEU A 1 334 ? 41.490 -7.381 -16.570 1.00 95.81 334 LEU A O 1
ATOM 2513 N N . ASP A 1 335 ? 42.109 -7.971 -14.492 1.00 93.38 335 ASP A N 1
ATOM 2514 C CA . ASP A 1 335 ? 43.550 -7.804 -14.715 1.00 93.38 335 ASP A CA 1
ATOM 2515 C C . ASP A 1 335 ? 44.061 -8.735 -15.823 1.00 93.38 335 ASP A C 1
ATOM 2517 O O . ASP A 1 335 ? 44.775 -8.309 -16.734 1.00 93.38 335 ASP A O 1
ATOM 2521 N N . ALA A 1 336 ? 43.653 -10.009 -15.796 1.00 89.38 336 ALA A N 1
ATOM 2522 C CA . ALA A 1 336 ? 44.028 -10.981 -16.820 1.00 89.38 336 ALA A CA 1
ATOM 2523 C C . ALA A 1 336 ? 43.499 -10.598 -18.211 1.00 89.38 336 ALA A C 1
ATOM 2525 O O . ALA A 1 336 ? 44.205 -10.783 -19.206 1.00 89.38 336 ALA A O 1
ATOM 2526 N N . ALA A 1 337 ? 42.277 -10.058 -18.277 1.00 90.69 337 ALA A N 1
ATOM 2527 C CA . ALA A 1 337 ? 41.673 -9.562 -19.508 1.00 90.69 337 ALA A CA 1
ATOM 2528 C C . ALA A 1 337 ? 42.390 -8.309 -20.037 1.00 90.69 337 ALA A C 1
ATOM 2530 O O . ALA A 1 337 ? 42.698 -8.238 -21.225 1.00 90.69 337 ALA A O 1
ATOM 2531 N N . ALA A 1 338 ? 42.726 -7.360 -19.160 1.00 89.44 338 ALA A N 1
ATOM 2532 C CA . ALA A 1 338 ? 43.420 -6.127 -19.526 1.00 89.44 338 ALA A CA 1
ATOM 2533 C C . ALA A 1 338 ? 44.870 -6.362 -19.982 1.00 89.44 338 ALA A C 1
ATOM 2535 O O . ALA A 1 338 ? 45.355 -5.660 -20.873 1.00 89.44 338 ALA A O 1
ATOM 2536 N N . ALA A 1 339 ? 45.554 -7.353 -19.399 1.00 84.44 339 ALA A N 1
ATOM 2537 C CA . ALA A 1 339 ? 46.938 -7.693 -19.726 1.00 84.44 339 ALA A CA 1
ATOM 2538 C C . ALA A 1 339 ? 47.110 -8.253 -21.150 1.00 84.44 339 ALA A C 1
ATOM 2540 O O . ALA A 1 339 ? 48.168 -8.074 -21.751 1.00 84.44 339 ALA A O 1
ATOM 2541 N N . HIS A 1 340 ? 46.080 -8.905 -21.699 1.00 73.69 340 HIS A N 1
ATOM 2542 C CA . HIS A 1 340 ? 46.112 -9.524 -23.029 1.00 73.69 340 HIS A CA 1
ATOM 2543 C C . HIS A 1 340 ? 44.898 -9.082 -23.863 1.00 73.69 340 HIS A C 1
ATOM 2545 O O . HIS A 1 340 ? 43.990 -9.884 -24.101 1.00 73.69 340 HIS A O 1
ATOM 2551 N N . PRO A 1 341 ? 44.859 -7.809 -24.301 1.00 69.56 341 PRO A N 1
ATOM 2552 C CA . PRO A 1 341 ? 43.759 -7.289 -25.105 1.00 69.56 341 PRO A CA 1
ATOM 2553 C C . PRO A 1 341 ? 43.700 -8.001 -26.471 1.00 69.56 341 PRO A C 1
ATOM 2555 O O . PRO A 1 341 ? 44.730 -8.202 -27.118 1.00 69.56 341 PRO A O 1
ATOM 2558 N N . GLY A 1 342 ? 42.500 -8.362 -26.932 1.00 60.97 342 GLY A N 1
ATOM 2559 C CA . GLY A 1 342 ? 42.279 -8.961 -28.259 1.00 60.97 342 GLY A CA 1
ATOM 2560 C C . GLY A 1 342 ? 42.426 -10.492 -28.360 1.00 60.97 342 GLY A C 1
ATOM 2561 O O . GLY A 1 342 ? 42.315 -11.224 -27.372 1.00 60.97 342 GLY A O 1
ATOM 2562 N N . ALA A 1 343 ? 42.610 -10.992 -29.591 1.00 56.75 343 ALA A N 1
ATOM 2563 C CA . ALA A 1 343 ? 42.602 -12.419 -29.937 1.00 56.75 343 ALA A CA 1
ATOM 2564 C C . ALA A 1 343 ? 44.005 -13.048 -29.873 1.00 56.75 343 ALA A C 1
ATOM 2566 O O . ALA A 1 343 ? 44.866 -12.743 -30.694 1.00 56.75 343 ALA A O 1
ATOM 2567 N N . HIS A 1 344 ? 44.226 -13.963 -28.927 1.00 54.34 344 HIS A N 1
ATOM 2568 C CA . HIS A 1 344 ? 45.452 -14.762 -28.860 1.00 54.34 344 HIS A CA 1
ATOM 2569 C C . HIS A 1 344 ? 45.108 -16.235 -28.596 1.00 54.34 344 HIS A C 1
ATOM 2571 O O . HIS A 1 344 ? 44.774 -16.612 -27.474 1.00 54.34 344 HIS A O 1
ATOM 2577 N N . GLY A 1 345 ? 45.222 -17.063 -29.639 1.00 55.66 345 GLY A N 1
ATOM 2578 C CA . GLY A 1 345 ? 45.060 -18.520 -29.575 1.00 55.66 345 GLY A CA 1
ATOM 2579 C C . GLY A 1 345 ? 43.610 -19.028 -29.664 1.00 55.66 345 GLY A C 1
ATOM 2580 O O . GLY A 1 345 ? 42.675 -18.232 -29.670 1.00 55.66 345 GLY A O 1
ATOM 2581 N N . PRO A 1 346 ? 43.411 -20.359 -29.762 1.00 56.44 346 PRO A N 1
ATOM 2582 C CA . PRO A 1 346 ? 42.097 -20.971 -29.990 1.00 56.44 346 PRO A CA 1
ATOM 2583 C C . PRO A 1 346 ? 41.101 -20.805 -28.828 1.00 56.44 346 PRO A C 1
ATOM 2585 O O . PRO A 1 346 ? 39.914 -21.016 -29.049 1.00 56.44 346 PRO A O 1
ATOM 2588 N N . ILE A 1 347 ? 41.561 -20.422 -27.627 1.00 62.88 347 ILE A N 1
ATOM 2589 C CA . ILE A 1 347 ? 40.735 -19.923 -26.513 1.00 62.88 347 ILE A CA 1
ATOM 2590 C C . ILE A 1 347 ? 41.570 -18.887 -25.752 1.00 62.88 347 ILE A C 1
ATOM 2592 O O . ILE A 1 347 ? 42.642 -19.221 -25.237 1.00 62.88 347 ILE A O 1
ATOM 2596 N N . SER A 1 348 ? 41.106 -17.641 -25.672 1.00 73.06 348 SER A N 1
ATOM 2597 C CA . SER A 1 348 ? 41.812 -16.600 -24.917 1.00 73.06 348 SER A CA 1
ATOM 2598 C C . SER A 1 348 ? 41.580 -16.752 -23.404 1.00 73.06 348 SER A C 1
ATOM 2600 O O . SER A 1 348 ? 40.569 -17.293 -22.949 1.00 73.06 348 SER A O 1
ATOM 2602 N N . VAL A 1 349 ? 42.507 -16.252 -22.579 1.00 79.94 349 VAL A N 1
ATOM 2603 C CA . VAL A 1 349 ? 42.379 -16.333 -21.108 1.00 79.94 349 VAL A CA 1
ATOM 2604 C C . VAL A 1 349 ? 41.109 -15.634 -20.610 1.00 79.94 349 VAL A C 1
ATOM 2606 O O . VAL A 1 349 ? 40.485 -16.105 -19.661 1.00 79.94 349 VAL A O 1
ATOM 2609 N N . TRP A 1 350 ? 40.691 -14.539 -21.252 1.00 84.56 350 TRP A N 1
ATOM 2610 C CA . TRP A 1 350 ? 39.483 -13.811 -20.864 1.00 84.56 350 TRP A CA 1
ATOM 2611 C C . TRP A 1 350 ? 38.193 -14.533 -21.284 1.00 84.56 350 TRP A C 1
ATOM 2613 O O . TRP A 1 350 ? 37.216 -14.477 -20.538 1.00 84.56 350 TRP A O 1
ATOM 2623 N N . GLU A 1 351 ? 38.186 -15.286 -22.392 1.00 87.06 351 GLU A N 1
ATOM 2624 C CA . GLU A 1 351 ? 37.044 -16.128 -22.790 1.00 87.06 351 GLU A CA 1
ATOM 2625 C C . GLU A 1 351 ? 36.763 -17.212 -21.731 1.00 87.06 351 GLU A C 1
ATOM 2627 O O . GLU A 1 351 ? 35.611 -17.433 -21.356 1.00 87.06 351 GLU A O 1
ATOM 2632 N N . LEU A 1 352 ? 37.807 -17.801 -21.131 1.00 88.25 352 LEU A N 1
ATOM 2633 C CA . LEU A 1 352 ? 37.651 -18.721 -19.991 1.00 88.25 352 LEU A CA 1
ATOM 2634 C C . LEU A 1 352 ? 37.005 -18.038 -18.773 1.00 88.25 352 LEU A C 1
ATOM 2636 O O . LEU A 1 352 ? 36.185 -18.646 -18.079 1.00 88.25 352 LEU A O 1
ATOM 2640 N N . ARG A 1 353 ? 37.336 -16.766 -18.511 1.00 92.56 353 ARG A N 1
ATOM 2641 C CA . ARG A 1 353 ? 36.739 -16.004 -17.400 1.00 92.56 353 ARG A CA 1
ATOM 2642 C C . ARG A 1 353 ? 35.258 -15.713 -17.627 1.00 92.56 353 ARG A C 1
ATOM 2644 O O . ARG A 1 353 ? 34.496 -15.727 -16.660 1.00 92.56 353 ARG A O 1
ATOM 2651 N N . LEU A 1 354 ? 34.818 -15.542 -18.877 1.00 91.81 354 LEU A N 1
ATOM 2652 C CA . LEU A 1 354 ? 33.391 -15.412 -19.192 1.00 91.81 354 LEU A CA 1
ATOM 2653 C C . LEU A 1 354 ? 32.605 -16.670 -18.807 1.00 91.81 354 LEU A C 1
ATOM 2655 O O . LEU A 1 354 ? 31.543 -16.565 -18.182 1.00 91.81 354 LEU A O 1
ATOM 2659 N N . ALA A 1 355 ? 33.144 -17.852 -19.103 1.00 90.81 355 ALA A N 1
ATOM 2660 C CA . ALA A 1 355 ? 32.512 -19.125 -18.758 1.00 90.81 355 ALA A CA 1
ATOM 2661 C C . ALA A 1 355 ? 32.474 -19.379 -17.236 1.00 90.81 355 ALA A C 1
ATOM 2663 O O . ALA A 1 355 ? 31.579 -20.055 -16.719 1.00 90.81 355 ALA A O 1
ATOM 2664 N N . GLU A 1 356 ? 33.440 -18.840 -16.489 1.00 94.31 356 GLU A N 1
ATOM 2665 C CA . GLU A 1 356 ? 33.531 -18.966 -15.029 1.00 94.31 356 GLU A CA 1
ATOM 2666 C C . GLU A 1 356 ? 32.627 -17.993 -14.258 1.00 94.31 356 GLU A C 1
ATOM 2668 O O . GLU A 1 356 ? 32.210 -18.324 -13.145 1.00 94.31 356 GLU A O 1
ATOM 2673 N N . ALA A 1 357 ? 32.291 -16.833 -14.836 1.00 93.19 357 ALA A N 1
ATOM 2674 C CA . ALA A 1 357 ? 31.607 -15.730 -14.152 1.00 93.19 357 ALA A CA 1
ATOM 2675 C C . ALA A 1 357 ? 30.341 -16.155 -13.393 1.00 93.19 357 ALA A C 1
ATOM 2677 O O . ALA A 1 357 ? 30.156 -15.781 -12.237 1.00 93.19 357 ALA A O 1
ATOM 2678 N N . GLY A 1 358 ? 29.497 -17.001 -13.992 1.00 89.12 358 GLY A N 1
ATOM 2679 C CA . GLY A 1 358 ? 28.281 -17.488 -13.332 1.00 89.12 358 GLY A CA 1
ATOM 2680 C C . GLY A 1 358 ? 28.551 -18.319 -12.075 1.00 89.12 358 GLY A C 1
ATOM 2681 O O . GLY A 1 358 ? 27.856 -18.161 -11.075 1.00 89.12 358 GLY A O 1
ATOM 2682 N N . ARG A 1 359 ? 29.593 -19.162 -12.090 1.00 92.06 359 ARG A N 1
ATOM 2683 C CA . ARG A 1 359 ? 29.980 -19.986 -10.931 1.00 92.06 359 ARG A CA 1
ATOM 2684 C C . ARG A 1 359 ? 30.654 -19.169 -9.832 1.00 92.06 359 ARG A C 1
ATOM 2686 O O . ARG A 1 359 ? 30.595 -19.560 -8.674 1.00 92.06 359 ARG A O 1
ATOM 2693 N N . ARG A 1 360 ? 31.334 -18.080 -10.199 1.00 94.81 360 ARG A N 1
ATOM 2694 C CA . ARG A 1 360 ? 32.177 -17.289 -9.290 1.00 94.81 360 ARG A CA 1
ATOM 2695 C C . ARG A 1 360 ? 31.449 -16.100 -8.674 1.00 94.81 360 ARG A C 1
ATOM 2697 O O . ARG A 1 360 ? 31.670 -15.814 -7.507 1.00 94.81 360 ARG A O 1
ATOM 2704 N N . CYS A 1 361 ? 30.574 -15.442 -9.431 1.00 88.81 361 CYS A N 1
ATOM 2705 C CA . CYS A 1 361 ? 29.824 -14.263 -8.988 1.00 88.81 361 CYS A CA 1
ATOM 2706 C C . CYS A 1 361 ? 28.345 -14.559 -8.683 1.00 88.81 361 CYS A C 1
ATOM 2708 O O . CYS A 1 361 ? 27.649 -13.706 -8.132 1.00 88.81 361 CYS A O 1
ATOM 2710 N N . GLY A 1 362 ? 27.859 -15.752 -9.041 1.00 84.44 362 GLY A N 1
ATOM 2711 C CA . GLY A 1 362 ? 26.448 -16.122 -8.963 1.00 84.44 362 GLY A CA 1
ATOM 2712 C C . GLY A 1 362 ? 25.642 -15.649 -10.176 1.00 84.44 362 GLY A C 1
ATOM 2713 O O . GLY A 1 362 ? 25.991 -14.678 -10.850 1.00 84.44 362 GLY A O 1
ATOM 2714 N N . ALA A 1 363 ? 24.530 -16.338 -10.455 1.00 79.62 363 ALA A N 1
ATOM 2715 C CA . ALA A 1 363 ? 23.704 -16.094 -11.642 1.00 79.62 363 ALA A CA 1
ATOM 2716 C C . ALA A 1 363 ? 23.181 -14.647 -11.731 1.00 79.62 363 ALA A C 1
ATOM 2718 O O . ALA A 1 363 ? 23.166 -14.074 -12.816 1.00 79.62 363 ALA A O 1
ATOM 2719 N N . ALA A 1 364 ? 22.833 -14.037 -10.592 1.00 75.81 364 ALA A N 1
ATOM 2720 C CA . ALA A 1 364 ? 22.322 -12.665 -10.520 1.00 75.81 364 ALA A CA 1
ATOM 2721 C C . ALA A 1 364 ? 23.343 -11.590 -10.946 1.00 75.81 364 ALA A C 1
ATOM 2723 O O . ALA A 1 364 ? 22.956 -10.482 -11.306 1.00 75.81 364 ALA A O 1
ATOM 2724 N N . HIS A 1 365 ? 24.641 -11.904 -10.913 1.00 87.75 365 HIS A N 1
ATOM 2725 C CA . HIS A 1 365 ? 25.726 -10.947 -11.153 1.00 87.75 365 HIS A CA 1
ATOM 2726 C C . HIS A 1 365 ? 26.581 -11.288 -12.381 1.00 87.75 365 HIS A C 1
ATOM 2728 O O . HIS A 1 365 ? 27.462 -10.517 -12.769 1.00 87.75 365 HIS A O 1
ATOM 2734 N N . ALA A 1 366 ? 26.336 -12.449 -12.991 1.00 90.50 366 ALA A N 1
ATOM 2735 C CA . ALA A 1 366 ? 27.182 -13.014 -14.032 1.00 90.50 366 ALA A CA 1
ATOM 2736 C C . ALA A 1 366 ? 27.276 -12.116 -15.274 1.00 90.50 366 ALA A C 1
ATOM 2738 O O . ALA A 1 366 ? 28.358 -11.961 -15.833 1.00 90.50 366 ALA A O 1
ATOM 2739 N N . ASP A 1 367 ? 26.170 -11.494 -15.689 1.00 92.88 367 ASP A N 1
ATOM 2740 C CA . ASP A 1 367 ? 26.152 -10.633 -16.876 1.00 92.88 367 ASP A CA 1
ATOM 2741 C C . ASP A 1 367 ? 26.973 -9.356 -16.665 1.00 92.88 367 ASP A C 1
ATOM 2743 O O . ASP A 1 367 ? 27.747 -8.978 -17.539 1.00 92.88 367 ASP A O 1
ATOM 2747 N N . ALA A 1 368 ? 26.880 -8.732 -15.485 1.00 93.69 368 ALA A N 1
ATOM 2748 C CA . ALA A 1 368 ? 27.688 -7.563 -15.142 1.00 93.69 368 ALA A CA 1
ATOM 2749 C C . ALA A 1 368 ? 29.188 -7.901 -15.136 1.00 93.69 368 ALA A C 1
ATOM 2751 O O . ALA A 1 368 ? 29.983 -7.186 -15.743 1.00 93.69 368 ALA A O 1
ATOM 2752 N N . ALA A 1 369 ? 29.569 -9.026 -14.520 1.00 95.69 369 ALA A N 1
ATOM 2753 C CA . ALA A 1 369 ? 30.954 -9.495 -14.516 1.00 95.69 369 ALA A CA 1
ATOM 2754 C C . ALA A 1 369 ? 31.471 -9.757 -15.942 1.00 95.69 369 ALA A C 1
ATOM 2756 O O . ALA A 1 369 ? 32.561 -9.311 -16.295 1.00 95.69 369 ALA A O 1
ATOM 2757 N N . ARG A 1 370 ? 30.676 -10.422 -16.791 1.00 96.69 370 ARG A N 1
ATOM 2758 C CA . ARG A 1 370 ? 31.038 -10.692 -18.192 1.00 96.69 370 ARG A CA 1
ATOM 2759 C C . ARG A 1 370 ? 31.192 -9.422 -19.022 1.00 96.69 370 ARG A C 1
ATOM 2761 O O . ARG A 1 370 ? 32.149 -9.328 -19.782 1.00 96.69 370 ARG A O 1
ATOM 2768 N N . VAL A 1 371 ? 30.299 -8.443 -18.861 1.00 97.12 371 VAL A N 1
ATOM 2769 C CA . VAL A 1 371 ? 30.408 -7.140 -19.540 1.00 97.12 371 VAL A CA 1
ATOM 2770 C C . VAL A 1 371 ? 31.706 -6.434 -19.149 1.00 97.12 371 VAL A C 1
ATOM 2772 O O . VAL A 1 371 ? 32.407 -5.930 -20.023 1.00 97.12 371 VAL A O 1
ATOM 2775 N N . LEU A 1 372 ? 32.072 -6.445 -17.864 1.00 97.06 372 LEU A N 1
ATOM 2776 C CA . LEU A 1 372 ? 33.327 -5.848 -17.401 1.00 97.06 372 LEU A CA 1
ATOM 2777 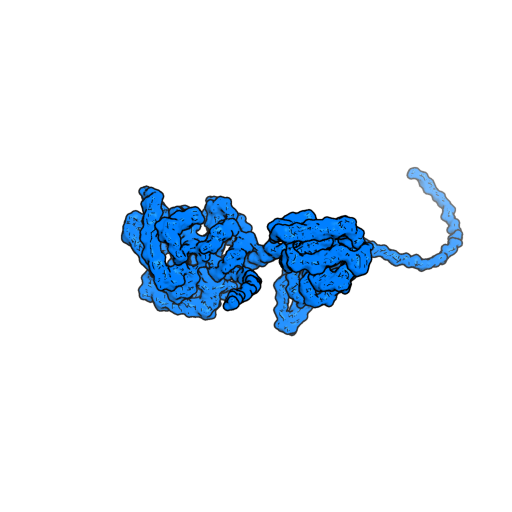C C . LEU A 1 372 ? 34.559 -6.592 -17.933 1.00 97.06 372 LEU A C 1
ATOM 2779 O O . LEU A 1 372 ? 35.519 -5.939 -18.328 1.00 97.06 372 LEU A O 1
ATOM 2783 N N . ILE A 1 373 ? 34.525 -7.928 -18.009 1.00 96.31 373 ILE A N 1
ATOM 2784 C CA . ILE A 1 373 ? 35.604 -8.736 -18.608 1.00 96.31 373 ILE A CA 1
ATOM 2785 C C . ILE A 1 373 ? 35.767 -8.404 -20.097 1.00 96.31 373 ILE A C 1
ATOM 2787 O O . ILE A 1 373 ? 36.884 -8.149 -20.541 1.00 96.31 373 ILE A O 1
ATOM 2791 N N . LEU A 1 374 ? 34.667 -8.359 -20.858 1.00 95.12 374 LEU A N 1
ATOM 2792 C CA . LEU A 1 374 ? 34.675 -7.971 -22.276 1.00 95.12 374 LEU A CA 1
ATOM 2793 C C . LEU A 1 374 ? 35.228 -6.553 -22.468 1.00 95.12 374 LEU A C 1
ATOM 2795 O O . LEU A 1 374 ? 36.012 -6.308 -23.386 1.00 95.12 374 LEU A O 1
ATOM 2799 N N . HIS A 1 375 ? 34.849 -5.630 -21.581 1.00 95.50 375 HIS A N 1
ATOM 2800 C CA . HIS A 1 375 ? 35.332 -4.255 -21.601 1.00 95.50 375 HIS A CA 1
ATOM 2801 C C . HIS A 1 375 ? 36.834 -4.160 -21.296 1.00 95.50 375 HIS A C 1
ATOM 2803 O O . HIS A 1 375 ? 37.571 -3.527 -22.051 1.00 95.50 375 HIS A O 1
ATOM 2809 N N . ALA A 1 376 ? 37.308 -4.842 -20.249 1.00 94.69 376 ALA A N 1
ATOM 2810 C CA . ALA A 1 376 ? 38.724 -4.901 -19.884 1.00 94.69 376 ALA A CA 1
ATOM 2811 C C . ALA A 1 376 ? 39.583 -5.533 -20.995 1.00 94.69 376 ALA A C 1
ATOM 2813 O O . ALA A 1 376 ? 40.663 -5.030 -21.301 1.00 94.69 376 ALA A O 1
ATOM 2814 N N . ALA A 1 377 ? 39.069 -6.575 -21.660 1.00 92.56 377 ALA A N 1
ATOM 2815 C CA . ALA A 1 377 ? 39.714 -7.218 -22.806 1.00 92.56 377 ALA A CA 1
ATOM 2816 C C . ALA A 1 377 ? 39.768 -6.335 -24.064 1.00 92.56 377 ALA A C 1
ATOM 2818 O O . ALA A 1 377 ? 40.475 -6.681 -25.014 1.00 92.56 377 ALA A O 1
ATOM 2819 N N . ARG A 1 378 ? 39.020 -5.218 -24.092 1.00 92.50 378 ARG A N 1
ATOM 2820 C CA . ARG A 1 378 ? 38.806 -4.375 -25.279 1.00 92.50 378 ARG A CA 1
ATOM 2821 C C . ARG A 1 378 ? 38.371 -5.213 -26.484 1.00 92.50 378 ARG A C 1
ATOM 2823 O O . ARG A 1 378 ? 38.940 -5.089 -27.565 1.00 92.50 378 ARG A O 1
ATOM 2830 N N . ALA A 1 379 ? 37.404 -6.106 -26.263 1.00 90.81 379 ALA A N 1
ATOM 2831 C CA . ALA A 1 379 ? 36.915 -7.008 -27.297 1.00 90.81 379 ALA A CA 1
ATOM 2832 C C . ALA A 1 379 ? 36.338 -6.210 -28.478 1.00 90.81 379 ALA A C 1
ATOM 2834 O O . ALA A 1 379 ? 35.414 -5.413 -28.307 1.00 90.81 379 ALA A O 1
ATOM 2835 N N . ASP A 1 380 ? 36.902 -6.426 -29.664 1.00 89.69 380 ASP A N 1
ATOM 2836 C CA . ASP A 1 380 ? 36.421 -5.841 -30.912 1.00 89.69 380 ASP A CA 1
ATOM 2837 C C . ASP A 1 380 ? 35.180 -6.581 -31.444 1.00 89.69 380 ASP A C 1
ATOM 2839 O O . ASP A 1 380 ? 34.728 -7.587 -30.887 1.00 89.69 380 ASP A O 1
ATOM 2843 N N . ALA A 1 381 ? 34.600 -6.070 -32.533 1.00 90.25 381 ALA A N 1
ATOM 2844 C CA . ALA A 1 381 ? 33.394 -6.644 -33.124 1.00 90.25 381 ALA A CA 1
ATOM 2845 C C . ALA A 1 381 ? 33.580 -8.112 -33.558 1.00 90.25 381 ALA A C 1
ATOM 2847 O O . ALA A 1 381 ? 32.647 -8.905 -33.427 1.00 90.25 381 ALA A O 1
ATOM 2848 N N . GLU A 1 382 ? 34.775 -8.498 -34.020 1.00 89.50 382 GLU A N 1
ATOM 2849 C CA . GLU A 1 382 ? 35.071 -9.873 -34.436 1.00 89.50 382 GLU A CA 1
ATOM 2850 C C . GLU A 1 382 ? 35.134 -10.823 -33.231 1.00 89.50 382 GLU A C 1
ATOM 2852 O O . GLU A 1 382 ? 34.529 -11.899 -33.247 1.00 89.50 382 GLU A O 1
ATOM 2857 N N . ALA A 1 383 ? 35.800 -10.417 -32.147 1.00 89.94 383 ALA A N 1
ATOM 2858 C CA . ALA A 1 383 ? 35.833 -11.173 -30.901 1.00 89.94 383 ALA A CA 1
ATOM 2859 C C . ALA A 1 383 ? 34.433 -11.311 -30.285 1.00 89.94 383 ALA A C 1
ATOM 2861 O O . ALA A 1 383 ? 34.054 -12.404 -29.862 1.00 89.94 383 ALA A O 1
ATOM 2862 N N . LEU A 1 384 ? 33.640 -10.237 -30.277 1.00 93.88 384 LEU A N 1
ATOM 2863 C CA . LEU A 1 384 ? 32.257 -10.262 -29.794 1.00 93.88 384 LEU A CA 1
ATOM 2864 C C . LEU A 1 384 ? 31.382 -11.198 -30.639 1.00 93.88 384 LEU A C 1
ATOM 2866 O O . LEU A 1 384 ? 30.629 -11.994 -30.076 1.00 93.88 384 LEU A O 1
ATOM 2870 N N . ALA A 1 385 ? 31.519 -11.169 -31.968 1.00 94.25 385 ALA A N 1
ATOM 2871 C CA . ALA A 1 385 ? 30.813 -12.083 -32.863 1.00 94.25 385 ALA A CA 1
ATOM 2872 C C . ALA A 1 385 ? 31.215 -13.546 -32.622 1.00 94.25 385 ALA A C 1
ATOM 2874 O O . ALA A 1 385 ? 30.348 -14.418 -32.553 1.00 94.25 385 ALA A O 1
ATOM 2875 N N . ARG A 1 386 ? 32.509 -13.826 -32.417 1.00 92.00 386 ARG A N 1
ATOM 2876 C CA . ARG A 1 386 ? 33.000 -15.170 -32.078 1.00 92.00 386 ARG A CA 1
ATOM 2877 C C . ARG A 1 386 ? 32.377 -15.686 -30.779 1.00 92.00 386 ARG A C 1
ATOM 2879 O O . ARG A 1 386 ? 31.810 -16.778 -30.782 1.00 92.00 386 ARG A O 1
ATOM 2886 N N . VAL A 1 387 ? 32.424 -14.895 -29.703 1.00 92.38 387 VAL A N 1
ATOM 2887 C CA . VAL A 1 387 ? 31.821 -15.256 -28.405 1.00 92.38 387 VAL A CA 1
ATOM 2888 C C . VAL A 1 387 ? 30.314 -15.455 -28.540 1.00 92.38 387 VAL A C 1
ATOM 2890 O O . VAL A 1 387 ? 29.765 -16.396 -27.977 1.00 92.38 387 VAL A O 1
ATOM 2893 N N . TYR A 1 388 ? 29.632 -14.615 -29.315 1.00 95.88 388 TYR A N 1
ATOM 2894 C CA . TYR A 1 388 ? 28.196 -14.744 -29.528 1.00 95.88 388 TYR A CA 1
ATOM 2895 C C . TYR A 1 388 ? 27.829 -16.023 -30.303 1.00 95.88 388 TYR A C 1
ATOM 2897 O O . TYR A 1 388 ? 26.905 -16.736 -29.922 1.00 95.88 388 TYR A O 1
ATOM 2905 N N . HIS A 1 389 ? 28.544 -16.356 -31.377 1.00 94.69 389 HIS A N 1
ATOM 2906 C CA . HIS A 1 389 ? 28.204 -17.523 -32.195 1.00 94.69 389 HIS A CA 1
ATOM 2907 C C . HIS A 1 389 ? 28.605 -18.860 -31.561 1.00 94.69 389 HIS A C 1
ATOM 2909 O O . HIS A 1 389 ? 27.945 -19.866 -31.814 1.00 94.69 389 HIS A O 1
ATOM 2915 N N . GLN A 1 390 ? 29.666 -18.886 -30.751 1.00 91.62 390 GLN A N 1
ATOM 2916 C CA . GLN A 1 390 ? 30.179 -20.113 -30.126 1.00 91.62 390 GLN A CA 1
ATOM 2917 C C . GLN A 1 390 ? 29.724 -20.287 -28.670 1.00 91.62 390 GLN A C 1
ATOM 2919 O O . GLN A 1 390 ? 29.797 -21.391 -28.132 1.00 91.62 390 GLN A O 1
ATOM 2924 N N . GLY A 1 391 ? 29.273 -19.207 -28.030 1.00 90.88 391 GLY A N 1
ATOM 2925 C CA . GLY A 1 391 ? 28.926 -19.175 -26.617 1.00 90.88 391 GLY A CA 1
ATOM 2926 C C . GLY A 1 391 ? 27.524 -19.687 -26.291 1.00 90.88 391 GLY A C 1
ATOM 2927 O O . GLY A 1 391 ? 26.618 -19.792 -27.121 1.00 90.88 391 GLY A O 1
ATOM 2928 N N . THR A 1 392 ? 27.336 -19.967 -25.010 1.00 93.12 392 THR A N 1
ATOM 2929 C CA . THR A 1 392 ? 26.051 -20.277 -24.381 1.00 93.12 392 THR A CA 1
ATOM 2930 C C . THR A 1 392 ? 25.074 -19.098 -24.459 1.00 93.12 392 THR A C 1
ATOM 2932 O O . THR A 1 392 ? 25.456 -17.955 -24.710 1.00 93.12 392 THR A O 1
ATOM 2935 N N . ALA A 1 393 ? 23.789 -19.342 -24.178 1.00 92.00 393 ALA A N 1
ATOM 2936 C CA . ALA A 1 393 ? 22.781 -18.276 -24.132 1.00 92.00 393 ALA A CA 1
ATOM 2937 C C . ALA A 1 393 ? 23.141 -17.148 -23.141 1.00 92.00 393 ALA A C 1
ATOM 2939 O O . ALA A 1 393 ? 22.846 -15.984 -23.401 1.00 92.00 393 ALA A O 1
ATOM 2940 N N . ASP A 1 394 ? 23.813 -17.467 -22.032 1.00 91.69 394 ASP A N 1
ATOM 2941 C CA . ASP A 1 394 ? 24.258 -16.462 -21.062 1.00 91.69 394 ASP A CA 1
ATOM 2942 C C . ASP A 1 394 ? 25.438 -15.626 -21.583 1.00 91.69 394 ASP A C 1
ATOM 2944 O O . ASP A 1 394 ? 25.491 -14.419 -21.356 1.00 91.69 394 ASP A O 1
ATOM 2948 N N . GLU A 1 395 ? 26.369 -16.235 -22.317 1.00 94.62 395 GLU A N 1
ATOM 2949 C CA . GLU A 1 395 ? 27.491 -15.520 -22.942 1.00 94.62 395 GLU A CA 1
ATOM 2950 C C . GLU A 1 395 ? 27.013 -14.640 -24.100 1.00 94.62 395 GLU A C 1
ATOM 2952 O O . GLU A 1 395 ? 27.397 -13.475 -24.186 1.00 94.62 395 GLU A O 1
ATOM 2957 N N . ARG A 1 396 ? 26.085 -15.144 -24.921 1.00 97.31 396 ARG A N 1
ATOM 2958 C CA . ARG A 1 396 ? 25.383 -14.363 -25.951 1.00 97.31 396 ARG A CA 1
ATOM 2959 C C . ARG A 1 396 ? 24.690 -13.142 -25.362 1.00 97.31 396 ARG A C 1
ATOM 2961 O O . ARG A 1 396 ? 24.835 -12.039 -25.885 1.00 97.31 396 ARG A O 1
ATOM 2968 N N . ARG A 1 397 ? 23.973 -13.322 -24.248 1.00 95.88 397 ARG A N 1
ATOM 2969 C CA . ARG A 1 397 ? 23.302 -12.227 -23.537 1.00 95.88 397 ARG A CA 1
ATOM 2970 C C . ARG A 1 397 ? 24.300 -11.180 -23.042 1.00 95.88 397 ARG A C 1
ATOM 2972 O O . ARG A 1 397 ? 24.062 -9.986 -23.206 1.00 95.88 397 ARG A O 1
ATOM 2979 N N . ALA A 1 398 ? 25.436 -11.613 -22.499 1.00 95.56 398 ALA A N 1
ATOM 2980 C CA . ALA A 1 398 ? 26.492 -10.706 -22.065 1.00 95.56 398 ALA A CA 1
ATOM 2981 C C . ALA A 1 398 ? 27.118 -9.919 -23.228 1.00 95.56 398 ALA A C 1
ATOM 2983 O O . ALA A 1 398 ? 27.365 -8.724 -23.071 1.00 95.56 398 ALA A O 1
ATOM 2984 N N . VAL A 1 399 ? 27.313 -10.542 -24.398 1.00 97.44 399 VAL A N 1
ATOM 2985 C CA . VAL A 1 399 ? 27.769 -9.834 -25.608 1.00 97.44 399 VAL A CA 1
ATOM 2986 C C . VAL A 1 399 ? 26.792 -8.721 -25.979 1.00 97.44 399 VAL A C 1
ATOM 2988 O O . VAL A 1 399 ? 27.223 -7.582 -26.136 1.00 97.44 399 VAL A O 1
ATOM 2991 N N . LEU A 1 400 ? 25.486 -9.010 -26.037 1.00 97.81 400 LEU A N 1
ATOM 2992 C CA . LEU A 1 400 ? 24.453 -8.007 -26.339 1.00 97.81 400 LEU A CA 1
ATOM 2993 C C . LEU A 1 400 ? 24.486 -6.832 -25.347 1.00 97.81 400 LEU A C 1
ATOM 2995 O O . LEU A 1 400 ? 24.362 -5.676 -25.751 1.00 97.81 400 LEU A O 1
ATOM 2999 N N . HIS A 1 401 ? 24.715 -7.108 -24.059 1.00 96.88 401 HIS A N 1
ATOM 3000 C CA . HIS A 1 401 ? 24.870 -6.062 -23.049 1.00 96.88 401 HIS A CA 1
ATOM 3001 C C . HIS A 1 401 ? 26.178 -5.266 -23.156 1.00 96.88 401 HIS A C 1
ATOM 3003 O O . HIS A 1 401 ? 26.218 -4.122 -22.708 1.00 96.88 401 HIS A O 1
ATOM 3009 N N . ALA A 1 402 ? 27.235 -5.836 -23.737 1.00 96.81 402 ALA A N 1
ATOM 3010 C CA . ALA A 1 402 ? 28.530 -5.180 -23.897 1.00 96.81 402 ALA A CA 1
ATOM 3011 C C . ALA A 1 402 ? 28.609 -4.291 -25.150 1.00 96.81 402 ALA A C 1
ATOM 3013 O O . ALA A 1 402 ? 29.380 -3.331 -25.157 1.00 96.81 402 ALA A O 1
ATOM 3014 N N . LEU A 1 403 ? 27.791 -4.564 -26.179 1.00 97.31 403 LEU A N 1
ATOM 3015 C CA . LEU A 1 403 ? 27.769 -3.805 -27.437 1.00 97.31 403 LEU A CA 1
ATOM 3016 C C . LEU A 1 403 ? 27.773 -2.280 -27.255 1.00 97.31 403 LEU A C 1
ATOM 3018 O O . LEU A 1 403 ? 28.617 -1.633 -27.876 1.00 97.31 403 LEU A O 1
ATOM 3022 N N . PRO A 1 404 ? 26.914 -1.667 -26.409 1.00 95.56 404 PRO A N 1
ATOM 3023 C CA . PRO A 1 404 ? 26.877 -0.215 -26.324 1.00 95.56 404 PRO A CA 1
ATOM 3024 C C . PRO A 1 404 ? 28.139 0.424 -25.736 1.00 95.56 404 PRO A C 1
ATOM 3026 O O . PRO A 1 404 ? 28.300 1.631 -25.910 1.00 95.56 404 PRO A O 1
ATOM 3029 N N . HIS A 1 405 ? 28.994 -0.368 -25.079 1.00 95.38 405 HIS A N 1
ATOM 3030 C CA . HIS A 1 405 ? 30.243 0.058 -24.439 1.00 95.38 405 HIS A CA 1
ATOM 3031 C C . HIS A 1 405 ? 31.477 -0.137 -25.322 1.00 95.38 405 HIS A C 1
ATOM 3033 O O . HIS A 1 405 ? 32.514 0.464 -25.051 1.00 95.38 405 HIS A O 1
ATOM 3039 N N . LEU A 1 406 ? 31.394 -1.016 -26.325 1.00 94.75 406 LEU A N 1
ATOM 3040 C CA . LEU A 1 406 ? 32.547 -1.485 -27.103 1.00 94.75 406 LEU A CA 1
ATOM 3041 C C . LEU A 1 406 ? 32.437 -1.200 -28.600 1.00 94.75 406 LEU A C 1
ATOM 3043 O O . LEU A 1 406 ? 33.460 -1.028 -29.257 1.00 94.75 406 LEU A O 1
ATOM 3047 N N . VAL A 1 407 ? 31.219 -1.138 -29.142 1.00 95.56 407 VAL A N 1
ATOM 3048 C CA . VAL A 1 407 ? 30.985 -0.988 -30.581 1.00 95.56 407 VAL A CA 1
ATOM 3049 C C . VAL A 1 407 ? 30.265 0.343 -30.828 1.00 95.56 407 VAL A C 1
ATOM 3051 O O . VAL A 1 407 ? 29.069 0.453 -30.546 1.00 95.56 407 VAL A O 1
ATOM 3054 N N . PRO A 1 408 ? 30.972 1.383 -31.308 1.00 91.81 408 PRO A N 1
ATOM 3055 C CA . PRO A 1 408 ? 30.365 2.687 -31.567 1.00 91.81 408 PRO A CA 1
ATOM 3056 C C . PRO A 1 408 ? 29.560 2.730 -32.875 1.00 91.81 408 PRO A C 1
ATOM 3058 O O . PRO A 1 408 ? 28.669 3.569 -32.998 1.00 91.81 408 PRO A O 1
ATOM 3061 N N . GLY A 1 409 ? 29.879 1.868 -33.846 1.00 92.56 409 GLY A N 1
ATOM 3062 C CA . GLY A 1 409 ? 29.244 1.809 -35.161 1.00 92.56 409 GLY A CA 1
ATOM 3063 C C . GLY A 1 409 ? 28.250 0.647 -35.318 1.00 92.56 409 GLY A C 1
ATOM 3064 O O . GLY A 1 409 ? 27.973 -0.090 -34.366 1.00 92.56 409 GLY A O 1
ATOM 3065 N N . PRO A 1 410 ? 27.670 0.470 -36.520 1.00 94.75 410 PRO A N 1
ATOM 3066 C CA . PRO A 1 410 ? 26.651 -0.544 -36.796 1.00 94.75 410 PRO A CA 1
ATOM 3067 C C . PRO A 1 410 ? 27.217 -1.956 -37.045 1.00 94.75 410 PRO A C 1
ATOM 3069 O O . PRO A 1 410 ? 26.463 -2.851 -37.423 1.00 94.75 410 PRO A O 1
ATOM 3072 N N . GLU A 1 411 ? 28.517 -2.195 -36.856 1.00 93.69 411 GLU A N 1
ATOM 3073 C CA . GLU A 1 411 ? 29.195 -3.434 -37.270 1.00 93.69 411 GLU A CA 1
ATOM 3074 C C . GLU A 1 411 ? 28.665 -4.683 -36.545 1.00 93.69 411 GLU A C 1
ATOM 3076 O O . GLU A 1 411 ? 28.697 -5.782 -37.094 1.00 93.69 411 GLU A O 1
ATOM 3081 N N . ALA A 1 412 ? 28.127 -4.524 -35.332 1.00 95.31 412 ALA A N 1
ATOM 3082 C CA . ALA A 1 412 ? 27.534 -5.604 -34.543 1.00 95.31 412 ALA A CA 1
ATOM 3083 C C . ALA A 1 412 ? 26.005 -5.725 -34.703 1.00 95.31 412 ALA A C 1
ATOM 3085 O O . ALA A 1 412 ? 25.377 -6.552 -34.034 1.00 95.31 412 ALA A O 1
ATOM 3086 N N . ARG A 1 413 ? 25.383 -4.956 -35.612 1.00 96.38 413 ARG A N 1
ATOM 3087 C CA . ARG A 1 413 ? 23.948 -5.055 -35.936 1.00 96.38 413 ARG A CA 1
ATOM 3088 C C . ARG A 1 413 ? 23.491 -6.493 -36.247 1.00 96.38 413 ARG A C 1
ATOM 3090 O O . ARG A 1 413 ? 22.450 -6.875 -35.708 1.00 96.38 413 ARG A O 1
ATOM 3097 N N . PRO A 1 414 ? 24.232 -7.324 -37.013 1.00 97.06 414 PRO A N 1
ATOM 3098 C CA . PRO A 1 414 ? 23.815 -8.702 -37.286 1.00 97.06 414 PRO A CA 1
ATOM 3099 C C . PRO A 1 414 ? 23.600 -9.558 -36.027 1.00 97.06 414 PRO A C 1
ATOM 3101 O O . PRO A 1 414 ? 22.730 -10.427 -36.033 1.00 97.06 414 PRO A O 1
ATOM 3104 N N . LEU A 1 415 ? 24.330 -9.294 -34.933 1.00 97.81 415 LEU A N 1
ATOM 3105 C CA . LEU A 1 415 ? 24.174 -10.025 -33.667 1.00 97.81 415 LEU A CA 1
ATOM 3106 C C . LEU A 1 415 ? 22.842 -9.690 -32.983 1.00 97.81 415 LEU A C 1
ATOM 3108 O O . LEU A 1 415 ? 22.165 -10.578 -32.466 1.00 97.81 415 LEU A O 1
ATOM 3112 N N . VAL A 1 416 ? 22.440 -8.415 -33.014 1.00 97.62 416 VAL A N 1
ATOM 3113 C CA . VAL A 1 416 ? 21.137 -7.967 -32.498 1.00 97.62 416 VAL A CA 1
ATOM 3114 C C . VAL A 1 416 ? 20.002 -8.561 -33.321 1.00 97.62 416 VAL A C 1
ATOM 3116 O O . VAL A 1 416 ? 19.041 -9.080 -32.757 1.00 97.62 416 VAL A O 1
ATOM 3119 N N . GLU A 1 417 ? 20.108 -8.524 -34.649 1.00 97.00 417 GLU A N 1
ATOM 3120 C CA . GLU A 1 417 ? 19.078 -9.095 -35.516 1.00 97.00 417 GLU A CA 1
ATOM 3121 C C . GLU A 1 417 ? 18.941 -10.609 -35.339 1.00 97.00 417 GLU A C 1
ATOM 3123 O O . GLU A 1 417 ? 17.826 -11.126 -35.323 1.00 97.00 417 GLU A O 1
ATOM 3128 N N . ASP A 1 418 ? 20.052 -11.331 -35.184 1.00 97.38 418 ASP A N 1
ATOM 3129 C CA . ASP A 1 418 ? 20.025 -12.755 -34.856 1.00 97.38 418 ASP A CA 1
ATOM 3130 C C . ASP A 1 418 ? 19.318 -13.010 -33.517 1.00 97.38 418 ASP A C 1
ATOM 3132 O O . ASP A 1 418 ? 18.406 -13.836 -33.452 1.00 97.38 418 ASP A O 1
ATOM 3136 N N . ALA A 1 419 ? 19.654 -12.253 -32.467 1.00 97.06 419 ALA A N 1
ATOM 3137 C CA . ALA A 1 419 ? 19.020 -12.385 -31.156 1.00 97.06 419 ALA A CA 1
ATOM 3138 C C . ALA A 1 419 ? 17.498 -12.166 -31.221 1.00 97.06 419 ALA A C 1
ATOM 3140 O O . ALA A 1 419 ? 16.733 -12.928 -30.620 1.00 97.06 419 ALA A O 1
ATOM 3141 N N . LEU A 1 420 ? 17.050 -11.180 -32.005 1.00 96.88 420 LEU A N 1
ATOM 3142 C CA . LEU A 1 420 ? 15.633 -10.873 -32.228 1.00 96.88 420 LEU A CA 1
ATOM 3143 C C . LEU A 1 420 ? 14.888 -11.954 -33.029 1.00 96.88 420 LEU A C 1
ATOM 3145 O O . LEU A 1 420 ? 13.667 -12.068 -32.911 1.00 96.88 420 LEU A O 1
ATOM 3149 N N . ARG A 1 421 ? 15.594 -12.784 -33.807 1.00 95.56 421 ARG A N 1
ATOM 3150 C CA . ARG A 1 421 ? 15.006 -13.944 -34.502 1.00 95.56 421 ARG A CA 1
ATOM 3151 C C . ARG A 1 421 ? 14.790 -15.144 -33.570 1.00 95.56 421 ARG A C 1
ATOM 3153 O O . ARG A 1 421 ? 14.036 -16.050 -33.919 1.00 95.56 421 ARG A O 1
ATOM 3160 N N . THR A 1 422 ? 15.388 -15.154 -32.376 1.00 92.25 422 THR A N 1
ATOM 3161 C CA . THR A 1 422 ? 15.213 -16.238 -31.394 1.00 92.25 422 THR A CA 1
ATOM 3162 C C . THR A 1 422 ? 13.881 -16.144 -30.630 1.00 92.25 422 THR A C 1
ATOM 3164 O O . THR A 1 422 ? 13.178 -15.136 -30.685 1.00 92.25 422 THR A O 1
ATOM 3167 N N . ASN A 1 423 ? 13.513 -17.204 -29.900 1.00 89.69 423 ASN A N 1
ATOM 3168 C CA . ASN A 1 423 ? 12.408 -17.190 -28.926 1.00 89.69 423 ASN A CA 1
ATOM 3169 C C . ASN A 1 423 ? 12.903 -17.187 -27.465 1.00 89.69 423 ASN A C 1
ATOM 3171 O O . ASN A 1 423 ? 12.091 -17.312 -26.552 1.00 89.69 423 ASN A O 1
ATOM 3175 N N . ASP A 1 424 ? 14.216 -17.051 -27.223 1.00 90.69 424 ASP A N 1
ATOM 3176 C CA . ASP A 1 424 ? 14.737 -16.886 -25.861 1.00 90.69 424 ASP A CA 1
ATOM 3177 C C . ASP A 1 424 ? 14.465 -15.445 -25.412 1.00 90.69 424 ASP A C 1
ATOM 3179 O O . ASP A 1 424 ? 15.126 -14.499 -25.846 1.00 90.69 424 ASP A O 1
ATOM 3183 N N . THR A 1 425 ? 13.477 -15.278 -24.534 1.00 90.81 425 THR A N 1
ATOM 3184 C CA . THR A 1 425 ? 13.037 -13.968 -24.031 1.00 90.81 425 THR A CA 1
ATOM 3185 C C . THR A 1 425 ? 14.160 -13.187 -23.353 1.00 90.81 425 THR A C 1
ATOM 3187 O O . THR A 1 425 ? 14.145 -11.958 -23.374 1.00 90.81 425 THR A O 1
ATOM 3190 N N . ARG A 1 426 ? 15.180 -13.865 -22.810 1.00 90.56 426 ARG A N 1
ATOM 3191 C CA . ARG A 1 426 ? 16.339 -13.223 -22.175 1.00 90.56 426 ARG A CA 1
ATOM 3192 C C . ARG A 1 426 ? 17.280 -12.614 -23.213 1.00 90.56 426 ARG A C 1
ATOM 3194 O O . ARG A 1 426 ? 17.840 -11.550 -22.965 1.00 90.56 426 ARG A O 1
ATOM 3201 N N . LEU A 1 427 ? 17.446 -13.265 -24.368 1.00 95.06 427 LEU A N 1
ATOM 3202 C CA . LEU A 1 427 ? 18.220 -12.720 -25.489 1.00 95.06 427 LEU A CA 1
ATOM 3203 C C . LEU A 1 427 ? 17.469 -11.582 -26.175 1.00 95.06 427 LEU A C 1
ATOM 3205 O O . LEU A 1 427 ? 18.069 -10.544 -26.437 1.00 95.06 427 LEU A O 1
ATOM 3209 N N . VAL A 1 428 ? 16.158 -11.734 -26.390 1.00 96.12 428 VAL A N 1
ATOM 3210 C CA . VAL A 1 428 ? 15.308 -10.667 -26.944 1.00 96.12 428 VAL A CA 1
ATOM 3211 C C . VAL A 1 428 ? 15.363 -9.421 -26.055 1.00 96.12 428 VAL A C 1
ATOM 3213 O O . VAL A 1 428 ? 15.623 -8.330 -26.558 1.00 96.12 428 VAL A O 1
ATOM 3216 N N . ALA A 1 429 ? 15.219 -9.575 -24.733 1.00 91.62 429 ALA A N 1
ATOM 3217 C CA . ALA A 1 429 ? 15.298 -8.465 -23.782 1.00 91.62 429 ALA A CA 1
ATOM 3218 C C . ALA A 1 429 ? 16.664 -7.756 -23.783 1.00 91.62 429 ALA A C 1
ATOM 3220 O O . ALA A 1 429 ? 16.718 -6.535 -23.662 1.00 91.62 429 ALA A O 1
ATOM 3221 N N . ALA A 1 430 ? 17.769 -8.494 -23.931 1.00 94.56 430 ALA A N 1
ATOM 3222 C CA . ALA A 1 430 ? 19.099 -7.892 -24.029 1.00 94.56 430 ALA A CA 1
ATOM 3223 C C . ALA A 1 430 ? 19.342 -7.209 -25.384 1.00 94.56 430 ALA A C 1
ATOM 3225 O O . ALA A 1 430 ? 20.009 -6.175 -25.439 1.00 94.56 430 ALA A O 1
ATOM 3226 N N . ALA A 1 431 ? 18.779 -7.758 -26.464 1.00 96.56 431 ALA A N 1
ATOM 3227 C CA . ALA A 1 431 ? 18.926 -7.236 -27.817 1.00 96.56 431 ALA A CA 1
ATOM 3228 C C . ALA A 1 431 ? 18.270 -5.862 -27.989 1.00 96.56 431 ALA A C 1
ATOM 3230 O O . ALA A 1 431 ? 18.831 -5.018 -28.676 1.00 96.56 431 ALA A O 1
ATOM 3231 N N . VAL A 1 432 ? 17.133 -5.599 -27.336 1.00 96.25 432 VAL A N 1
ATOM 3232 C CA . VAL A 1 432 ? 16.406 -4.314 -27.429 1.00 96.25 432 VAL A CA 1
ATOM 3233 C C . VAL A 1 432 ? 16.991 -3.177 -26.571 1.00 96.25 432 VAL A C 1
ATOM 3235 O O . VAL A 1 432 ? 16.340 -2.156 -26.357 1.00 96.25 432 VAL A O 1
ATOM 3238 N N . GLY A 1 433 ? 18.233 -3.326 -26.098 1.00 93.69 433 GLY A N 1
ATOM 3239 C CA . GLY A 1 433 ? 18.953 -2.316 -25.320 1.00 93.69 433 GLY A CA 1
ATOM 3240 C C . GLY A 1 433 ? 19.503 -1.128 -26.139 1.00 93.69 433 GLY A C 1
ATOM 3241 O O . GLY A 1 433 ? 19.191 -0.970 -27.322 1.00 93.69 433 GLY A O 1
ATOM 3242 N N . PRO A 1 434 ? 20.371 -0.283 -25.541 1.00 94.19 434 PRO A N 1
ATOM 3243 C CA . PRO A 1 434 ? 20.829 0.974 -26.149 1.00 94.19 434 PRO A CA 1
ATOM 3244 C C . PRO A 1 434 ? 21.505 0.839 -27.521 1.00 94.19 434 PRO A C 1
ATOM 3246 O O . PRO A 1 434 ? 21.374 1.730 -28.355 1.00 94.19 434 PRO A O 1
ATOM 3249 N N . TYR A 1 435 ? 22.205 -0.268 -27.791 1.00 95.69 435 TYR A N 1
ATOM 3250 C CA . TYR A 1 435 ? 22.818 -0.497 -29.105 1.00 95.69 435 TYR A CA 1
ATOM 3251 C C . TYR A 1 435 ? 21.756 -0.658 -30.211 1.00 95.69 435 TYR A C 1
ATOM 3253 O O . TYR A 1 435 ? 21.865 -0.048 -31.272 1.00 95.69 435 TYR A O 1
ATOM 3261 N N . CYS A 1 436 ? 20.677 -1.403 -29.942 1.00 95.50 436 CYS A N 1
ATOM 3262 C CA . CYS A 1 436 ? 19.537 -1.524 -30.855 1.00 95.50 436 CYS A CA 1
ATOM 3263 C C . CYS A 1 436 ? 18.880 -0.167 -31.122 1.00 95.50 436 CYS A C 1
ATOM 3265 O O . CYS A 1 436 ? 18.664 0.193 -32.281 1.00 95.50 436 CYS A O 1
ATOM 3267 N N . ALA A 1 437 ? 18.640 0.620 -30.069 1.00 93.62 437 ALA A N 1
ATOM 3268 C CA . ALA A 1 437 ? 18.046 1.947 -30.193 1.00 93.62 437 ALA A CA 1
ATOM 3269 C C . ALA A 1 437 ? 18.842 2.875 -31.126 1.00 93.62 437 ALA A C 1
ATOM 3271 O O . ALA A 1 437 ? 18.226 3.642 -31.869 1.00 93.62 437 ALA A O 1
ATOM 3272 N N . ARG A 1 438 ? 20.180 2.775 -31.117 1.00 94.44 438 ARG A N 1
ATOM 3273 C CA . ARG A 1 438 ? 21.085 3.585 -31.948 1.00 94.44 438 ARG A CA 1
ATOM 3274 C C . ARG A 1 438 ? 21.254 3.085 -33.382 1.00 94.44 438 ARG A C 1
ATOM 3276 O O . ARG A 1 438 ? 21.387 3.913 -34.274 1.00 94.44 438 ARG A O 1
ATOM 3283 N N . HIS A 1 439 ? 21.293 1.769 -33.603 1.00 96.19 439 HIS A N 1
ATOM 3284 C CA . HIS A 1 439 ? 21.784 1.206 -34.872 1.00 96.19 439 HIS A CA 1
ATOM 3285 C C . HIS A 1 439 ? 20.746 0.429 -35.693 1.00 96.19 439 HIS A C 1
ATOM 3287 O O . HIS A 1 439 ? 21.003 0.159 -36.867 1.00 96.19 439 HIS A O 1
ATOM 3293 N N . LEU A 1 440 ? 19.582 0.067 -35.134 1.00 95.69 440 LEU A N 1
ATOM 3294 C CA . LEU A 1 440 ? 18.498 -0.489 -35.951 1.00 95.69 440 LEU A CA 1
ATOM 3295 C C . LEU A 1 440 ? 17.767 0.618 -36.707 1.00 95.69 440 LEU A C 1
ATOM 3297 O O . LEU A 1 440 ? 17.323 1.601 -36.103 1.00 95.69 440 LEU A O 1
ATOM 3301 N N . ASP A 1 441 ? 17.564 0.401 -38.007 1.00 94.81 441 ASP A N 1
ATOM 3302 C CA . ASP A 1 441 ? 16.666 1.225 -38.815 1.00 94.81 441 ASP A CA 1
ATOM 3303 C C . ASP A 1 441 ? 15.215 1.162 -38.299 1.00 94.81 441 ASP A C 1
ATOM 3305 O O . ASP A 1 441 ? 14.864 0.367 -37.419 1.00 94.81 441 ASP A O 1
ATOM 3309 N N . ALA A 1 442 ? 14.366 2.060 -38.801 1.00 94.75 442 ALA A N 1
ATOM 3310 C CA . ALA A 1 442 ? 12.985 2.175 -38.343 1.00 94.75 442 ALA A CA 1
ATOM 3311 C C . ALA A 1 442 ? 12.193 0.873 -38.544 1.00 94.75 442 ALA A C 1
ATOM 3313 O O . ALA A 1 442 ? 11.452 0.460 -37.655 1.00 94.75 442 ALA A O 1
ATOM 3314 N N . HIS A 1 443 ? 12.387 0.190 -39.675 1.00 95.62 443 HIS A N 1
ATOM 3315 C CA . HIS A 1 443 ? 11.673 -1.044 -39.985 1.00 95.62 443 HIS A CA 1
ATOM 3316 C C . HIS A 1 443 ? 12.051 -2.178 -39.018 1.00 95.62 443 HIS A C 1
ATOM 3318 O O . HIS A 1 443 ? 11.178 -2.747 -38.358 1.00 95.62 443 HIS A O 1
ATOM 3324 N N . ALA A 1 444 ? 13.345 -2.462 -38.860 1.00 95.88 444 ALA A N 1
ATOM 3325 C CA . ALA A 1 444 ? 13.837 -3.501 -37.961 1.00 95.88 444 ALA A CA 1
ATOM 3326 C C . ALA A 1 444 ? 13.462 -3.222 -36.497 1.00 95.88 444 ALA A C 1
ATOM 3328 O O . ALA A 1 444 ? 13.102 -4.141 -35.760 1.00 95.88 444 ALA A O 1
ATOM 3329 N N . TRP A 1 445 ? 13.489 -1.954 -36.077 1.00 97.31 445 TRP A N 1
ATOM 3330 C CA . TRP A 1 445 ? 13.116 -1.566 -34.719 1.00 97.31 445 TRP A CA 1
ATOM 3331 C C . TRP A 1 445 ? 11.620 -1.765 -34.426 1.00 97.31 445 TRP A C 1
ATOM 3333 O O . TRP A 1 445 ? 11.281 -2.323 -33.382 1.00 97.31 445 TRP A O 1
ATOM 3343 N N . ARG A 1 446 ? 10.712 -1.418 -35.353 1.00 97.69 446 ARG A N 1
ATOM 3344 C CA . ARG A 1 446 ? 9.266 -1.696 -35.203 1.00 97.69 446 ARG A CA 1
ATOM 3345 C C . ARG A 1 446 ? 8.991 -3.190 -35.048 1.00 97.69 446 ARG A C 1
ATOM 3347 O O . ARG A 1 446 ? 8.228 -3.605 -34.176 1.00 97.69 446 ARG A O 1
ATOM 3354 N N . HIS A 1 447 ? 9.661 -4.010 -35.856 1.00 97.19 447 HIS A N 1
ATOM 3355 C CA . HIS A 1 447 ? 9.572 -5.464 -35.747 1.00 97.19 447 HIS A CA 1
ATOM 3356 C C . HIS A 1 447 ? 10.134 -5.986 -34.417 1.00 97.19 447 HIS A C 1
ATOM 3358 O O . HIS A 1 447 ? 9.587 -6.943 -33.870 1.00 97.19 447 HIS A O 1
ATOM 3364 N N . ALA A 1 448 ? 11.164 -5.350 -33.852 1.00 97.06 448 ALA A N 1
ATOM 3365 C CA . ALA A 1 448 ? 11.661 -5.678 -32.518 1.00 97.06 448 ALA A CA 1
ATOM 3366 C C . ALA A 1 448 ? 10.616 -5.384 -31.422 1.00 97.06 448 ALA A C 1
ATOM 3368 O O . ALA A 1 448 ? 10.412 -6.215 -30.538 1.00 97.06 448 ALA A O 1
ATOM 3369 N N . VAL A 1 449 ? 9.898 -4.257 -31.508 1.00 96.94 449 VAL A N 1
ATOM 3370 C CA . VAL A 1 449 ? 8.795 -3.922 -30.583 1.00 96.94 449 VAL A CA 1
ATOM 3371 C C . VAL A 1 449 ? 7.672 -4.961 -30.667 1.00 96.94 449 VAL A C 1
ATOM 3373 O O . VAL A 1 449 ? 7.240 -5.489 -29.639 1.00 96.94 449 VAL A O 1
ATOM 3376 N N . LEU A 1 450 ? 7.239 -5.322 -31.880 1.00 96.31 450 LEU A N 1
ATOM 3377 C CA . LEU A 1 450 ? 6.249 -6.388 -32.072 1.00 96.31 450 LEU A CA 1
ATOM 3378 C C . LEU A 1 450 ? 6.744 -7.738 -31.552 1.00 96.31 450 LEU A C 1
ATOM 3380 O O . LEU A 1 450 ? 5.981 -8.476 -30.931 1.00 96.31 450 LEU A O 1
ATOM 3384 N N . LYS A 1 451 ? 8.024 -8.063 -31.766 1.00 94.88 451 LYS A N 1
ATOM 3385 C CA . LYS A 1 451 ? 8.629 -9.292 -31.250 1.00 94.88 451 LYS A CA 1
ATOM 3386 C C . LYS A 1 451 ? 8.531 -9.350 -29.729 1.00 94.88 451 LYS A C 1
ATOM 3388 O O . LYS A 1 451 ? 8.129 -10.389 -29.210 1.00 94.88 451 LYS A O 1
ATOM 3393 N N . CYS A 1 452 ? 8.822 -8.255 -29.027 1.00 94.81 452 CYS A N 1
ATOM 3394 C CA . CYS A 1 452 ? 8.672 -8.182 -27.575 1.00 94.81 452 CYS A CA 1
ATOM 3395 C C . CYS A 1 452 ? 7.233 -8.479 -27.133 1.00 94.81 452 CYS A C 1
ATOM 3397 O O . CYS A 1 452 ? 7.031 -9.370 -26.306 1.00 94.81 452 CYS A O 1
ATOM 3399 N N . LEU A 1 453 ? 6.242 -7.825 -27.750 1.00 92.56 453 LEU A N 1
ATOM 3400 C CA . LEU A 1 453 ? 4.814 -8.054 -27.484 1.00 92.56 453 LEU A CA 1
ATOM 3401 C C . LEU A 1 453 ? 4.378 -9.496 -27.770 1.00 92.56 453 LEU A C 1
ATOM 3403 O O . LEU A 1 453 ? 3.565 -10.056 -27.036 1.00 92.56 453 LEU A O 1
ATOM 3407 N N . PHE A 1 454 ? 4.923 -10.106 -28.822 1.00 90.88 454 PHE A N 1
ATOM 3408 C CA . PHE A 1 454 ? 4.638 -11.487 -29.197 1.00 90.88 454 PHE A CA 1
ATOM 3409 C C . PHE A 1 454 ? 5.250 -12.499 -28.220 1.00 90.88 454 PHE A C 1
ATOM 3411 O O . PHE A 1 454 ? 4.597 -13.474 -27.855 1.00 90.88 454 PHE A O 1
ATOM 3418 N N . THR A 1 455 ? 6.491 -12.279 -27.775 1.00 87.50 455 THR A N 1
ATOM 3419 C CA . THR A 1 455 ? 7.203 -13.200 -26.869 1.00 87.50 455 THR A CA 1
ATOM 3420 C C . THR A 1 455 ? 6.992 -12.916 -25.380 1.00 87.50 455 THR A C 1
ATOM 3422 O O . THR A 1 455 ? 7.520 -13.651 -24.550 1.00 87.50 455 THR A O 1
ATOM 3425 N N . GLY A 1 456 ? 6.250 -11.863 -25.023 1.00 84.94 456 GLY A N 1
ATOM 3426 C CA . GLY A 1 456 ? 5.998 -11.477 -23.630 1.00 84.94 456 GLY A CA 1
ATOM 3427 C C . GLY A 1 456 ? 7.174 -10.776 -22.940 1.00 84.94 456 GLY A C 1
ATOM 3428 O O . GLY A 1 456 ? 7.277 -10.808 -21.717 1.00 84.94 456 GLY A O 1
ATOM 3429 N N . VAL A 1 457 ? 8.077 -10.150 -23.700 1.00 86.75 457 VAL A N 1
ATOM 3430 C CA . VAL A 1 457 ? 9.120 -9.276 -23.142 1.00 86.75 457 VAL A CA 1
ATOM 3431 C C . VAL A 1 457 ? 8.500 -7.901 -22.899 1.00 86.75 457 VAL A C 1
ATOM 3433 O O . VAL A 1 457 ? 7.962 -7.306 -23.831 1.00 86.75 457 VAL A O 1
ATOM 3436 N N . THR A 1 458 ? 8.576 -7.397 -21.662 1.00 85.75 458 THR A N 1
ATOM 3437 C CA . THR A 1 458 ? 8.060 -6.059 -21.314 1.00 85.75 458 THR A CA 1
ATOM 3438 C C . THR A 1 458 ? 8.707 -4.976 -22.174 1.00 85.75 458 THR A C 1
ATOM 3440 O O . THR A 1 458 ? 9.927 -4.973 -22.384 1.00 85.75 458 THR A O 1
ATOM 3443 N N . LEU A 1 459 ? 7.887 -4.036 -22.654 1.00 88.56 459 LEU A N 1
ATOM 3444 C CA . LEU A 1 459 ? 8.367 -2.938 -23.490 1.00 88.56 459 LEU A CA 1
ATOM 3445 C C . LEU A 1 459 ? 9.232 -1.935 -22.717 1.00 88.56 459 LEU A C 1
ATOM 3447 O O . LEU A 1 459 ? 9.981 -1.190 -23.339 1.00 88.56 459 LEU A O 1
ATOM 3451 N N . ASP A 1 460 ? 9.261 -2.004 -21.384 1.00 82.88 460 ASP A N 1
ATOM 3452 C CA . ASP A 1 460 ? 10.179 -1.212 -20.552 1.00 82.88 460 ASP A CA 1
ATOM 3453 C C . ASP A 1 460 ? 11.656 -1.581 -20.772 1.00 82.88 460 ASP A C 1
ATOM 3455 O O . ASP A 1 460 ? 12.555 -0.829 -20.401 1.00 82.88 460 ASP A O 1
ATOM 3459 N N . ARG A 1 461 ? 11.937 -2.734 -21.401 1.00 84.44 461 ARG A N 1
ATOM 3460 C CA . ARG A 1 461 ? 13.298 -3.113 -21.816 1.00 84.44 461 ARG A CA 1
ATOM 3461 C C . ARG A 1 461 ? 13.746 -2.449 -23.114 1.00 84.44 461 ARG A C 1
ATOM 3463 O O . ARG A 1 461 ? 14.944 -2.459 -23.389 1.00 84.44 461 ARG A O 1
ATOM 3470 N N . VAL A 1 462 ? 12.827 -1.899 -23.909 1.00 92.75 462 VAL A N 1
ATOM 3471 C CA . VAL A 1 462 ? 13.161 -1.268 -25.189 1.00 92.75 462 VAL A CA 1
ATOM 3472 C C . VAL A 1 462 ? 13.762 0.109 -24.920 1.00 92.75 462 VAL A C 1
ATOM 3474 O O . VAL A 1 462 ? 13.068 1.050 -24.536 1.00 92.75 462 VAL A O 1
ATOM 3477 N N . ALA A 1 463 ? 15.071 0.234 -25.127 1.00 90.06 463 ALA A N 1
ATOM 3478 C CA . ALA A 1 463 ? 15.762 1.504 -24.948 1.00 90.06 463 ALA A CA 1
ATOM 3479 C C . ALA A 1 463 ? 15.215 2.567 -25.918 1.00 90.06 463 ALA A C 1
ATOM 3481 O O . ALA A 1 463 ? 14.915 2.276 -27.077 1.00 90.06 463 ALA A O 1
ATOM 3482 N N . ASP A 1 464 ? 15.087 3.805 -25.432 1.00 89.31 464 ASP A N 1
ATOM 3483 C CA . ASP A 1 464 ? 14.539 4.955 -26.164 1.00 89.31 464 ASP A CA 1
ATOM 3484 C C . ASP A 1 464 ? 13.131 4.752 -26.755 1.00 89.31 464 ASP A C 1
ATOM 3486 O O . ASP A 1 464 ? 12.751 5.462 -27.688 1.00 89.31 464 ASP A O 1
ATOM 3490 N N . LEU A 1 465 ? 12.325 3.832 -26.208 1.00 91.94 465 LEU A N 1
ATOM 3491 C CA . LEU A 1 465 ? 10.991 3.522 -26.731 1.00 91.94 465 LEU A CA 1
ATOM 3492 C C . LEU A 1 465 ? 10.125 4.766 -26.928 1.00 91.94 465 LEU A C 1
ATOM 3494 O O . LEU A 1 465 ? 9.593 4.968 -28.011 1.00 91.94 465 LEU A O 1
ATOM 3498 N N . ALA A 1 466 ? 10.016 5.626 -25.914 1.00 86.12 466 ALA A N 1
ATOM 3499 C CA . ALA A 1 466 ? 9.180 6.821 -26.000 1.00 86.12 466 ALA A CA 1
ATOM 3500 C C . ALA A 1 466 ? 9.668 7.810 -27.069 1.00 86.12 466 ALA A C 1
ATOM 3502 O O . ALA A 1 466 ? 8.854 8.459 -27.718 1.00 86.12 466 ALA A O 1
ATOM 3503 N N . ARG A 1 467 ? 10.989 7.925 -27.254 1.00 89.69 467 ARG A N 1
ATOM 3504 C CA . ARG A 1 467 ? 11.589 8.805 -28.263 1.00 89.69 467 ARG A CA 1
ATOM 3505 C C . ARG A 1 467 ? 11.370 8.255 -29.669 1.00 89.69 467 ARG A C 1
ATOM 3507 O O . ARG A 1 467 ? 11.001 9.015 -30.548 1.00 89.69 467 ARG A O 1
ATOM 3514 N N . ARG A 1 468 ? 11.597 6.955 -29.878 1.00 92.25 468 ARG A N 1
ATOM 3515 C CA . ARG A 1 468 ? 11.482 6.313 -31.197 1.00 92.25 468 ARG A CA 1
ATOM 3516 C C . ARG A 1 468 ? 10.046 6.008 -31.614 1.00 92.25 468 ARG A C 1
ATOM 3518 O O . ARG A 1 468 ? 9.783 5.965 -32.805 1.00 92.25 468 ARG A O 1
ATOM 3525 N N . ALA A 1 469 ? 9.144 5.769 -30.662 1.00 93.19 469 ALA A N 1
ATOM 3526 C CA . ALA A 1 469 ? 7.745 5.483 -30.962 1.00 93.19 469 ALA A CA 1
ATOM 3527 C C . ALA A 1 469 ? 6.965 6.746 -31.324 1.00 93.19 469 ALA A C 1
ATOM 3529 O O . ALA A 1 469 ? 6.053 6.654 -32.131 1.00 93.19 469 ALA A O 1
ATOM 3530 N N . ARG A 1 470 ? 7.275 7.898 -30.712 1.00 90.44 470 ARG A N 1
ATOM 3531 C CA . ARG A 1 470 ? 6.478 9.123 -30.858 1.00 90.44 470 ARG A CA 1
ATOM 3532 C C . ARG A 1 470 ? 6.371 9.556 -32.320 1.00 90.44 470 ARG A C 1
ATOM 3534 O O . ARG A 1 470 ? 7.378 9.622 -33.010 1.00 90.44 470 ARG A O 1
ATOM 3541 N N . GLY A 1 471 ? 5.147 9.829 -32.770 1.00 89.19 471 GLY A N 1
ATOM 3542 C CA . GLY A 1 471 ? 4.861 10.210 -34.154 1.00 89.19 471 GLY A CA 1
ATOM 3543 C C . GLY A 1 471 ? 5.033 9.092 -35.193 1.00 89.19 471 GLY A C 1
ATOM 3544 O O . GLY A 1 471 ? 4.832 9.341 -36.382 1.00 89.19 471 GLY A O 1
ATOM 3545 N N . ASP A 1 472 ? 5.378 7.861 -34.795 1.00 95.50 472 ASP A N 1
ATOM 3546 C CA . ASP A 1 472 ? 5.573 6.743 -35.721 1.00 95.50 472 ASP A CA 1
ATOM 3547 C C . ASP A 1 472 ? 4.228 6.124 -36.141 1.00 95.50 472 ASP A C 1
ATOM 3549 O O . ASP A 1 472 ? 3.756 5.124 -35.590 1.00 95.50 472 ASP A O 1
ATOM 3553 N N . GLY A 1 473 ? 3.599 6.727 -37.153 1.00 95.19 473 GLY A N 1
ATOM 3554 C CA . GLY A 1 473 ? 2.302 6.285 -37.674 1.00 95.19 473 GLY A CA 1
ATOM 3555 C C . GLY A 1 473 ? 2.295 4.841 -38.191 1.00 95.19 473 GLY A C 1
ATOM 3556 O O . GLY A 1 473 ? 1.283 4.150 -38.063 1.00 95.19 473 GLY A O 1
ATOM 3557 N N . GLU A 1 474 ? 3.423 4.349 -38.710 1.00 97.69 474 GLU A N 1
ATOM 3558 C CA . GLU A 1 474 ? 3.535 2.961 -39.167 1.00 97.69 474 GLU A CA 1
ATOM 3559 C C . GLU A 1 474 ? 3.577 1.991 -37.981 1.00 97.69 474 GLU A C 1
ATOM 3561 O O . GLU A 1 474 ? 2.889 0.970 -37.999 1.00 97.69 474 GLU A O 1
ATOM 3566 N N . LEU A 1 475 ? 4.293 2.332 -36.902 1.00 97.12 475 LEU A N 1
ATOM 3567 C CA . LEU A 1 475 ? 4.223 1.563 -35.657 1.00 97.12 475 LEU A CA 1
ATOM 3568 C C . LEU A 1 475 ? 2.793 1.543 -35.100 1.00 97.12 475 LEU A C 1
ATOM 3570 O O . LEU A 1 475 ? 2.301 0.481 -34.724 1.00 97.12 475 LEU A O 1
ATOM 3574 N N . ALA A 1 476 ? 2.103 2.688 -35.069 1.00 96.12 476 ALA A N 1
ATOM 3575 C CA . ALA A 1 476 ? 0.722 2.766 -34.591 1.00 96.12 476 ALA A CA 1
ATOM 3576 C C . ALA A 1 476 ? -0.227 1.865 -35.400 1.00 96.12 476 ALA A C 1
ATOM 3578 O O . ALA A 1 476 ? -1.083 1.195 -34.811 1.00 96.12 476 ALA A O 1
ATOM 3579 N N . ARG A 1 477 ? -0.051 1.820 -36.728 1.00 97.69 477 ARG A N 1
ATOM 3580 C CA . ARG A 1 477 ? -0.790 0.937 -37.639 1.00 97.69 477 ARG A CA 1
ATOM 3581 C C . ARG A 1 477 ? -0.498 -0.536 -37.342 1.00 97.69 477 ARG A C 1
ATOM 3583 O O . ARG A 1 477 ? -1.428 -1.292 -37.089 1.00 97.69 477 ARG A O 1
ATOM 3590 N N . MET A 1 478 ? 0.778 -0.919 -37.275 1.00 97.75 478 MET A N 1
ATOM 3591 C CA . MET A 1 478 ? 1.216 -2.291 -36.976 1.00 97.75 478 MET A CA 1
ATOM 3592 C C . MET A 1 478 ? 0.711 -2.795 -35.613 1.00 97.75 478 MET A C 1
ATOM 3594 O O . MET A 1 478 ? 0.312 -3.951 -35.484 1.00 97.75 478 MET A O 1
ATOM 3598 N N . LEU A 1 479 ? 0.707 -1.936 -34.586 1.00 96.75 479 LEU A N 1
ATOM 3599 C CA . LEU A 1 479 ? 0.157 -2.263 -33.266 1.00 96.75 479 LEU A CA 1
ATOM 3600 C C . LEU A 1 479 ? -1.369 -2.424 -33.303 1.00 96.75 479 LEU A C 1
ATOM 3602 O O . LEU A 1 479 ? -1.902 -3.266 -32.583 1.00 96.75 479 LEU A O 1
ATOM 3606 N N . GLY A 1 480 ? -2.065 -1.639 -34.131 1.00 94.94 480 GLY A N 1
ATOM 3607 C CA . GLY A 1 480 ? -3.495 -1.808 -34.398 1.00 94.94 480 GLY A CA 1
ATOM 3608 C C . GLY A 1 480 ? -3.797 -3.177 -35.004 1.00 94.94 480 GLY A C 1
ATOM 3609 O O . GLY A 1 480 ? -4.544 -3.946 -34.405 1.00 94.94 480 GLY A O 1
ATOM 3610 N N . ASP A 1 481 ? -3.123 -3.519 -36.105 1.00 96.44 481 ASP A N 1
ATOM 3611 C CA . ASP A 1 481 ? -3.287 -4.810 -36.788 1.00 96.44 481 ASP A CA 1
ATOM 3612 C C . ASP A 1 481 ? -3.035 -5.992 -35.834 1.00 96.44 481 ASP A C 1
ATOM 3614 O O . ASP A 1 481 ? -3.795 -6.960 -35.805 1.00 96.44 481 ASP A O 1
ATOM 3618 N N . TYR A 1 482 ? -1.990 -5.905 -35.002 1.00 94.56 482 TYR A N 1
ATOM 3619 C CA . TYR A 1 482 ? -1.676 -6.945 -34.020 1.00 94.56 482 TYR A CA 1
ATOM 3620 C C . TYR A 1 482 ? -2.754 -7.077 -32.931 1.00 94.56 482 TYR A C 1
ATOM 3622 O O . TYR A 1 482 ? -3.088 -8.192 -32.519 1.00 94.56 482 TYR A O 1
ATOM 3630 N N . ALA A 1 483 ? -3.313 -5.963 -32.450 1.00 92.56 483 ALA A N 1
ATOM 3631 C CA . ALA A 1 483 ? -4.405 -5.984 -31.477 1.00 92.56 483 ALA A CA 1
ATOM 3632 C C . ALA A 1 483 ? -5.681 -6.608 -32.069 1.00 92.56 483 ALA A C 1
ATOM 3634 O O . ALA A 1 483 ? -6.328 -7.426 -31.403 1.00 92.56 483 ALA A O 1
ATOM 3635 N N . ASP A 1 484 ? -5.999 -6.285 -33.322 1.00 93.06 484 ASP A N 1
ATOM 3636 C CA . ASP A 1 484 ? -7.152 -6.833 -34.039 1.00 93.06 484 ASP A CA 1
ATOM 3637 C C . ASP A 1 484 ? -6.991 -8.344 -34.269 1.00 93.06 484 ASP A C 1
ATOM 3639 O O . ASP A 1 484 ? -7.904 -9.117 -33.969 1.00 93.06 484 ASP A O 1
ATOM 3643 N N . GLU A 1 485 ? -5.806 -8.802 -34.689 1.00 94.31 485 GLU A N 1
ATOM 3644 C CA . GLU A 1 485 ? -5.503 -10.230 -34.868 1.00 94.31 485 GLU A CA 1
ATOM 3645 C C . GLU A 1 485 ? -5.619 -11.017 -33.549 1.00 94.31 485 GLU A C 1
ATOM 3647 O O . GLU A 1 485 ? -6.164 -12.126 -33.503 1.00 94.31 485 GLU A O 1
ATOM 3652 N N . ARG A 1 486 ? -5.115 -10.460 -32.441 1.00 91.06 486 ARG A N 1
ATOM 3653 C CA . ARG A 1 486 ? -5.223 -11.074 -31.106 1.00 91.06 486 ARG A CA 1
ATOM 3654 C C . ARG A 1 486 ? -6.681 -11.207 -30.678 1.00 91.06 486 ARG A C 1
ATOM 3656 O O . ARG A 1 486 ? -7.082 -12.298 -30.270 1.00 91.06 486 ARG A O 1
ATOM 3663 N N . THR A 1 487 ? -7.451 -10.134 -30.834 1.00 89.50 487 THR A N 1
ATOM 3664 C CA . THR A 1 487 ? -8.872 -10.071 -30.476 1.00 89.50 487 THR A CA 1
ATOM 3665 C C . THR A 1 487 ? -9.697 -11.056 -31.302 1.00 89.50 487 THR A C 1
ATOM 3667 O O . THR A 1 487 ? -10.457 -11.839 -30.735 1.00 89.50 487 THR A O 1
ATOM 3670 N N . ALA A 1 488 ? -9.489 -11.101 -32.622 1.00 91.19 488 ALA A N 1
ATOM 3671 C CA . ALA A 1 488 ? -10.159 -12.047 -33.517 1.00 91.19 488 ALA A CA 1
ATOM 3672 C C . ALA A 1 488 ? -9.856 -13.514 -33.162 1.00 91.19 488 ALA A C 1
ATOM 3674 O O . ALA A 1 488 ? -10.706 -14.387 -33.321 1.00 91.19 488 ALA A O 1
ATOM 3675 N N . ALA A 1 489 ? -8.661 -13.784 -32.632 1.00 86.75 489 ALA A N 1
ATOM 3676 C CA . ALA A 1 489 ? -8.257 -15.101 -32.148 1.00 86.75 489 ALA A CA 1
ATOM 3677 C C . ALA A 1 489 ? -8.716 -15.411 -30.705 1.00 86.75 489 ALA A C 1
ATOM 3679 O O . ALA A 1 489 ? -8.322 -16.443 -30.160 1.00 86.75 489 ALA A O 1
ATOM 3680 N N . GLY A 1 490 ? -9.487 -14.531 -30.053 1.00 83.25 490 GLY A N 1
ATOM 3681 C CA . GLY A 1 490 ? -9.922 -14.692 -28.660 1.00 83.25 490 GLY A CA 1
ATOM 3682 C C . GLY A 1 490 ? -8.778 -14.626 -27.641 1.00 83.25 490 GLY A C 1
ATOM 3683 O O . GLY A 1 490 ? -8.897 -15.153 -26.536 1.00 83.25 490 GLY A O 1
ATOM 3684 N N . ARG A 1 491 ? -7.640 -14.025 -28.011 1.00 85.56 491 ARG A N 1
ATOM 3685 C CA . ARG A 1 491 ? -6.453 -13.902 -27.158 1.00 85.56 491 ARG A CA 1
ATOM 3686 C C . ARG A 1 491 ? -6.385 -12.485 -26.564 1.00 85.56 491 ARG A C 1
ATOM 3688 O O . ARG A 1 491 ? -6.660 -11.527 -27.282 1.00 85.56 491 ARG A O 1
ATOM 3695 N N . PRO A 1 492 ? -5.956 -12.310 -25.299 1.00 77.06 492 PRO A N 1
ATOM 3696 C CA . PRO A 1 492 ? -5.904 -10.987 -24.671 1.00 77.06 492 PRO A CA 1
ATOM 3697 C C . PRO A 1 492 ? -4.900 -10.057 -25.367 1.00 77.06 492 PRO A C 1
ATOM 3699 O O . PRO A 1 492 ? -3.828 -10.499 -25.794 1.00 77.06 492 PRO A O 1
ATOM 3702 N N . VAL A 1 493 ? -5.214 -8.768 -25.470 1.00 85.81 493 VAL A N 1
ATOM 3703 C CA . VAL A 1 493 ? -4.282 -7.753 -25.983 1.00 85.81 493 VAL A CA 1
ATOM 3704 C C . VAL A 1 493 ? -3.374 -7.290 -24.831 1.00 85.81 493 VAL A C 1
ATOM 3706 O O . VAL A 1 493 ? -3.895 -6.957 -23.768 1.00 85.81 493 VAL A O 1
ATOM 3709 N N . PRO A 1 494 ? -2.035 -7.289 -24.982 1.00 81.62 494 PRO A N 1
ATOM 3710 C CA . PRO A 1 494 ? -1.139 -6.808 -23.927 1.00 81.62 494 PRO A CA 1
ATOM 3711 C C . PRO A 1 494 ? -1.368 -5.323 -23.609 1.00 81.62 494 PRO A C 1
ATOM 3713 O O . PRO A 1 494 ? -1.397 -4.506 -24.524 1.00 81.62 494 PRO A O 1
ATOM 3716 N N . GLU A 1 495 ? -1.454 -4.951 -22.329 1.00 76.06 495 GLU A N 1
ATOM 3717 C CA . GLU A 1 495 ? -1.671 -3.553 -21.903 1.00 76.06 495 GLU A CA 1
ATOM 3718 C C . GLU A 1 495 ? -0.581 -2.601 -22.441 1.00 76.06 495 GLU A C 1
ATOM 3720 O O . GLU A 1 495 ? -0.871 -1.506 -22.926 1.00 76.06 495 GLU A O 1
ATOM 3725 N N . ASP A 1 496 ? 0.671 -3.073 -22.455 1.00 76.25 496 ASP A N 1
ATOM 3726 C CA . ASP A 1 496 ? 1.837 -2.362 -22.993 1.00 76.25 496 ASP A CA 1
ATOM 3727 C C . ASP A 1 496 ? 1.651 -1.898 -24.449 1.00 76.25 496 ASP A C 1
ATOM 3729 O O . ASP A 1 496 ? 2.197 -0.864 -24.844 1.00 76.25 496 ASP A O 1
ATOM 3733 N N . LEU A 1 497 ? 0.854 -2.620 -25.245 1.00 91.81 497 LEU A N 1
ATOM 3734 C CA . LEU A 1 497 ? 0.540 -2.246 -26.623 1.00 91.81 497 LEU A CA 1
ATOM 3735 C C . LEU A 1 497 ? -0.215 -0.922 -26.677 1.00 91.81 497 LEU A C 1
ATOM 3737 O O . LEU A 1 497 ? 0.129 -0.050 -27.475 1.00 91.81 497 LEU A O 1
ATOM 3741 N N . HIS A 1 498 ? -1.239 -0.767 -25.835 1.00 85.69 498 HIS A N 1
ATOM 3742 C CA . HIS A 1 498 ? -2.073 0.431 -25.823 1.00 85.69 498 HIS A CA 1
ATOM 3743 C C . HIS A 1 498 ? -1.249 1.660 -25.444 1.00 85.69 498 HIS A C 1
ATOM 3745 O O . HIS A 1 498 ? -1.360 2.696 -26.097 1.00 85.69 498 HIS A O 1
ATOM 3751 N N . ARG A 1 499 ? -0.345 1.517 -24.469 1.00 85.06 499 ARG A N 1
ATOM 3752 C CA . ARG A 1 499 ? 0.599 2.568 -24.071 1.00 85.06 499 ARG A CA 1
ATOM 3753 C C . ARG A 1 499 ? 1.457 3.043 -25.245 1.00 85.06 499 ARG A C 1
ATOM 3755 O O . ARG A 1 499 ? 1.532 4.243 -25.506 1.00 85.06 499 ARG A O 1
ATOM 3762 N N . VAL A 1 500 ? 2.091 2.120 -25.967 1.00 89.25 500 VAL A N 1
ATOM 3763 C CA . VAL A 1 500 ? 2.984 2.481 -27.082 1.00 89.25 500 VAL A CA 1
ATOM 3764 C C . VAL A 1 500 ? 2.212 3.002 -28.283 1.00 89.25 500 VAL A C 1
ATOM 3766 O O . VAL A 1 500 ? 2.663 3.944 -28.927 1.00 89.25 500 VAL A O 1
ATOM 3769 N N . ARG A 1 501 ? 1.020 2.469 -28.553 1.00 90.62 501 ARG A N 1
ATOM 3770 C CA . ARG A 1 501 ? 0.150 2.985 -29.611 1.00 90.62 501 ARG A CA 1
ATOM 3771 C C . ARG A 1 501 ? -0.265 4.431 -29.340 1.00 90.62 501 ARG A C 1
ATOM 3773 O O . ARG A 1 501 ? -0.214 5.243 -30.256 1.00 90.62 501 ARG A O 1
ATOM 3780 N N . THR A 1 502 ? -0.609 4.775 -28.099 1.00 88.12 502 THR A N 1
ATOM 3781 C CA . THR A 1 502 ? -0.903 6.164 -27.710 1.00 88.12 502 THR A CA 1
ATOM 3782 C C . THR A 1 502 ? 0.306 7.072 -27.917 1.00 88.12 502 THR A C 1
ATOM 3784 O O . THR A 1 502 ? 0.161 8.159 -28.469 1.00 88.12 502 THR A O 1
ATOM 3787 N N . LEU A 1 503 ? 1.507 6.621 -27.536 1.00 87.56 503 LEU A N 1
ATOM 3788 C CA . LEU A 1 503 ? 2.743 7.367 -27.794 1.00 87.56 503 LEU A CA 1
ATOM 3789 C C . LEU A 1 503 ? 2.976 7.573 -29.294 1.00 87.56 503 LEU A C 1
ATOM 3791 O O . LEU A 1 503 ? 3.318 8.677 -29.703 1.00 87.56 503 LEU A O 1
ATOM 3795 N N . ALA A 1 504 ? 2.755 6.542 -30.107 1.00 90.94 504 ALA A N 1
ATOM 3796 C CA . ALA A 1 504 ? 2.980 6.592 -31.546 1.00 90.94 504 ALA A CA 1
ATOM 3797 C C . ALA A 1 504 ? 1.991 7.477 -32.309 1.00 90.94 504 ALA A C 1
ATOM 3799 O O . ALA A 1 504 ? 2.340 8.052 -33.335 1.00 90.94 504 ALA A O 1
ATOM 3800 N N . LEU A 1 505 ? 0.781 7.646 -31.777 1.00 88.69 505 LEU A N 1
ATOM 3801 C CA . LEU A 1 505 ? -0.216 8.577 -32.305 1.00 88.69 505 LEU A CA 1
ATOM 3802 C C . LEU A 1 505 ? -0.004 10.024 -31.832 1.00 88.69 505 LEU A C 1
ATOM 3804 O O . LEU A 1 505 ? -0.643 10.932 -32.362 1.00 88.69 505 LEU A O 1
ATOM 3808 N N . ALA A 1 506 ? 0.852 10.254 -30.833 1.00 83.69 506 ALA A N 1
ATOM 3809 C CA . ALA A 1 506 ? 1.115 11.594 -30.330 1.00 83.69 506 ALA A CA 1
ATOM 3810 C C . ALA A 1 506 ? 1.948 12.407 -31.344 1.00 83.69 506 ALA A C 1
ATOM 3812 O O . ALA A 1 506 ? 2.902 11.867 -31.910 1.00 83.69 506 ALA A O 1
ATOM 3813 N N . PRO A 1 507 ? 1.625 13.697 -31.554 1.00 73.81 507 PRO A N 1
ATOM 3814 C CA . PRO A 1 507 ? 2.375 14.560 -32.462 1.00 73.81 507 PRO A CA 1
ATOM 3815 C C . PRO A 1 507 ? 3.821 14.754 -31.986 1.00 73.81 507 PRO A C 1
ATOM 3817 O O . PRO A 1 507 ? 4.084 14.837 -30.782 1.00 73.81 507 PRO A O 1
ATOM 3820 N N . ASP A 1 508 ? 4.752 14.834 -32.938 1.00 62.22 508 ASP A N 1
ATOM 3821 C CA . ASP A 1 508 ? 6.159 15.126 -32.665 1.00 62.22 508 ASP A CA 1
ATOM 3822 C C . ASP A 1 508 ? 6.340 16.640 -32.426 1.00 62.22 508 ASP A C 1
ATOM 3824 O O . ASP A 1 508 ? 5.952 17.433 -33.290 1.00 62.22 508 ASP A O 1
ATOM 3828 N N . PRO A 1 509 ? 6.860 17.080 -31.264 1.00 55.12 509 PRO A N 1
ATOM 3829 C CA . PRO A 1 509 ? 7.050 18.500 -30.986 1.00 55.12 509 PRO A CA 1
ATOM 3830 C C . PRO A 1 509 ? 8.159 19.170 -31.817 1.00 55.12 509 PRO A C 1
ATOM 3832 O O . PRO A 1 509 ? 8.195 20.399 -31.826 1.00 55.12 509 PRO A O 1
ATOM 3835 N N . ASP A 1 510 ? 9.037 18.421 -32.502 1.00 51.78 510 ASP A N 1
ATOM 3836 C CA . ASP A 1 510 ? 10.127 19.000 -33.304 1.00 51.78 510 ASP A CA 1
ATOM 3837 C C . ASP A 1 510 ? 10.486 18.123 -34.530 1.00 51.78 510 ASP A C 1
ATOM 3839 O O . ASP A 1 510 ? 11.298 17.202 -34.420 1.00 51.78 510 ASP A O 1
ATOM 3843 N N . PRO A 1 511 ? 9.883 18.356 -35.713 1.00 45.84 511 PRO A N 1
ATOM 3844 C CA . PRO A 1 511 ? 10.126 17.525 -36.887 1.00 45.84 511 PRO A CA 1
ATOM 3845 C C . PRO A 1 511 ? 11.519 17.814 -37.468 1.00 45.84 511 PRO A C 1
ATOM 3847 O O . PRO A 1 511 ? 11.713 18.772 -38.218 1.00 45.84 511 PRO A O 1
ATOM 3850 N N . GLN A 1 512 ? 12.504 16.971 -37.156 1.00 41.16 512 GLN A N 1
ATOM 3851 C CA . GLN A 1 512 ? 13.768 16.939 -37.898 1.00 41.16 512 GLN A CA 1
ATOM 3852 C C . GLN A 1 512 ? 13.518 16.326 -39.291 1.00 41.16 512 GLN A C 1
ATOM 3854 O O . GLN A 1 512 ? 12.950 15.236 -39.372 1.00 41.16 512 GLN A O 1
ATOM 3859 N N . PRO A 1 513 ? 13.924 16.980 -40.394 1.00 39.31 513 PRO A N 1
ATOM 3860 C CA . PRO A 1 513 ? 13.807 16.394 -41.725 1.00 39.31 513 PRO A CA 1
ATOM 3861 C C . PRO A 1 513 ? 14.800 15.234 -41.897 1.00 39.31 513 PRO A C 1
ATOM 3863 O O . PRO A 1 513 ? 15.962 15.343 -41.503 1.00 39.31 513 PRO A O 1
ATOM 3866 N N . ASP A 1 514 ? 14.345 14.141 -42.516 1.00 38.84 514 ASP A N 1
ATOM 3867 C CA . ASP A 1 514 ? 15.193 13.000 -42.878 1.00 38.84 514 ASP A CA 1
ATOM 3868 C C . ASP A 1 514 ? 16.392 13.447 -43.744 1.00 38.84 514 ASP A C 1
ATOM 3870 O O . ASP A 1 514 ? 16.235 14.301 -44.628 1.00 38.84 514 ASP A O 1
ATOM 3874 N N . PRO A 1 515 ? 17.591 12.858 -43.566 1.00 38.94 515 PRO A N 1
ATOM 3875 C CA . PRO A 1 515 ? 18.669 13.031 -44.524 1.00 38.94 515 PRO A CA 1
ATOM 3876 C C . PRO A 1 515 ? 18.248 12.386 -45.848 1.00 38.94 515 PRO A C 1
ATOM 3878 O O . PRO A 1 515 ? 18.099 11.169 -45.937 1.00 38.94 515 PRO A O 1
ATOM 3881 N N . ALA A 1 516 ? 18.036 13.216 -46.870 1.00 37.06 516 ALA A N 1
ATOM 3882 C CA . ALA A 1 516 ? 17.638 12.782 -48.202 1.00 37.06 516 ALA A CA 1
ATOM 3883 C C . ALA A 1 516 ? 18.599 11.717 -48.765 1.00 37.06 516 ALA A C 1
ATOM 3885 O O . ALA A 1 516 ? 19.819 11.906 -48.765 1.00 37.06 516 ALA A O 1
ATOM 3886 N N . GLU A 1 517 ? 18.039 10.620 -49.282 1.00 34.94 517 GLU A N 1
ATOM 3887 C CA . GLU A 1 517 ? 18.775 9.654 -50.100 1.00 34.94 517 GLU A CA 1
ATOM 3888 C C . GLU A 1 517 ? 19.438 10.368 -51.294 1.00 34.94 517 GLU A C 1
ATOM 3890 O O . GLU A 1 517 ? 18.805 11.212 -51.942 1.00 34.94 517 GLU A O 1
ATOM 3895 N N . PRO A 1 518 ? 20.699 10.048 -51.634 1.00 36.44 518 PRO A N 1
ATOM 3896 C CA . PRO A 1 518 ? 21.320 10.591 -52.829 1.00 36.44 518 PRO A CA 1
ATOM 3897 C C . PRO A 1 518 ? 20.617 10.025 -54.071 1.00 36.44 518 PRO A C 1
ATOM 3899 O O . PRO A 1 518 ? 20.570 8.813 -54.281 1.00 36.44 518 PRO A O 1
ATOM 3902 N N . ALA A 1 519 ? 20.065 10.922 -54.890 1.00 36.72 519 ALA A N 1
ATOM 3903 C CA . ALA A 1 519 ? 19.385 10.589 -56.138 1.00 36.72 519 ALA A CA 1
ATOM 3904 C C . ALA A 1 519 ? 20.293 9.784 -57.096 1.00 36.72 519 ALA A C 1
ATOM 3906 O O . ALA A 1 519 ? 21.507 10.018 -57.137 1.00 36.72 519 ALA A O 1
ATOM 3907 N N . PRO A 1 520 ? 19.732 8.864 -57.904 1.00 36.06 520 PRO A N 1
ATOM 3908 C CA . PRO A 1 520 ? 20.521 8.058 -58.824 1.00 36.06 520 PRO A CA 1
ATOM 3909 C C . PRO A 1 520 ? 21.069 8.925 -59.963 1.00 36.06 520 PRO A C 1
ATOM 3911 O O . PRO A 1 520 ? 20.366 9.768 -60.523 1.00 36.06 520 PRO A O 1
ATOM 3914 N N . ALA A 1 521 ? 22.335 8.700 -60.313 1.00 38.56 521 ALA A N 1
ATOM 3915 C CA . ALA A 1 521 ? 22.980 9.339 -61.452 1.00 38.56 521 ALA A CA 1
ATOM 3916 C C . ALA A 1 521 ? 22.263 8.945 -62.754 1.00 38.56 521 ALA A C 1
ATOM 3918 O O . ALA A 1 521 ? 22.186 7.765 -63.097 1.00 38.56 521 ALA A O 1
ATOM 3919 N N . ALA A 1 522 ? 21.735 9.940 -63.469 1.00 35.62 522 ALA A N 1
ATOM 3920 C CA . ALA A 1 522 ? 21.169 9.752 -64.795 1.00 35.62 522 ALA A CA 1
ATOM 3921 C C . ALA A 1 522 ? 22.285 9.774 -65.844 1.00 35.62 522 ALA A C 1
ATOM 3923 O O . ALA A 1 522 ? 23.031 10.748 -65.963 1.00 35.62 522 ALA A O 1
ATOM 3924 N N . ASP A 1 523 ? 22.367 8.685 -66.600 1.00 35.81 523 ASP A N 1
ATOM 3925 C CA . ASP A 1 523 ? 23.252 8.522 -67.741 1.00 35.81 523 ASP A CA 1
ATOM 3926 C C . ASP A 1 523 ? 22.684 9.182 -69.011 1.00 35.81 523 ASP A C 1
ATOM 3928 O O . ASP A 1 523 ? 21.504 9.053 -69.343 1.00 35.81 523 ASP A O 1
ATOM 3932 N N . SER A 1 524 ? 23.622 9.726 -69.788 1.00 33.41 524 SER A N 1
ATOM 3933 C CA . SER A 1 524 ? 23.653 9.831 -71.256 1.00 33.41 524 SER A CA 1
ATOM 3934 C C . SER A 1 524 ? 23.096 11.062 -72.009 1.00 33.41 524 SER A C 1
ATOM 3936 O O . SER A 1 524 ? 21.937 11.450 -71.920 1.00 33.41 524 SER A O 1
ATOM 3938 N N . ALA A 1 525 ? 23.989 11.534 -72.898 1.00 33.53 525 ALA A N 1
ATOM 3939 C CA . ALA A 1 525 ? 23.781 11.863 -74.318 1.00 33.53 525 ALA A CA 1
ATOM 3940 C C . ALA A 1 525 ? 23.729 13.344 -74.768 1.00 33.53 525 ALA A C 1
ATOM 3942 O O . ALA A 1 525 ? 22.700 14.004 -74.772 1.00 33.53 525 ALA A O 1
ATOM 3943 N N . SER A 1 526 ? 24.885 13.792 -75.284 1.00 36.66 526 SER A N 1
ATOM 3944 C CA . SER A 1 526 ? 25.108 14.345 -76.637 1.00 36.66 526 SER A CA 1
ATOM 3945 C C . SER A 1 526 ? 23.993 15.167 -77.302 1.00 36.66 526 SER A C 1
ATOM 3947 O O . SER A 1 526 ? 23.000 14.607 -77.760 1.00 36.66 526 SER A O 1
ATOM 3949 N N . SER A 1 527 ? 24.268 16.453 -77.560 1.00 32.62 527 SER A N 1
ATOM 3950 C CA . SER A 1 527 ? 23.774 17.194 -78.736 1.00 32.62 527 SER A CA 1
ATOM 3951 C C . SER A 1 527 ? 24.660 18.415 -79.029 1.00 32.62 527 SER A C 1
ATOM 3953 O O . SER A 1 527 ? 24.866 19.276 -78.179 1.00 32.62 527 SER A O 1
ATOM 3955 N N . THR A 1 528 ? 25.198 18.454 -80.246 1.00 33.06 528 THR A N 1
ATOM 3956 C CA . THR A 1 528 ? 26.000 19.513 -80.888 1.00 33.06 528 THR A CA 1
ATOM 3957 C C . THR A 1 528 ? 25.260 20.852 -81.072 1.00 33.06 528 THR A C 1
ATOM 3959 O O . THR A 1 528 ? 24.031 20.854 -81.119 1.00 33.06 528 THR A O 1
ATOM 3962 N N . PRO A 1 529 ? 25.979 21.984 -81.257 1.00 38.53 529 PRO A N 1
ATOM 3963 C CA . PRO A 1 529 ? 25.393 23.322 -81.327 1.00 38.53 529 PRO A CA 1
ATOM 3964 C C . PRO A 1 529 ? 25.064 23.756 -82.766 1.00 38.53 529 PRO A C 1
ATOM 3966 O O . PRO A 1 529 ? 25.795 23.437 -83.704 1.00 38.53 529 PRO A O 1
ATOM 3969 N N . SER A 1 530 ? 24.016 24.565 -82.933 1.00 32.06 530 SER A N 1
ATOM 3970 C CA . SER A 1 530 ? 23.737 25.306 -84.169 1.00 32.06 530 SER A CA 1
ATOM 3971 C C . SER A 1 530 ? 23.677 26.812 -83.899 1.00 32.06 530 SER A C 1
ATOM 3973 O O . SER A 1 530 ? 22.884 27.280 -83.086 1.00 32.06 530 SER A O 1
ATOM 3975 N N . HIS A 1 531 ? 24.548 27.536 -84.603 1.00 35.09 531 HIS A N 1
ATOM 3976 C CA . HIS A 1 531 ? 24.620 28.991 -84.757 1.00 35.09 531 HIS A CA 1
ATOM 3977 C C . HIS A 1 531 ? 23.335 29.622 -85.316 1.00 35.09 531 HIS A C 1
ATOM 3979 O O . HIS A 1 531 ? 22.743 29.019 -86.204 1.00 35.09 531 HIS A O 1
ATOM 3985 N N . THR A 1 532 ? 23.029 30.860 -84.879 1.00 31.31 532 THR A N 1
ATOM 3986 C CA . THR A 1 532 ? 22.779 32.107 -85.672 1.00 31.31 532 THR A CA 1
ATOM 3987 C C . THR A 1 532 ? 22.249 33.198 -84.718 1.00 31.31 532 THR A C 1
ATOM 3989 O O . THR A 1 532 ? 21.241 32.974 -84.061 1.00 31.31 532 THR A O 1
ATOM 3992 N N . THR A 1 533 ? 23.038 34.223 -84.360 1.00 36.88 533 THR A N 1
ATOM 3993 C CA . THR A 1 533 ? 23.025 35.614 -84.898 1.00 36.88 533 THR A CA 1
ATOM 3994 C C . THR A 1 533 ? 21.658 36.306 -84.892 1.00 36.88 533 THR A C 1
ATOM 3996 O O . THR A 1 533 ? 20.832 36.007 -85.745 1.00 36.88 533 THR A O 1
ATOM 3999 N N . ASP A 1 534 ? 21.452 37.258 -83.977 1.00 33.53 534 ASP A N 1
ATOM 4000 C CA . ASP A 1 534 ? 21.370 38.689 -84.319 1.00 33.53 534 ASP A CA 1
ATOM 4001 C C . ASP A 1 534 ? 21.223 39.550 -83.051 1.00 33.53 534 ASP A C 1
ATOM 4003 O O . ASP A 1 534 ? 20.345 39.341 -82.218 1.00 33.53 534 ASP A O 1
ATOM 4007 N N . ASP A 1 535 ? 22.124 40.520 -82.936 1.00 39.34 535 ASP A N 1
ATOM 4008 C CA . ASP A 1 535 ? 22.000 41.754 -82.154 1.00 39.34 535 ASP A CA 1
ATOM 4009 C C . ASP A 1 535 ? 21.592 42.829 -83.190 1.00 39.34 535 ASP A C 1
ATOM 4011 O O . ASP A 1 535 ? 22.026 42.705 -84.345 1.00 39.34 535 ASP A O 1
ATOM 4015 N N . PRO A 1 536 ? 20.831 43.899 -82.867 1.00 52.66 536 PRO A N 1
ATOM 4016 C CA . PRO A 1 536 ? 21.524 45.019 -82.234 1.00 52.66 536 PRO A CA 1
ATOM 4017 C C . PRO A 1 536 ? 20.687 46.006 -81.380 1.00 52.66 536 PRO A C 1
ATOM 4019 O O . PRO A 1 536 ? 19.517 46.286 -81.630 1.00 52.66 536 PRO A O 1
ATOM 4022 N N . HIS A 1 537 ? 21.435 46.697 -80.513 1.00 36.66 537 HIS A N 1
ATOM 4023 C CA . HIS A 1 537 ? 21.309 48.109 -80.107 1.00 36.66 537 HIS A CA 1
ATOM 4024 C C . HIS A 1 537 ? 20.169 48.567 -79.173 1.00 36.66 537 HIS A C 1
ATOM 4026 O O . HIS A 1 537 ? 19.016 48.686 -79.571 1.00 36.66 537 HIS A O 1
ATOM 4032 N N . GLY A 1 538 ? 20.581 49.145 -78.029 1.00 32.56 538 GLY A N 1
ATOM 4033 C CA . GLY A 1 538 ? 20.052 50.456 -77.617 1.00 32.56 538 GLY A CA 1
ATOM 4034 C C . GLY A 1 538 ? 20.083 50.829 -76.127 1.00 32.56 538 GLY A C 1
ATOM 4035 O O . GLY A 1 538 ? 19.071 50.671 -75.464 1.00 32.56 538 GLY A O 1
ATOM 4036 N N . LYS A 1 539 ? 21.197 51.449 -75.693 1.00 37.09 539 LYS A N 1
ATOM 4037 C CA . LYS A 1 539 ? 21.321 52.639 -74.801 1.00 37.09 539 LYS A CA 1
ATOM 4038 C C . LYS A 1 539 ? 20.746 52.621 -73.369 1.00 37.09 539 LYS A C 1
ATOM 4040 O O . LYS A 1 539 ? 19.550 52.515 -73.158 1.00 37.09 539 LYS A O 1
ATOM 4045 N N . GLU A 1 540 ? 21.636 52.678 -72.371 1.00 43.38 540 GLU A N 1
ATOM 4046 C CA . GLU A 1 540 ? 22.053 53.883 -71.595 1.00 43.38 540 GLU A CA 1
ATOM 4047 C C . GLU A 1 540 ? 21.024 54.350 -70.549 1.00 43.38 540 GLU A C 1
ATOM 4049 O O . GLU A 1 540 ? 20.097 55.085 -70.874 1.00 43.38 540 GLU A O 1
ATOM 4054 N N . SER A 1 541 ? 21.223 53.952 -69.285 1.00 39.69 541 SER A N 1
ATOM 4055 C CA . SER A 1 541 ? 21.665 54.798 -68.154 1.00 39.69 541 SER A CA 1
ATOM 4056 C C . SER A 1 541 ? 21.697 53.996 -66.856 1.00 39.69 541 SER A C 1
ATOM 4058 O O . SER A 1 541 ? 20.772 53.183 -66.643 1.00 39.69 541 SER A O 1
#

Sequence (541 aa):
MNRTPDGAPPLPLPLPLPLRFGYGTNGLADLRLDDALALLADLGYDGVGLTLDHMHLDPLAPDLAARTRRVARRLDDLGLGVTVETGARYVLDPRRKHGPSLLDPDPDDRARRVDLLVRAVQVAADLGAHALHCFSGTAPVGTDEDTAWKRLAEALTPVLDAATSAGVPLAVEPEPGHLLATLADFHRLRRALGDPEPLGLTLDIGHCQCLEPLPPADCVRAAAPWLRHVQIEDMRRGVHEHLPFGDGEIDFPPVLAALAATGYQGLTVVELPRHSHAGPHFAAHSLPFLHTAARTAATTSAPATPAALPTTELHRLLTARLDGAARAWLDQALDAAAAHPGAHGPISVWELRLAEAGRRCGAAHADAARVLILHAARADAEALARVYHQGTADERRAVLHALPHLVPGPEARPLVEDALRTNDTRLVAAAVGPYCARHLDAHAWRHAVLKCLFTGVTLDRVADLARRARGDGELARMLGDYADERTAAGRPVPEDLHRVRTLALAPDPDPQPDPAEPAPAADSASSTPSHTTDDPHGKES

pLDDT: mean 87.67, std 18.07, range [28.47, 98.81]

Secondary structure (DSSP, 8-state):
--PPPPPPPPPPPPPPPPPEEEEEGGG-TTS-HHHHHHHHHHHT-SEEEEE--TTSS-TT-TTHHHHHHHHHHHHHHHT-EEEEE---SSSS-SSSTT-S-TT-SSHHHHHHHHHHHHHHHHHHHHHT-S-EEEE--PPPTT--HHHHHHHHHHHHHHHHHHHHHHT--EEEE--TTSSS-SHHHHHHHHHHTT--TTEEEEEEHHHHHHH-SS-HHHHHHHHGGGEEEEEE-EEETTEEEEE-TTSS---HHHHHHHHHHHT--SEEEE--TT-GGGHHHHHHHHHHHHHHHHHHHHHHHSPPPTTTS-HHHHHHHHHTTS-HHHHHHHHHHHHHHHHS-S--SSS-HHHHHHHHHHHHH-TTTHHHHHHHHHHHTT--HHHHHHHHHHS-HHHHHHHHHHHHHH--SGGGHHHHHHHHHS--HHHHHHHTSHHHHHHS-HHHHHHHHHHHHHHT--GGGSTTHHHHHTT-HHHHHHHHHHHHHHHHTTPPPPHHHHHHHHHHHSPPSS-PPP-PPPPPPPP------------------